Protein AF-A9FWC9-F1 (afdb_monomer_lite)

InterPro domains:
  IPR000742 EGF-like domain [PS00022] (48-59)
  IPR000742 EGF-like domain [PS00022] (102-113)
  IPR000742 EGF-like domain [PS00022] (155-166)
  IPR000742 EGF-like domain [PS00022] (206-217)
  IPR000742 EGF-like domain [PS00022] (259-270)
  IPR000742 EGF-like domain [PS50026] (24-60)
  IPR000742 EGF-like domain [PS50026] (76-114)
  IPR000742 EGF-like domain [PS50026] (130-167)
  IPR000742 EGF-like domain [PS50026] (234-271)
  IPR000742 EGF-like domain [SM00181] (27-60)
  IPR000742 EGF-like domain [SM00181] (79-114)
  IPR000742 EGF-like domain [SM00181] (115-167)
  IPR000742 EGF-like domain [SM00181] (183-218)
  IPR000742 EGF-like domain [SM00181] (236-271)
  IPR002049 Laminin-type EGF domain [PF00053] (87-129)
  IPR002049 Laminin-type EGF domain [PS01248] (155-184)
  IPR002049 Laminin-type EGF domain [PS01248] (206-237)
  IPR009030 Growth factor receptor cysteine-rich domain superfamily [SSF57184] (33-166)
  IPR011044 Quinoprotein amine dehydrogenase, beta chain-like [SSF50969] (313-468)
  IPR015943 WD40/YVTN repeat-like-containing domain superfamily [G3DSA:2.130.10.10] (319-565)

Sequence (667 aa):
MRVLRVSWPLLLLSLLGCEDSVSGFLSCGVEMCSARQECVSSALGPTCVCTEGFVGTECTTCASGYKQVGNRCALIPLDCAVNPELCGPHGTCVATAGADECACEALYEGRLCDECESGYQDNDANGDCRPTCAEAQLDCKAPSRCSDAGGTALCECPTGYTGDDCSRCALGYRDSGTGCVPTCAASGFTCSTNQICVDTETGARCGCAEGYGGIGCASCAEGYLQDSTTGACLPSCDGAGVRCGEHGRCDDSIGFARCVCALGYTGESCDLCAANFEQGEGGRCGRTPTASEALVMAGSFEGRPVLATLDPGSGSALPLAELEVTGLSGGATPQALFVNRAGSISSYSLATGAVEDAVDGSGAVGPLTWDGATNRLYALGGPRSFSLLSIDPAAKTVVPRFETGLAGAADLAFDAANQRVLVLRDTLFAVSLADGALTELAPLPPATLGIEIGADGALLALSATDADEAAARVQACRSTAAELGLDGYAGATGRFVQPDSGVDQVTLAAATPDKLEVQSYLGRGGDSAPRTVQITADNPGVFLCLALEEATLVSVAAGARFRALVIYAADDPIELQIEDGFAGGAVPLIHLGGYAPAFTRPDREDIVVYTPEEWAARGLAVDPRFHRPGPGVLHTLDGAFSVKSSVPLSGGVIPRGPLARWEPVAP

Organism: Sorangium cellulosum (strain So ce56) (NCBI:txid448385)

pLDDT: mean 82.37, std 12.81, range [30.91, 96.88]

Structure (mmCIF, N/CA/C/O backbone):
data_AF-A9FWC9-F1
#
_entry.id   AF-A9FWC9-F1
#
loop_
_atom_site.group_PDB
_atom_site.id
_atom_site.type_symbol
_atom_site.label_atom_id
_atom_site.label_alt_id
_atom_site.label_comp_id
_atom_site.label_asym_id
_atom_site.label_entity_id
_atom_site.label_seq_id
_atom_site.pdbx_PDB_ins_code
_atom_site.Cartn_x
_atom_site.Cartn_y
_atom_site.Cartn_z
_atom_site.occupancy
_atom_site.B_iso_or_equiv
_atom_site.auth_seq_id
_atom_site.auth_comp_id
_atom_site.auth_asym_id
_atom_site.auth_atom_id
_atom_site.pdbx_PDB_model_num
ATOM 1 N N . MET A 1 1 ? 72.047 21.462 -26.266 1.00 33.47 1 MET A N 1
ATOM 2 C CA . MET A 1 1 ? 72.285 20.003 -26.267 1.00 33.47 1 MET A CA 1
ATOM 3 C C . MET A 1 1 ? 72.207 19.503 -27.704 1.00 33.47 1 MET A C 1
ATOM 5 O O . MET A 1 1 ? 71.248 19.833 -28.377 1.00 33.47 1 MET A O 1
ATOM 9 N N . ARG A 1 2 ? 73.271 18.812 -28.146 1.00 34.88 2 ARG A N 1
ATOM 10 C CA . ARG A 1 2 ? 73.476 18.012 -29.377 1.00 34.88 2 ARG A CA 1
ATOM 11 C C . ARG A 1 2 ? 72.812 18.476 -30.690 1.00 34.88 2 ARG A C 1
ATOM 13 O O . ARG A 1 2 ? 71.706 18.081 -31.025 1.00 34.88 2 ARG A O 1
ATOM 20 N N . VAL A 1 3 ? 73.606 19.203 -31.481 1.00 36.31 3 VAL A N 1
ATOM 21 C CA . VAL A 1 3 ? 73.466 19.359 -32.938 1.00 36.31 3 VAL A CA 1
ATOM 22 C C . VAL A 1 3 ? 73.999 18.084 -33.603 1.00 36.31 3 VAL A C 1
ATOM 24 O O . VAL A 1 3 ? 75.182 17.773 -33.462 1.00 36.31 3 VAL A O 1
ATOM 27 N N . LEU A 1 4 ? 73.143 17.334 -34.298 1.00 30.91 4 LEU A N 1
ATOM 28 C CA . LEU A 1 4 ? 73.529 16.166 -35.096 1.00 30.91 4 LEU A CA 1
ATOM 29 C C . LEU A 1 4 ? 73.799 16.616 -36.538 1.00 30.91 4 LEU A C 1
ATOM 31 O O . LEU A 1 4 ? 72.886 16.979 -37.272 1.00 30.91 4 LEU A O 1
ATOM 35 N N . ARG A 1 5 ? 75.081 16.620 -36.921 1.00 40.34 5 ARG A N 1
ATOM 36 C CA . ARG A 1 5 ? 75.531 16.718 -38.315 1.00 40.34 5 ARG A CA 1
ATOM 37 C C . ARG A 1 5 ? 75.328 15.354 -38.973 1.00 40.34 5 ARG A C 1
ATOM 39 O O . ARG A 1 5 ? 75.950 14.390 -38.538 1.00 40.34 5 ARG A O 1
ATOM 46 N N . VAL A 1 6 ? 74.497 15.286 -40.009 1.00 33.47 6 VAL A N 1
ATOM 47 C CA . VAL A 1 6 ? 74.392 14.112 -40.885 1.00 33.47 6 VAL A CA 1
ATOM 48 C C . VAL A 1 6 ? 75.152 14.412 -42.172 1.00 33.47 6 VAL A C 1
ATOM 50 O O . VAL A 1 6 ? 74.831 15.341 -42.908 1.00 33.47 6 VAL A O 1
ATOM 53 N N . SER A 1 7 ? 76.210 13.641 -42.383 1.00 33.53 7 SER A N 1
ATOM 54 C CA . SER A 1 7 ? 77.085 13.637 -43.549 1.00 33.53 7 SER A CA 1
ATOM 55 C C . SER A 1 7 ? 76.354 13.015 -44.742 1.00 33.53 7 SER A C 1
ATOM 57 O O . SER A 1 7 ? 75.914 11.872 -44.655 1.00 33.53 7 SER A O 1
ATOM 59 N N . TRP A 1 8 ? 76.241 13.737 -45.856 1.00 35.41 8 TRP A N 1
ATOM 60 C CA . TRP A 1 8 ? 75.837 13.168 -47.146 1.00 35.41 8 TRP A CA 1
ATOM 61 C C . TRP A 1 8 ? 77.024 12.433 -47.787 1.00 35.41 8 TRP A C 1
ATOM 63 O O . TRP A 1 8 ? 78.086 13.048 -47.921 1.00 35.41 8 TRP A O 1
ATOM 73 N N . PRO A 1 9 ? 76.890 11.173 -48.236 1.00 38.84 9 PRO A N 1
ATOM 74 C CA . PRO A 1 9 ? 77.810 10.623 -49.213 1.00 38.84 9 PRO A CA 1
ATOM 75 C C . PRO A 1 9 ? 77.352 11.060 -50.612 1.00 38.84 9 PRO A C 1
ATOM 77 O O . PRO A 1 9 ? 76.210 10.828 -51.004 1.00 38.84 9 PRO A O 1
ATOM 80 N N . LEU A 1 10 ? 78.250 11.680 -51.381 1.00 45.25 10 LEU A N 1
ATOM 81 C CA . LEU A 1 10 ? 78.132 11.687 -52.838 1.00 45.25 10 LEU A CA 1
ATOM 82 C C . LEU A 1 10 ? 78.264 10.231 -53.309 1.00 45.25 10 LEU A C 1
ATOM 84 O O . LEU A 1 10 ? 79.374 9.703 -53.374 1.00 45.25 10 LEU A O 1
ATOM 88 N N . LEU A 1 11 ? 77.143 9.581 -53.620 1.00 38.09 11 LEU A N 1
ATOM 89 C CA . LEU A 1 11 ? 77.144 8.383 -54.453 1.00 38.09 11 LEU A CA 1
ATOM 90 C C . LEU A 1 11 ? 77.212 8.841 -55.914 1.00 38.09 11 LEU A C 1
ATOM 92 O O . LEU A 1 11 ? 76.314 9.531 -56.396 1.00 38.09 11 LEU A O 1
ATOM 96 N N . LEU A 1 12 ? 78.291 8.469 -56.608 1.00 43.34 12 LEU A N 1
ATOM 97 C CA . LEU A 1 12 ? 78.339 8.502 -58.067 1.00 43.34 12 LEU A CA 1
ATOM 98 C C . LEU A 1 12 ? 77.206 7.612 -58.594 1.00 43.34 12 LEU A C 1
ATOM 100 O O . LEU A 1 12 ? 77.247 6.394 -58.433 1.00 43.34 12 LEU A O 1
ATOM 104 N N . LEU A 1 13 ? 76.205 8.231 -59.216 1.00 38.41 13 LEU A N 1
ATOM 105 C CA . LEU A 1 13 ? 75.151 7.548 -59.951 1.00 38.41 13 LEU A CA 1
ATOM 106 C C . LEU A 1 13 ? 75.755 7.046 -61.273 1.00 38.41 13 LEU A C 1
ATOM 108 O O . LEU A 1 13 ? 75.870 7.788 -62.247 1.00 38.41 13 LEU A O 1
ATOM 112 N N . SER A 1 14 ? 76.222 5.801 -61.291 1.00 45.91 14 SER A N 1
ATOM 113 C CA . SER A 1 14 ? 76.541 5.090 -62.528 1.00 45.91 14 SER A CA 1
ATOM 114 C C . SER A 1 14 ? 75.233 4.809 -63.269 1.00 45.91 14 SER A C 1
ATOM 116 O O . SER A 1 14 ? 74.419 4.015 -62.800 1.00 45.91 14 SER A O 1
ATOM 118 N N . LEU A 1 15 ? 75.023 5.490 -64.398 1.00 44.81 15 LEU A N 1
ATOM 119 C CA . LEU A 1 15 ? 73.945 5.217 -65.350 1.00 44.81 15 LEU A CA 1
ATOM 120 C C . LEU A 1 15 ? 74.107 3.784 -65.885 1.00 44.81 15 LEU A C 1
ATOM 122 O O . LEU A 1 15 ? 74.895 3.546 -66.796 1.00 44.81 15 LEU A O 1
ATOM 126 N N . LEU A 1 16 ? 73.387 2.832 -65.291 1.00 52.06 16 LEU A N 1
ATOM 127 C CA . LEU A 1 16 ? 73.167 1.499 -65.850 1.00 52.06 16 LEU A CA 1
ATOM 128 C C . LEU A 1 16 ? 72.144 1.639 -66.984 1.00 52.06 16 LEU A C 1
ATOM 130 O O . LEU A 1 16 ? 70.939 1.623 -66.745 1.00 52.06 16 LEU A O 1
ATOM 134 N N . GLY A 1 17 ? 72.631 1.871 -68.202 1.00 54.81 17 GLY A N 1
ATOM 135 C CA . GLY A 1 17 ? 71.828 1.710 -69.416 1.00 54.81 17 GLY A CA 1
ATOM 136 C C . GLY A 1 17 ? 71.682 0.230 -69.784 1.00 54.81 17 GLY A C 1
ATOM 137 O O . GLY A 1 17 ? 72.436 -0.602 -69.282 1.00 54.81 17 GLY A O 1
ATOM 138 N N . CYS A 1 18 ? 70.729 -0.099 -70.663 1.00 56.44 18 CYS A N 1
ATOM 139 C CA . CYS A 1 18 ? 70.646 -1.425 -71.283 1.00 56.44 18 CYS A CA 1
ATOM 140 C C . CYS A 1 18 ? 71.996 -1.755 -71.953 1.00 56.44 18 CYS A C 1
ATOM 142 O O . CYS A 1 18 ? 72.374 -1.092 -72.917 1.00 56.44 18 CYS A O 1
ATOM 144 N N . GLU A 1 19 ? 72.748 -2.733 -71.441 1.00 57.06 19 GLU A N 1
ATOM 145 C CA . GLU A 1 19 ? 73.966 -3.213 -72.104 1.00 57.06 19 GLU A CA 1
ATOM 146 C C . GLU A 1 19 ? 73.604 -4.325 -73.101 1.00 57.06 19 GLU A C 1
ATOM 148 O O . GLU A 1 19 ? 73.008 -5.341 -72.732 1.00 57.06 19 GLU A O 1
ATOM 153 N N . ASP A 1 20 ? 73.981 -4.145 -74.371 1.00 47.25 20 ASP A N 1
ATOM 154 C CA . ASP A 1 20 ? 73.835 -5.167 -75.412 1.00 47.25 20 ASP A CA 1
ATOM 155 C C . ASP A 1 20 ? 74.731 -6.373 -75.095 1.00 47.25 20 ASP A C 1
ATOM 157 O O . ASP A 1 20 ? 75.956 -6.331 -75.243 1.00 47.25 20 ASP A O 1
ATOM 161 N N . SER A 1 21 ? 74.125 -7.481 -74.663 1.00 46.66 21 SER A N 1
ATOM 162 C CA . SER A 1 21 ? 74.847 -8.731 -74.441 1.00 46.66 21 SER A CA 1
ATOM 163 C C . SER A 1 21 ? 74.962 -9.535 -75.748 1.00 46.66 21 SER A C 1
ATOM 165 O O . SER A 1 21 ? 73.997 -9.747 -76.485 1.00 46.66 21 SER A O 1
ATOM 167 N N . VAL A 1 22 ? 76.175 -10.014 -76.045 1.00 49.81 22 VAL A N 1
ATOM 168 C CA . VAL A 1 22 ? 76.582 -10.676 -77.305 1.00 49.81 22 VAL A CA 1
ATOM 169 C C . VAL A 1 22 ? 76.036 -12.118 -77.425 1.00 49.81 22 VAL A C 1
ATOM 171 O O . VAL A 1 22 ? 76.693 -13.012 -77.952 1.00 49.81 22 VAL A O 1
ATOM 174 N N . SER A 1 23 ? 74.843 -12.425 -76.906 1.00 51.25 23 SER A N 1
ATOM 175 C CA . SER A 1 23 ? 74.279 -13.791 -76.963 1.00 51.25 23 SER A CA 1
ATOM 176 C C . SER A 1 23 ? 72.753 -13.880 -77.105 1.00 51.25 23 SER A C 1
ATOM 178 O O . SER A 1 23 ? 72.197 -14.962 -76.945 1.00 51.25 23 SER A O 1
ATOM 180 N N . GLY A 1 24 ? 72.067 -12.791 -77.469 1.00 51.09 24 GLY A N 1
ATOM 181 C CA . GLY A 1 24 ? 70.635 -12.840 -77.807 1.00 51.09 24 GLY A CA 1
ATOM 182 C C . GLY A 1 24 ? 69.672 -12.859 -76.611 1.00 51.09 24 GLY A C 1
ATOM 183 O O . GLY A 1 24 ? 68.505 -13.187 -76.795 1.00 51.09 24 GLY A O 1
ATOM 184 N N . PHE A 1 25 ? 70.135 -12.478 -75.416 1.00 52.09 25 PHE A N 1
ATOM 185 C CA . PHE A 1 25 ? 69.293 -12.193 -74.247 1.00 52.09 25 PHE A CA 1
ATOM 186 C C . PHE A 1 25 ? 69.573 -10.758 -73.768 1.00 52.09 25 PHE A C 1
ATOM 188 O O . PHE A 1 25 ? 70.696 -10.452 -73.365 1.00 52.09 25 PHE A O 1
ATOM 195 N N . LEU A 1 26 ? 68.585 -9.860 -73.839 1.00 56.25 26 LEU A N 1
ATOM 196 C CA . LEU A 1 26 ? 68.712 -8.491 -73.322 1.00 56.25 26 LEU A CA 1
ATOM 197 C C . LEU A 1 26 ? 68.593 -8.504 -71.787 1.00 56.25 26 LEU A C 1
ATOM 199 O O . LEU A 1 26 ? 67.620 -9.025 -71.242 1.00 56.25 26 LEU A O 1
ATOM 203 N N . SER A 1 27 ? 69.598 -7.959 -71.095 1.00 60.03 27 SER A N 1
ATOM 204 C CA . SER A 1 27 ? 69.658 -7.891 -69.627 1.00 60.03 27 SER A CA 1
ATOM 205 C C . SER A 1 27 ? 69.153 -6.533 -69.143 1.00 60.03 27 SER A C 1
ATOM 207 O O . SER A 1 27 ? 69.702 -5.500 -69.524 1.00 60.03 27 SER A O 1
ATOM 209 N N . CYS A 1 28 ? 68.139 -6.528 -68.279 1.00 67.81 28 CYS A N 1
ATOM 210 C CA . CYS A 1 28 ? 67.581 -5.331 -67.651 1.00 67.81 28 CYS A CA 1
ATOM 211 C C . CYS A 1 28 ? 68.165 -5.204 -66.236 1.00 67.81 28 CYS A C 1
ATOM 213 O O . CYS A 1 28 ? 67.544 -5.542 -65.230 1.00 67.81 28 CYS A O 1
ATOM 215 N N . GLY A 1 29 ? 69.442 -4.821 -66.150 1.00 71.12 29 GLY A N 1
ATOM 216 C CA . GLY A 1 29 ? 70.201 -4.935 -64.903 1.00 71.12 29 GLY A CA 1
ATOM 217 C C . GLY A 1 29 ? 70.463 -6.404 -64.545 1.00 71.12 29 GLY A C 1
ATOM 218 O O . GLY A 1 29 ? 71.129 -7.098 -65.309 1.00 71.12 29 GLY A O 1
ATOM 219 N N . VAL A 1 30 ? 69.960 -6.874 -63.396 1.00 64.19 30 VAL A N 1
ATOM 220 C CA . VAL A 1 30 ? 70.094 -8.274 -62.926 1.00 64.19 30 VAL A CA 1
ATOM 221 C C . VAL A 1 30 ? 68.948 -9.193 -63.370 1.00 64.19 30 VAL A C 1
ATOM 223 O O . VAL A 1 30 ? 69.038 -10.405 -63.175 1.00 64.19 30 VAL A O 1
ATOM 226 N N . GLU A 1 31 ? 67.883 -8.644 -63.960 1.00 64.25 31 GLU A N 1
ATOM 227 C CA . GLU A 1 31 ? 66.743 -9.418 -64.457 1.00 64.25 31 GLU A CA 1
ATOM 228 C C . GLU A 1 31 ? 66.894 -9.719 -65.954 1.00 64.25 31 GLU A C 1
ATOM 230 O O . GLU A 1 31 ? 67.177 -8.838 -66.771 1.00 64.25 31 GLU A O 1
ATOM 235 N N . MET A 1 32 ? 66.713 -10.992 -66.318 1.00 76.06 32 MET A N 1
ATOM 236 C CA . MET A 1 32 ? 66.647 -11.435 -67.712 1.00 76.06 32 MET A CA 1
ATOM 237 C C . MET A 1 32 ? 65.204 -11.317 -68.200 1.00 76.06 32 MET A C 1
ATOM 239 O O . MET A 1 32 ? 64.327 -12.000 -67.672 1.00 76.06 32 MET A O 1
ATOM 243 N N . CYS A 1 33 ? 64.963 -10.485 -69.215 1.00 78.06 33 CYS A N 1
ATOM 244 C CA . CYS A 1 33 ? 63.638 -10.386 -69.822 1.00 78.06 33 CYS A CA 1
ATOM 245 C C . CYS A 1 33 ? 63.262 -11.702 -70.521 1.00 78.06 33 CYS A C 1
ATOM 247 O O . CYS A 1 33 ? 64.094 -12.354 -71.160 1.00 78.06 33 CYS A O 1
ATOM 249 N N . SER A 1 34 ? 61.992 -12.093 -70.407 1.00 79.75 34 SER A N 1
ATOM 250 C CA . SER A 1 34 ? 61.459 -13.291 -71.064 1.00 79.75 34 SER A CA 1
ATOM 251 C C . SER A 1 34 ? 61.431 -13.128 -72.591 1.00 79.75 34 SER A C 1
ATOM 253 O O . SER A 1 34 ? 61.497 -12.019 -73.110 1.00 79.75 34 SER A O 1
ATOM 255 N N . ALA A 1 35 ? 61.266 -14.224 -73.344 1.00 75.62 35 ALA A N 1
ATOM 256 C CA . ALA A 1 35 ? 61.351 -14.253 -74.818 1.00 75.62 35 ALA A CA 1
ATOM 257 C C . ALA A 1 35 ? 60.352 -13.347 -75.591 1.00 75.62 35 ALA A C 1
ATOM 259 O O . ALA A 1 35 ? 60.377 -13.321 -76.820 1.00 75.62 35 ALA A O 1
ATOM 260 N N . ARG A 1 36 ? 59.449 -12.648 -74.893 1.00 83.12 36 ARG A N 1
ATOM 261 C CA . ARG A 1 36 ? 58.428 -11.724 -75.429 1.00 83.12 36 ARG A CA 1
ATOM 262 C C . ARG A 1 36 ? 58.399 -10.394 -74.669 1.00 83.12 36 ARG A C 1
ATOM 264 O O . ARG A 1 36 ? 57.367 -9.734 -74.595 1.00 83.12 36 ARG A O 1
ATOM 271 N N . GLN A 1 37 ? 59.519 -10.044 -74.050 1.00 84.12 37 GLN A N 1
ATOM 272 C CA . GLN A 1 37 ? 59.717 -8.790 -73.346 1.00 84.12 37 GLN A CA 1
ATOM 273 C C . GLN A 1 37 ? 60.932 -8.071 -73.925 1.00 84.12 37 GLN A C 1
ATOM 275 O O . GLN A 1 37 ? 61.913 -8.704 -74.316 1.00 84.12 37 GLN A O 1
ATOM 280 N N . GLU A 1 38 ? 60.866 -6.750 -73.952 1.00 85.75 38 GLU A N 1
ATOM 281 C CA . GLU A 1 38 ? 61.975 -5.878 -74.299 1.00 85.75 38 GLU A CA 1
ATOM 282 C C . GLU A 1 38 ? 62.356 -5.035 -73.082 1.00 85.75 38 GLU A C 1
ATOM 284 O O . GLU A 1 38 ? 61.511 -4.616 -72.290 1.00 85.75 38 GLU A O 1
ATOM 289 N N . CYS A 1 39 ? 63.657 -4.831 -72.902 1.00 82.88 39 CYS A N 1
ATOM 290 C CA . CYS A 1 39 ? 64.171 -4.040 -71.800 1.00 82.88 39 CYS A CA 1
ATOM 291 C C . CYS A 1 39 ? 64.103 -2.553 -72.157 1.00 82.88 39 CYS A C 1
ATOM 293 O O . CYS A 1 39 ? 64.836 -2.093 -73.036 1.00 82.88 39 CYS A O 1
ATOM 295 N N . VAL A 1 40 ? 63.263 -1.793 -71.453 1.00 83.31 40 VAL A N 1
ATOM 296 C CA . VAL A 1 40 ? 63.140 -0.342 -71.634 1.00 83.31 40 VAL A CA 1
ATOM 297 C C . VAL A 1 40 ? 63.687 0.404 -70.424 1.00 83.31 40 VAL A C 1
ATOM 299 O O . VAL A 1 40 ? 63.525 -0.006 -69.275 1.00 83.31 40 VAL A O 1
ATOM 302 N N . SER A 1 41 ? 64.352 1.529 -70.678 1.00 78.88 41 SER A N 1
ATOM 303 C CA . SER A 1 41 ? 64.830 2.419 -69.619 1.00 78.88 41 SER A CA 1
ATOM 304 C C . SER A 1 41 ? 63.700 3.346 -69.168 1.00 78.88 41 SER A C 1
ATOM 306 O O . SER A 1 41 ? 63.167 4.098 -69.981 1.00 78.88 41 SER A O 1
ATOM 308 N N . SER A 1 42 ? 63.356 3.325 -67.879 1.00 73.94 42 SER A N 1
ATOM 309 C CA . SER A 1 42 ? 62.368 4.233 -67.281 1.00 73.94 42 SER A CA 1
ATOM 310 C C . SER A 1 42 ? 62.996 5.118 -66.197 1.00 73.94 42 SER A C 1
ATOM 312 O O . SER A 1 42 ? 64.101 4.854 -65.718 1.00 73.94 42 SER A O 1
ATOM 314 N N . ALA A 1 43 ? 62.274 6.156 -65.760 1.00 73.44 43 ALA A N 1
ATOM 315 C CA . ALA A 1 43 ? 62.706 7.032 -64.664 1.00 73.44 43 ALA A CA 1
ATOM 316 C C . ALA A 1 43 ? 62.871 6.299 -63.312 1.00 73.44 43 ALA A C 1
ATOM 318 O O . ALA A 1 43 ? 63.530 6.823 -62.415 1.00 73.44 43 ALA A O 1
ATOM 319 N N . LEU A 1 44 ? 62.299 5.096 -63.175 1.00 75.12 44 LEU A N 1
ATOM 320 C CA . LEU A 1 44 ? 62.400 4.236 -61.991 1.00 75.12 44 LEU A CA 1
ATOM 321 C C . LEU A 1 44 ? 63.462 3.125 -62.139 1.00 75.12 44 LEU A C 1
ATOM 323 O O . LEU A 1 44 ? 63.680 2.373 -61.192 1.00 75.12 44 LEU A O 1
ATOM 327 N N . GLY A 1 45 ? 64.144 3.037 -63.289 1.00 77.62 45 GLY A N 1
ATOM 328 C CA . GLY A 1 45 ? 65.135 2.003 -63.613 1.00 77.62 45 GLY A CA 1
ATOM 329 C C . GLY A 1 45 ? 64.807 1.219 -64.896 1.00 77.62 45 GLY A C 1
ATOM 330 O O . GLY A 1 45 ? 63.749 1.436 -65.497 1.00 77.62 45 GLY A O 1
ATOM 331 N N . PRO A 1 46 ? 65.711 0.333 -65.359 1.00 75.94 46 PRO A N 1
ATOM 332 C CA . PRO A 1 46 ? 65.440 -0.574 -66.476 1.00 75.94 46 PRO A CA 1
ATOM 333 C C . PRO A 1 46 ? 64.330 -1.569 -66.092 1.00 75.94 46 PRO A C 1
ATOM 335 O O . PRO A 1 46 ? 64.356 -2.138 -65.004 1.00 75.94 46 PRO A O 1
ATOM 338 N N . THR A 1 47 ? 63.327 -1.754 -66.951 1.00 82.38 47 THR A N 1
ATOM 339 C CA . THR A 1 47 ? 62.181 -2.654 -66.723 1.00 82.38 47 THR A CA 1
ATOM 340 C C . THR A 1 47 ? 61.873 -3.454 -67.986 1.00 82.38 47 THR A C 1
ATOM 342 O O . THR A 1 47 ? 61.919 -2.917 -69.092 1.00 82.38 47 THR A O 1
ATOM 345 N N . CYS A 1 48 ? 61.553 -4.740 -67.828 1.00 84.06 48 CYS A N 1
ATOM 346 C CA . CYS A 1 48 ? 61.071 -5.584 -68.918 1.00 84.06 48 CYS A CA 1
ATOM 347 C C . CYS A 1 48 ? 59.595 -5.271 -69.201 1.00 84.06 48 CYS A C 1
ATOM 349 O O . CYS A 1 48 ? 58.742 -5.486 -68.342 1.00 84.06 48 CYS A O 1
ATOM 351 N N . VAL A 1 49 ? 59.284 -4.791 -70.402 1.00 85.75 49 VAL A N 1
ATOM 352 C CA . VAL A 1 49 ? 57.906 -4.569 -70.875 1.00 85.75 49 VAL A CA 1
ATOM 353 C C . VAL A 1 49 ? 57.590 -5.538 -72.004 1.00 85.75 49 VAL A C 1
ATOM 355 O O . VAL A 1 49 ? 58.496 -5.966 -72.713 1.00 85.75 49 VAL A O 1
ATOM 358 N N . CYS A 1 50 ? 56.327 -5.928 -72.173 1.00 87.69 50 CYS A N 1
ATOM 359 C CA . CYS A 1 50 ? 55.948 -6.820 -73.268 1.00 87.69 50 CYS A CA 1
ATOM 360 C C . CYS A 1 50 ? 56.295 -6.205 -74.631 1.00 87.69 50 CYS A C 1
ATOM 362 O O . CYS A 1 50 ? 56.147 -5.000 -74.831 1.00 87.69 50 CYS A O 1
ATOM 364 N N . THR A 1 51 ? 56.747 -7.037 -75.572 1.00 86.19 51 THR A N 1
ATOM 365 C CA . THR A 1 51 ? 56.938 -6.607 -76.962 1.00 86.19 51 THR A CA 1
ATOM 366 C C . THR A 1 51 ? 55.598 -6.243 -77.606 1.00 86.19 51 THR A C 1
ATOM 368 O O . THR A 1 51 ? 54.544 -6.718 -77.176 1.00 86.19 51 THR A O 1
ATOM 371 N N . GLU A 1 52 ? 55.636 -5.401 -78.645 1.00 83.56 52 GLU A N 1
ATOM 372 C CA . GLU A 1 52 ? 54.441 -4.875 -79.320 1.00 83.56 52 GLU A CA 1
ATOM 373 C C . GLU A 1 52 ? 53.396 -5.970 -79.607 1.00 83.56 52 GLU A C 1
ATOM 375 O O . GLU A 1 52 ? 53.698 -7.033 -80.161 1.00 83.56 52 GLU A O 1
ATOM 380 N N . GLY A 1 53 ? 52.152 -5.705 -79.202 1.00 83.56 53 GLY A N 1
ATOM 381 C CA . GLY A 1 53 ? 51.021 -6.609 -79.386 1.00 83.56 53 GLY A CA 1
ATOM 382 C C . GLY A 1 53 ? 50.856 -7.695 -78.320 1.00 83.56 53 GLY A C 1
ATOM 383 O O . GLY A 1 53 ? 49.893 -8.451 -78.422 1.00 83.56 53 GLY A O 1
ATOM 384 N N . PHE A 1 54 ? 51.722 -7.789 -77.306 1.00 86.94 54 PHE A N 1
ATOM 385 C CA . PHE A 1 54 ? 51.545 -8.680 -76.149 1.00 86.94 54 PHE A CA 1
ATOM 386 C C . PHE A 1 54 ? 51.179 -7.906 -74.874 1.00 86.94 54 PHE A C 1
ATOM 388 O O . PHE A 1 54 ? 51.685 -6.815 -74.638 1.00 86.94 54 PHE A O 1
ATOM 395 N N . VAL A 1 55 ? 50.335 -8.504 -74.027 1.00 86.88 55 VAL A N 1
ATOM 396 C CA . VAL A 1 55 ? 49.925 -7.979 -72.709 1.00 86.88 55 VAL A CA 1
ATOM 397 C C . VAL A 1 55 ? 49.943 -9.071 -71.634 1.00 86.88 55 VAL A C 1
ATOM 399 O O . VAL A 1 55 ? 50.040 -10.270 -71.924 1.00 86.88 55 VAL A O 1
ATOM 402 N N . GLY A 1 56 ? 49.817 -8.643 -70.377 1.00 82.00 56 GLY A N 1
ATOM 403 C CA . GLY A 1 56 ? 49.810 -9.501 -69.192 1.00 82.00 56 GLY A CA 1
ATOM 404 C C . GLY A 1 56 ? 51.198 -9.680 -68.578 1.00 82.00 56 GLY A C 1
ATOM 405 O O . GLY A 1 56 ? 52.215 -9.432 -69.219 1.00 82.00 56 GLY A O 1
ATOM 406 N N . THR A 1 57 ? 51.246 -10.143 -67.328 1.00 79.19 57 THR A N 1
ATOM 407 C CA . THR A 1 57 ? 52.493 -10.270 -66.547 1.00 79.19 57 THR A CA 1
ATOM 408 C C . THR A 1 57 ? 53.524 -11.196 -67.198 1.00 79.19 57 THR A C 1
ATOM 410 O O . THR A 1 57 ? 54.720 -10.955 -67.097 1.00 79.19 57 THR A O 1
ATOM 413 N N . GLU A 1 58 ? 53.054 -12.215 -67.923 1.00 83.69 58 GLU A N 1
ATOM 414 C CA . GLU A 1 58 ? 53.887 -13.185 -68.650 1.00 83.69 58 GLU A CA 1
ATOM 415 C C . GLU A 1 58 ? 53.992 -12.889 -70.160 1.00 83.69 58 GLU A C 1
ATOM 417 O O . GLU A 1 58 ? 54.595 -13.665 -70.903 1.00 83.69 58 GLU A O 1
ATOM 422 N N . CYS A 1 59 ? 53.364 -11.813 -70.654 1.00 87.44 59 CYS A N 1
ATOM 423 C CA . CYS A 1 59 ? 53.324 -11.458 -72.080 1.00 87.44 59 CYS A CA 1
ATOM 424 C C . CYS A 1 59 ? 52.894 -12.632 -72.988 1.00 87.44 59 CYS A C 1
ATOM 426 O O . CYS A 1 59 ? 53.489 -12.907 -74.035 1.00 87.44 59 CYS A O 1
ATOM 428 N N . THR A 1 60 ? 51.886 -13.397 -72.556 1.00 86.00 60 THR A N 1
ATOM 429 C CA . THR A 1 60 ? 51.385 -14.584 -73.274 1.00 86.00 60 THR A CA 1
ATOM 430 C C . THR A 1 60 ? 50.080 -14.340 -74.020 1.00 86.00 60 THR A C 1
ATOM 432 O O . THR A 1 60 ? 49.734 -15.142 -74.890 1.00 86.00 60 THR A O 1
ATOM 435 N N . THR A 1 61 ? 49.402 -13.229 -73.742 1.00 87.56 61 THR A N 1
ATOM 436 C CA . THR A 1 61 ? 48.121 -12.859 -74.347 1.00 87.56 61 THR A CA 1
ATOM 437 C C . THR A 1 61 ? 48.343 -11.743 -75.359 1.00 87.56 61 THR A C 1
ATOM 439 O O . THR A 1 61 ? 49.188 -10.875 -75.144 1.00 87.56 61 THR A O 1
ATOM 442 N N . CYS A 1 62 ? 47.609 -11.760 -76.472 1.00 87.44 62 CYS A N 1
ATOM 443 C CA . CYS A 1 62 ? 47.647 -10.641 -77.406 1.00 87.44 62 CYS A CA 1
ATOM 444 C C . CYS A 1 62 ? 46.893 -9.442 -76.836 1.00 87.44 62 CYS A C 1
ATOM 446 O O . CYS A 1 62 ? 45.810 -9.612 -76.279 1.00 87.44 62 CYS A O 1
ATOM 448 N N . ALA A 1 63 ? 47.485 -8.257 -76.979 1.00 85.62 63 ALA A N 1
ATOM 449 C CA . ALA A 1 63 ? 46.846 -6.982 -76.684 1.00 85.62 63 ALA A CA 1
ATOM 450 C C . ALA A 1 63 ? 45.551 -6.842 -77.490 1.00 85.62 63 ALA A C 1
ATOM 452 O O . ALA A 1 63 ? 45.407 -7.466 -78.552 1.00 85.62 63 ALA A O 1
ATOM 453 N N . SER A 1 64 ? 44.637 -5.988 -77.033 1.00 82.62 64 SER A N 1
ATOM 454 C CA . SER A 1 64 ? 43.472 -5.669 -77.848 1.00 82.62 64 SER A CA 1
ATOM 455 C C . SER A 1 64 ? 43.883 -5.112 -79.216 1.00 82.62 64 SER A C 1
ATOM 457 O O . SER A 1 64 ? 44.910 -4.449 -79.367 1.00 82.62 64 SER A O 1
ATOM 459 N N . GLY A 1 65 ? 43.131 -5.466 -80.259 1.00 80.12 65 GLY A N 1
ATOM 460 C CA . GLY A 1 65 ? 43.499 -5.168 -81.644 1.00 80.12 65 GLY A CA 1
ATOM 461 C C . GLY A 1 65 ? 44.536 -6.112 -82.252 1.00 80.12 65 GLY A C 1
ATOM 462 O O . GLY A 1 65 ? 44.864 -5.952 -83.429 1.00 80.12 65 GLY A O 1
ATOM 463 N N . TYR A 1 66 ? 45.017 -7.123 -81.521 1.00 86.12 66 TYR A N 1
ATOM 464 C CA . TYR A 1 66 ? 45.950 -8.129 -82.025 1.00 86.12 66 TYR A CA 1
ATOM 465 C C . TYR A 1 66 ? 45.368 -9.541 -81.922 1.00 86.12 66 TYR A C 1
ATOM 467 O O . TYR A 1 66 ? 44.693 -9.912 -80.967 1.00 86.12 66 TYR A O 1
ATOM 475 N N . LYS A 1 67 ? 45.676 -10.379 -82.913 1.00 87.50 67 LYS A N 1
ATOM 476 C CA . LYS A 1 67 ? 45.316 -11.798 -82.932 1.00 87.50 67 LYS A CA 1
ATOM 477 C C . LYS A 1 67 ? 46.569 -12.656 -82.926 1.00 87.50 67 LYS A C 1
ATOM 479 O O . LYS A 1 67 ? 47.548 -12.366 -83.615 1.00 87.50 67 LYS A O 1
ATOM 484 N N . GLN A 1 68 ? 46.517 -13.767 -82.200 1.00 87.56 68 GLN A N 1
ATOM 485 C CA . GLN A 1 68 ? 47.607 -14.731 -82.193 1.00 87.56 68 GLN A CA 1
ATOM 486 C C . GLN A 1 68 ? 47.741 -15.403 -83.569 1.00 87.56 68 GLN A C 1
ATOM 488 O O . GLN A 1 68 ? 46.817 -16.057 -84.058 1.00 87.56 68 GLN A O 1
ATOM 493 N N . VAL A 1 69 ? 48.907 -15.247 -84.198 1.00 86.81 69 VAL A N 1
ATOM 494 C CA . VAL A 1 69 ? 49.268 -15.879 -85.474 1.00 86.81 69 VAL A CA 1
ATOM 495 C C . VAL A 1 69 ? 50.590 -16.615 -85.279 1.00 86.81 69 VAL A C 1
ATOM 497 O O . VAL A 1 69 ? 51.675 -16.042 -85.391 1.00 86.81 69 VAL A O 1
ATOM 500 N N . GLY A 1 70 ? 50.505 -17.906 -84.957 1.00 85.12 70 GLY A N 1
ATOM 501 C CA . GLY A 1 70 ? 51.665 -18.691 -84.534 1.00 85.12 70 GLY A CA 1
ATOM 502 C C . GLY A 1 70 ? 52.195 -18.206 -83.179 1.00 85.12 70 GLY A C 1
ATOM 503 O O . GLY A 1 70 ? 51.434 -18.085 -82.225 1.00 85.12 70 GLY A O 1
ATOM 504 N N . ASN A 1 71 ? 53.496 -17.908 -83.098 1.00 81.38 71 ASN A N 1
ATOM 505 C CA . ASN A 1 71 ? 54.154 -17.434 -81.870 1.00 81.38 71 ASN A CA 1
ATOM 506 C C . ASN A 1 71 ? 54.216 -15.901 -81.731 1.00 81.38 71 ASN A C 1
ATOM 508 O O . ASN A 1 71 ? 54.914 -15.413 -80.844 1.00 81.38 71 ASN A O 1
ATOM 512 N N . ARG A 1 72 ? 53.509 -15.152 -82.585 1.00 85.56 72 ARG A N 1
ATOM 513 C CA . ARG A 1 72 ? 53.438 -13.683 -82.546 1.00 85.56 72 ARG A CA 1
ATOM 514 C C . ARG A 1 72 ? 51.996 -13.201 -82.436 1.00 85.56 72 ARG A C 1
ATOM 516 O O . ARG A 1 72 ? 51.084 -13.857 -82.943 1.00 85.56 72 ARG A O 1
ATOM 523 N N . CYS A 1 73 ? 51.817 -12.031 -81.846 1.00 87.62 73 CYS A N 1
ATOM 524 C CA . CYS A 1 73 ? 50.584 -11.271 -81.944 1.00 87.62 73 CYS A CA 1
ATOM 525 C C . CYS A 1 73 ? 50.674 -10.377 -83.179 1.00 87.62 73 CYS A C 1
ATOM 527 O O . CYS A 1 73 ? 51.584 -9.565 -83.307 1.00 87.62 73 CYS A O 1
ATOM 529 N N . ALA A 1 74 ? 49.791 -10.611 -84.147 1.00 88.19 74 ALA A N 1
ATOM 530 C CA . ALA A 1 74 ? 49.708 -9.812 -85.360 1.00 88.19 74 ALA A CA 1
ATOM 531 C C . ALA A 1 74 ? 48.519 -8.864 -85.245 1.00 88.19 74 ALA A C 1
ATOM 533 O O . ALA A 1 74 ? 47.436 -9.283 -84.835 1.00 88.19 74 ALA A O 1
ATOM 534 N N . LEU A 1 75 ? 48.728 -7.607 -85.624 1.00 84.94 75 LEU A N 1
ATOM 535 C CA . LEU A 1 75 ? 47.682 -6.596 -85.652 1.00 84.94 75 LEU A CA 1
ATOM 536 C C . LEU A 1 75 ? 46.513 -7.075 -86.522 1.00 84.94 75 LEU A C 1
ATOM 538 O O . LEU A 1 75 ? 46.725 -7.547 -87.643 1.00 84.94 75 LEU A O 1
ATOM 542 N N . ILE A 1 76 ? 45.290 -6.965 -86.012 1.00 84.56 76 ILE A N 1
ATOM 543 C CA . ILE A 1 76 ? 44.077 -7.201 -86.789 1.00 84.56 76 ILE A CA 1
ATOM 544 C C . ILE A 1 76 ? 43.887 -5.971 -87.691 1.00 84.56 76 ILE A C 1
ATOM 546 O O . ILE A 1 76 ? 43.772 -4.853 -87.173 1.00 84.56 76 ILE A O 1
ATOM 550 N N . PRO A 1 77 ? 43.893 -6.129 -89.030 1.00 84.38 77 PRO A N 1
ATOM 551 C CA . PRO A 1 77 ? 43.604 -5.019 -89.928 1.00 84.38 77 PRO A CA 1
ATOM 552 C C . PRO A 1 77 ? 42.192 -4.498 -89.657 1.00 84.38 77 PRO A C 1
ATOM 554 O O . PRO A 1 77 ? 41.235 -5.278 -89.660 1.00 84.38 77 PRO A O 1
ATOM 557 N N . LEU A 1 78 ? 42.090 -3.196 -89.396 1.00 85.38 78 LEU A N 1
ATOM 558 C CA . LEU A 1 78 ? 40.814 -2.500 -89.329 1.00 85.38 78 LEU A CA 1
ATOM 559 C C . LEU A 1 78 ? 40.450 -2.084 -90.756 1.00 85.38 78 LEU A C 1
ATOM 561 O O . LEU A 1 78 ? 41.272 -1.477 -91.441 1.00 85.38 78 LEU A O 1
ATOM 565 N N . ASP A 1 79 ? 39.273 -2.494 -91.207 1.00 88.94 79 ASP A N 1
ATOM 566 C CA . ASP A 1 79 ? 38.722 -2.214 -92.529 1.00 88.94 79 ASP A CA 1
ATOM 567 C C . ASP A 1 79 ? 37.212 -2.014 -92.368 1.00 88.94 79 ASP A C 1
ATOM 569 O O . ASP A 1 79 ? 36.442 -2.969 -92.260 1.00 88.94 79 ASP A O 1
ATOM 573 N N . CYS A 1 80 ? 36.759 -0.767 -92.357 1.00 89.38 80 CYS A N 1
ATOM 574 C CA . CYS A 1 80 ? 35.363 -0.414 -92.145 1.00 89.38 80 CYS A CA 1
ATOM 575 C C . CYS A 1 80 ? 34.427 -0.993 -93.219 1.00 89.38 80 CYS A C 1
ATOM 577 O O . CYS A 1 80 ? 33.218 -1.055 -92.996 1.00 89.38 80 CYS A O 1
ATOM 579 N N . ALA A 1 81 ? 34.943 -1.438 -94.374 1.00 87.81 81 ALA A N 1
ATOM 580 C CA . ALA A 1 81 ? 34.146 -2.128 -95.386 1.00 87.81 81 ALA A CA 1
ATOM 581 C C . ALA A 1 81 ? 33.991 -3.634 -95.107 1.00 87.81 81 ALA A C 1
ATOM 583 O O . ALA A 1 81 ? 33.035 -4.245 -95.591 1.00 87.81 81 ALA A O 1
ATOM 584 N N . VAL A 1 82 ? 34.909 -4.242 -94.347 1.00 87.88 82 VAL A N 1
ATOM 585 C CA . VAL A 1 82 ? 34.959 -5.694 -94.102 1.00 87.88 82 VAL A CA 1
ATOM 586 C C . VAL A 1 82 ? 34.600 -6.063 -92.659 1.00 87.88 82 VAL A C 1
ATOM 588 O O . VAL A 1 82 ? 33.912 -7.062 -92.444 1.00 87.88 82 VAL A O 1
ATOM 591 N N . ASN A 1 83 ? 35.045 -5.290 -91.669 1.00 85.50 83 ASN A N 1
ATOM 592 C CA . ASN A 1 83 ? 34.841 -5.534 -90.240 1.00 85.50 83 ASN A CA 1
ATOM 593 C C . ASN A 1 83 ? 34.522 -4.246 -89.445 1.00 85.50 83 ASN A C 1
ATOM 595 O O . ASN A 1 83 ? 35.211 -3.952 -88.470 1.00 85.50 83 ASN A O 1
ATOM 599 N N . PRO A 1 84 ? 33.448 -3.504 -89.783 1.00 85.31 84 PRO A N 1
ATOM 600 C CA . PRO A 1 84 ? 33.098 -2.257 -89.091 1.00 85.31 84 PRO A CA 1
ATOM 601 C C . PRO A 1 84 ? 32.813 -2.429 -87.588 1.00 85.31 84 PRO A C 1
ATOM 603 O O . PRO A 1 84 ? 33.033 -1.503 -86.818 1.00 85.31 84 PRO A O 1
ATOM 606 N N . GLU A 1 85 ? 32.382 -3.619 -87.162 1.00 87.62 85 GLU A N 1
ATOM 607 C CA . GLU A 1 85 ? 32.074 -3.954 -85.760 1.00 87.62 85 GLU A CA 1
ATOM 608 C C . GLU A 1 85 ? 33.327 -4.134 -84.878 1.00 87.62 85 GLU A C 1
ATOM 610 O O . GLU A 1 85 ? 33.217 -4.360 -83.675 1.00 87.62 85 GLU A O 1
ATOM 615 N N . LEU A 1 86 ? 34.536 -4.089 -85.455 1.00 88.75 86 LEU A N 1
ATOM 616 C CA . LEU A 1 86 ? 35.776 -4.310 -84.702 1.00 88.75 86 LEU A CA 1
ATOM 617 C C . LEU A 1 86 ? 36.052 -3.197 -83.675 1.00 88.75 86 LEU A C 1
ATOM 619 O O . LEU A 1 86 ? 36.803 -3.436 -82.738 1.00 88.75 86 LEU A O 1
ATOM 623 N N . CYS A 1 87 ? 35.440 -2.021 -83.847 1.00 89.69 87 CYS A N 1
ATOM 624 C CA . CYS A 1 87 ? 35.511 -0.887 -82.919 1.00 89.69 87 CYS A CA 1
ATOM 625 C C . CYS A 1 87 ? 34.651 -1.055 -81.657 1.00 89.69 87 CYS A C 1
ATOM 627 O O . CYS A 1 87 ? 34.528 -0.116 -80.874 1.00 89.69 87 CYS A O 1
ATOM 629 N N . GLY A 1 88 ? 34.021 -2.222 -81.484 1.00 87.75 88 GLY A N 1
ATOM 630 C CA . GLY A 1 88 ? 33.183 -2.509 -80.330 1.00 87.75 88 GLY A CA 1
ATOM 631 C C . GLY A 1 88 ? 31.931 -1.624 -80.251 1.00 87.75 88 GLY A C 1
ATOM 632 O O . GLY A 1 88 ? 31.593 -0.913 -81.198 1.00 87.75 88 GLY A O 1
ATOM 633 N N . PRO A 1 89 ? 31.203 -1.682 -79.124 1.00 90.06 89 PRO A N 1
ATOM 634 C CA . PRO A 1 89 ? 29.991 -0.891 -78.922 1.00 90.06 89 PRO A CA 1
ATOM 635 C C . PRO A 1 89 ? 30.255 0.599 -78.641 1.00 90.06 89 PRO A C 1
ATOM 637 O O . PRO A 1 89 ? 29.320 1.384 -78.746 1.00 90.06 89 PRO A O 1
ATOM 640 N N . HIS A 1 90 ? 31.493 0.984 -78.307 1.00 92.56 90 HIS A N 1
ATOM 641 C CA . HIS A 1 90 ? 31.870 2.350 -77.904 1.00 92.56 90 HIS A CA 1
ATOM 642 C C . HIS A 1 90 ? 32.687 3.092 -78.963 1.00 92.56 90 HIS A C 1
ATOM 644 O O . HIS A 1 90 ? 33.314 4.111 -78.678 1.00 92.56 90 HIS A O 1
ATOM 650 N N . GLY A 1 91 ? 32.723 2.581 -80.191 1.00 91.88 91 GLY A N 1
ATOM 651 C CA . GLY A 1 91 ? 33.492 3.169 -81.274 1.00 91.88 91 GLY A CA 1
ATOM 652 C C . GLY A 1 91 ? 32.754 3.098 -82.598 1.00 91.88 91 GLY A C 1
ATOM 653 O O . GLY A 1 91 ? 32.102 2.111 -82.924 1.00 91.88 91 GLY A O 1
ATOM 654 N N . THR A 1 92 ? 32.890 4.145 -83.409 1.00 93.81 92 THR A N 1
ATOM 655 C CA . THR A 1 92 ? 32.439 4.126 -84.805 1.00 93.81 92 THR A CA 1
ATOM 656 C C . THR A 1 92 ? 33.643 3.982 -85.726 1.00 93.81 92 THR A C 1
ATOM 658 O O . THR A 1 92 ? 34.572 4.784 -85.659 1.00 93.81 92 THR A O 1
ATOM 661 N N . CYS A 1 93 ? 33.626 2.989 -86.617 1.00 93.19 93 CYS A N 1
ATOM 662 C CA . CYS A 1 93 ? 34.678 2.825 -87.619 1.00 93.19 93 CYS A CA 1
ATOM 663 C C . CYS A 1 93 ? 34.621 3.961 -88.652 1.00 93.19 93 CYS A C 1
ATOM 665 O O . CYS A 1 93 ? 33.592 4.171 -89.302 1.00 93.19 93 CYS A O 1
ATOM 667 N N . VAL A 1 94 ? 35.728 4.683 -88.823 1.00 93.12 94 VAL A N 1
ATOM 668 C CA . VAL A 1 94 ? 35.868 5.792 -89.770 1.00 93.12 94 VAL A CA 1
ATOM 669 C C . VAL A 1 94 ? 36.921 5.439 -90.814 1.00 93.12 94 VAL A C 1
ATOM 671 O O . VAL A 1 94 ? 38.094 5.237 -90.503 1.00 93.12 94 VAL A O 1
ATOM 674 N N . ALA A 1 95 ? 36.500 5.398 -92.080 1.00 89.06 95 ALA A N 1
ATOM 675 C CA . ALA A 1 95 ? 37.414 5.174 -93.190 1.00 89.06 95 ALA A CA 1
ATOM 676 C C . ALA A 1 95 ? 38.234 6.439 -93.476 1.00 89.06 95 ALA A C 1
ATOM 678 O O . ALA A 1 95 ? 37.666 7.500 -93.762 1.00 89.06 95 ALA A O 1
ATOM 679 N N . THR A 1 96 ? 39.564 6.333 -93.440 1.00 84.06 96 THR A N 1
ATOM 680 C CA . THR A 1 96 ? 40.468 7.457 -93.741 1.00 84.06 96 THR A CA 1
ATOM 681 C C . THR A 1 96 ? 41.367 7.145 -94.936 1.00 84.06 96 THR A C 1
ATOM 683 O O . THR A 1 96 ? 41.536 6.000 -95.342 1.00 84.06 96 THR A O 1
ATOM 686 N N . ALA A 1 97 ? 41.979 8.172 -95.534 1.00 77.38 97 ALA A N 1
ATOM 687 C CA . ALA A 1 97 ? 42.874 7.988 -96.681 1.00 77.38 97 ALA A CA 1
ATOM 688 C C . ALA A 1 97 ? 44.204 7.280 -96.331 1.00 77.38 97 ALA A C 1
ATOM 690 O O . ALA A 1 97 ? 44.948 6.921 -97.245 1.00 77.38 97 ALA A O 1
ATOM 691 N N . GLY A 1 98 ? 44.528 7.129 -95.037 1.00 76.50 98 GLY A N 1
ATOM 692 C CA . GLY A 1 98 ? 45.793 6.562 -94.552 1.00 76.50 98 GLY A CA 1
ATOM 693 C C . GLY A 1 98 ? 45.658 5.169 -93.932 1.00 76.50 98 GLY A C 1
ATOM 694 O O . GLY A 1 98 ? 46.488 4.308 -94.215 1.00 76.50 98 GLY A O 1
ATOM 695 N N . ALA A 1 99 ? 44.629 4.960 -93.108 1.00 82.69 99 ALA A N 1
ATOM 696 C CA . ALA A 1 99 ? 44.203 3.681 -92.534 1.00 82.69 99 ALA A CA 1
ATOM 697 C C . ALA A 1 99 ? 42.869 3.889 -91.800 1.00 82.69 99 ALA A C 1
ATOM 699 O O . ALA A 1 99 ? 42.676 4.933 -91.178 1.00 82.69 99 ALA A O 1
ATOM 700 N N . ASP A 1 100 ? 41.968 2.916 -91.845 1.00 90.56 100 ASP A N 1
ATOM 701 C CA . ASP A 1 100 ? 40.719 2.994 -91.087 1.00 90.56 100 ASP A CA 1
ATOM 702 C C . ASP A 1 100 ? 41.015 3.037 -89.579 1.00 90.56 100 ASP A C 1
ATOM 704 O O . ASP A 1 100 ? 41.945 2.375 -89.103 1.00 90.56 100 ASP A O 1
ATOM 708 N N . GLU A 1 101 ? 40.251 3.844 -88.842 1.00 90.88 101 GLU A N 1
ATOM 709 C CA . GLU A 1 101 ? 40.423 4.083 -87.404 1.00 90.88 101 GLU A CA 1
ATOM 710 C C . GLU A 1 101 ? 39.080 4.028 -86.667 1.00 90.88 101 GLU A C 1
ATOM 712 O O . GLU A 1 101 ? 38.024 4.257 -87.259 1.00 90.88 101 GLU A O 1
ATOM 717 N N . CYS A 1 102 ? 39.108 3.718 -85.372 1.00 92.62 102 CYS A N 1
ATOM 718 C CA . CYS A 1 102 ? 37.921 3.775 -84.528 1.00 92.62 102 CYS A CA 1
ATOM 719 C C . CYS A 1 102 ? 37.827 5.154 -83.871 1.00 92.62 102 CYS A C 1
ATOM 721 O O . CYS A 1 102 ? 38.720 5.558 -83.129 1.00 92.62 102 CYS A O 1
ATOM 723 N N . ALA A 1 103 ? 36.743 5.879 -84.140 1.00 94.00 103 ALA A N 1
ATOM 724 C CA . ALA A 1 103 ? 36.401 7.090 -83.410 1.00 94.00 103 ALA A CA 1
ATOM 725 C C . ALA A 1 103 ? 35.645 6.693 -82.137 1.00 94.00 103 ALA A C 1
ATOM 727 O O . ALA A 1 103 ? 34.471 6.320 -82.213 1.00 94.00 103 ALA A O 1
ATOM 728 N N . CYS A 1 104 ? 36.335 6.736 -80.998 1.00 94.75 104 CYS A N 1
ATOM 729 C CA . CYS A 1 104 ? 35.779 6.329 -79.712 1.00 94.75 104 CYS A CA 1
ATOM 730 C C . CYS A 1 104 ? 34.803 7.365 -79.150 1.00 94.75 104 CYS A C 1
ATOM 732 O O . CYS A 1 104 ? 34.967 8.576 -79.330 1.00 94.75 104 CYS A O 1
ATOM 734 N N . GLU A 1 105 ? 33.769 6.870 -78.478 1.00 94.69 105 GLU A N 1
ATOM 735 C CA . GLU A 1 105 ? 32.881 7.672 -77.648 1.00 94.69 105 GLU A CA 1
ATOM 736 C C . GLU A 1 105 ? 33.650 8.253 -76.451 1.00 94.69 105 GLU A C 1
ATOM 738 O O . GLU A 1 105 ? 34.715 7.764 -76.075 1.00 94.69 105 GLU A O 1
ATOM 743 N N . ALA A 1 106 ? 33.116 9.319 -75.848 1.00 91.75 106 ALA A N 1
ATOM 744 C CA . ALA A 1 106 ? 33.728 9.916 -74.662 1.00 91.75 106 ALA A CA 1
ATOM 745 C C . ALA A 1 106 ? 33.919 8.856 -73.564 1.00 91.75 106 ALA A C 1
ATOM 747 O O . ALA A 1 106 ? 33.037 8.016 -73.388 1.00 91.75 106 ALA A O 1
ATOM 748 N N . LEU A 1 107 ? 35.013 8.959 -72.798 1.00 93.75 107 LEU A N 1
ATOM 749 C CA . LEU A 1 107 ? 35.431 8.037 -71.729 1.00 93.75 107 LEU A CA 1
ATOM 750 C C . LEU A 1 107 ? 36.119 6.745 -72.197 1.00 93.75 107 LEU A C 1
ATOM 752 O O . LEU A 1 107 ? 36.672 6.030 -71.359 1.00 93.75 107 LEU A O 1
ATOM 756 N N . TYR A 1 108 ? 36.119 6.464 -73.501 1.00 94.38 108 TYR A N 1
ATOM 757 C CA . TYR A 1 108 ? 36.753 5.287 -74.087 1.00 94.38 108 TYR A CA 1
ATOM 758 C C . TYR A 1 108 ? 37.954 5.691 -74.938 1.00 94.38 108 TYR A C 1
ATOM 760 O O . TYR A 1 108 ? 37.928 6.678 -75.675 1.00 94.38 108 TYR A O 1
ATOM 768 N N . GLU A 1 109 ? 39.010 4.895 -74.860 1.00 93.31 109 GLU A N 1
ATOM 769 C CA . GLU A 1 109 ? 40.218 5.040 -75.653 1.00 93.31 109 GLU A CA 1
ATOM 770 C C . GLU A 1 109 ? 40.703 3.684 -76.177 1.00 93.31 109 GLU A C 1
ATOM 772 O O . GLU A 1 109 ? 40.019 2.660 -76.104 1.00 93.31 109 GLU A O 1
ATOM 777 N N . GLY A 1 110 ? 41.892 3.688 -76.769 1.00 88.69 110 GLY A N 1
ATOM 778 C CA . GLY A 1 110 ? 42.475 2.502 -77.369 1.00 88.69 110 GLY A CA 1
ATOM 779 C C . GLY A 1 110 ? 42.053 2.315 -78.823 1.00 88.69 110 GLY A C 1
ATOM 780 O O . GLY A 1 110 ? 41.160 2.967 -79.363 1.00 88.69 110 GLY A O 1
ATOM 781 N N . ARG A 1 111 ? 42.758 1.413 -79.506 1.00 86.56 111 ARG A N 1
ATOM 782 C CA . ARG A 1 111 ? 42.600 1.200 -80.953 1.00 86.56 111 ARG A CA 1
ATOM 783 C C . ARG A 1 111 ? 41.203 0.703 -81.325 1.00 86.56 111 ARG A C 1
ATOM 785 O O . ARG A 1 111 ? 40.750 0.988 -82.430 1.00 86.56 111 ARG A O 1
ATOM 792 N N . LEU A 1 112 ? 40.585 -0.086 -80.448 1.00 90.56 112 LEU A N 1
ATOM 793 C CA . LEU A 1 112 ? 39.266 -0.679 -80.651 1.00 90.56 112 LEU A CA 1
ATOM 794 C C . LEU A 1 112 ? 38.203 -0.088 -79.713 1.00 90.56 112 LEU A C 1
ATOM 796 O O . LEU A 1 112 ? 37.126 -0.664 -79.619 1.00 90.56 112 LEU A O 1
ATOM 800 N N . CYS A 1 113 ? 38.487 1.043 -79.054 1.00 92.62 113 CYS A N 1
ATOM 801 C CA . CYS A 1 113 ? 37.570 1.698 -78.114 1.00 92.62 113 CYS A CA 1
ATOM 802 C C . CYS A 1 113 ? 37.108 0.791 -76.963 1.00 92.62 113 CYS A C 1
ATOM 804 O O . CYS A 1 113 ? 35.950 0.822 -76.554 1.00 92.62 113 CYS A O 1
ATOM 806 N N . ASP A 1 114 ? 38.015 -0.050 -76.478 1.00 89.56 114 ASP A N 1
ATOM 807 C CA . ASP A 1 114 ? 37.785 -1.043 -75.432 1.00 89.56 114 ASP A CA 1
ATOM 808 C C . ASP A 1 114 ? 38.691 -0.841 -74.209 1.00 89.56 114 ASP A C 1
ATOM 810 O O . ASP A 1 114 ? 38.739 -1.684 -73.315 1.00 89.56 114 ASP A O 1
ATOM 814 N N . GLU A 1 115 ? 39.398 0.287 -74.163 1.00 91.31 115 GLU A N 1
ATOM 815 C CA . GLU A 1 115 ? 40.157 0.753 -73.008 1.00 91.31 115 GLU A CA 1
ATOM 816 C C . GLU A 1 115 ? 39.491 2.017 -72.449 1.00 91.31 115 GLU A C 1
ATOM 818 O O . GLU A 1 115 ? 38.760 2.715 -73.153 1.00 91.31 115 GLU A O 1
ATOM 823 N N . CYS A 1 116 ? 39.722 2.322 -71.174 1.00 94.00 116 CYS A N 1
ATOM 824 C CA . CYS A 1 116 ? 39.164 3.519 -70.552 1.00 94.00 116 CYS A CA 1
ATOM 825 C C . CYS A 1 116 ? 40.121 4.696 -70.668 1.00 94.00 116 CYS A C 1
ATOM 827 O O . CYS A 1 116 ? 41.303 4.553 -70.366 1.00 94.00 116 CYS A O 1
ATOM 829 N N . GLU A 1 117 ? 39.588 5.861 -71.040 1.00 95.44 117 GLU A N 1
ATOM 830 C CA . GLU A 1 117 ? 40.344 7.112 -71.093 1.00 95.44 117 GLU A CA 1
ATOM 831 C C . GLU A 1 117 ? 41.010 7.402 -69.737 1.00 95.44 117 GLU A C 1
ATOM 833 O O . GLU A 1 117 ? 40.455 7.109 -68.675 1.00 95.44 117 GLU A O 1
ATOM 838 N N . SER A 1 118 ? 42.198 8.014 -69.746 1.00 92.44 118 SER A N 1
ATOM 839 C CA . SER A 1 118 ? 42.897 8.407 -68.517 1.00 92.44 118 SER A CA 1
ATOM 840 C C . SER A 1 118 ? 41.975 9.145 -67.532 1.00 92.44 118 SER A C 1
ATOM 842 O O . SER A 1 118 ? 41.450 10.215 -67.829 1.00 92.44 118 SER A O 1
ATOM 844 N N . GLY A 1 119 ? 41.853 8.609 -66.315 1.00 92.44 119 GLY A N 1
ATOM 845 C CA . GLY A 1 119 ? 40.935 9.112 -65.285 1.00 92.44 119 GLY A CA 1
ATOM 846 C C . GLY A 1 119 ? 39.672 8.260 -65.123 1.00 92.44 119 GLY A C 1
ATOM 847 O O . GLY A 1 119 ? 38.988 8.405 -64.107 1.00 92.44 119 GLY A O 1
ATOM 848 N N . TYR A 1 120 ? 39.425 7.322 -66.041 1.00 95.81 120 TYR A N 1
ATOM 849 C CA . TYR A 1 120 ? 38.322 6.359 -66.041 1.00 95.81 120 TYR A CA 1
ATOM 850 C C . TYR A 1 120 ? 38.834 4.912 -65.892 1.00 95.81 120 TYR A C 1
ATOM 852 O O . TYR A 1 120 ? 40.012 4.629 -66.100 1.00 95.81 120 TYR A O 1
ATOM 860 N N . GLN A 1 121 ? 37.961 3.999 -65.463 1.00 94.00 121 GLN A N 1
ATOM 861 C CA . GLN A 1 121 ? 38.259 2.593 -65.180 1.00 94.00 121 GLN A CA 1
ATOM 862 C C . GLN A 1 121 ? 37.036 1.689 -65.396 1.00 94.00 121 GLN A C 1
ATOM 864 O O . GLN A 1 121 ? 35.902 2.146 -65.267 1.00 94.00 121 GLN A O 1
ATOM 869 N N . ASP A 1 122 ? 37.301 0.409 -65.659 1.00 93.19 122 ASP A N 1
ATOM 870 C CA . ASP A 1 122 ? 36.334 -0.699 -65.717 1.00 93.19 122 ASP A CA 1
ATOM 871 C C . ASP A 1 122 ? 36.841 -1.859 -64.831 1.00 93.19 122 ASP A C 1
ATOM 873 O O . ASP A 1 122 ? 37.203 -2.943 -65.289 1.00 93.19 122 ASP A O 1
ATOM 877 N N . ASN A 1 123 ? 36.982 -1.603 -63.527 1.00 93.06 123 ASN A N 1
ATOM 878 C CA . ASN A 1 123 ? 37.523 -2.576 -62.571 1.00 93.06 123 ASN A CA 1
ATOM 879 C C . ASN A 1 123 ? 36.588 -3.775 -62.336 1.00 93.06 123 ASN A C 1
ATOM 881 O O . ASN A 1 123 ? 37.045 -4.798 -61.821 1.00 93.06 123 ASN A O 1
ATOM 885 N N . ASP A 1 124 ? 35.300 -3.673 -62.679 1.00 92.50 124 ASP A N 1
ATOM 886 C CA . ASP A 1 124 ? 34.349 -4.788 -62.626 1.00 92.50 124 ASP A CA 1
ATOM 887 C C . ASP A 1 124 ? 34.201 -5.532 -63.965 1.00 92.50 124 ASP A C 1
ATOM 889 O O . ASP A 1 124 ? 33.489 -6.540 -64.017 1.00 92.50 124 ASP A O 1
ATOM 893 N N . ALA A 1 125 ? 34.945 -5.110 -64.995 1.00 90.94 125 ALA A N 1
ATOM 894 C CA . ALA A 1 125 ? 35.039 -5.737 -66.312 1.00 90.94 125 ALA A CA 1
ATOM 895 C C . ALA A 1 125 ? 33.672 -5.930 -66.990 1.00 90.94 125 ALA A C 1
ATOM 897 O O . ALA A 1 125 ? 33.412 -6.968 -67.614 1.00 90.94 125 ALA A O 1
ATOM 898 N N . ASN A 1 126 ? 32.772 -4.960 -66.818 1.00 90.69 126 ASN A N 1
ATOM 899 C CA . ASN A 1 126 ? 31.432 -4.993 -67.399 1.00 90.69 126 ASN A CA 1
ATOM 900 C C . ASN A 1 126 ? 31.365 -4.291 -68.772 1.00 90.69 126 ASN A C 1
ATOM 902 O O . ASN A 1 126 ? 30.345 -4.417 -69.456 1.00 90.69 126 ASN A O 1
ATOM 906 N N . GLY A 1 127 ? 32.453 -3.631 -69.188 1.00 89.38 127 GLY A N 1
ATOM 907 C CA . GLY A 1 127 ? 32.581 -2.881 -70.434 1.00 89.38 127 GLY A CA 1
ATOM 908 C C . GLY A 1 127 ? 32.272 -1.384 -70.321 1.00 89.38 127 GLY A C 1
ATOM 909 O O . GLY A 1 127 ? 32.510 -0.671 -71.286 1.00 89.38 127 GLY A O 1
ATOM 910 N N . ASP A 1 128 ? 31.784 -0.892 -69.178 1.00 92.69 128 ASP A N 1
ATOM 911 C CA . ASP A 1 128 ? 31.445 0.517 -68.957 1.00 92.69 128 ASP A CA 1
ATOM 912 C C . ASP A 1 128 ? 32.590 1.264 -68.252 1.00 92.69 128 ASP A C 1
ATOM 914 O O . ASP A 1 128 ? 32.836 1.085 -67.056 1.00 92.69 128 ASP A O 1
ATOM 918 N N . CYS A 1 129 ? 33.221 2.213 -68.943 1.00 95.19 129 CYS A N 1
ATOM 919 C CA . CYS A 1 129 ? 34.246 3.062 -68.337 1.00 95.19 129 CYS A CA 1
ATOM 920 C C . CYS A 1 129 ? 33.640 4.133 -67.414 1.00 95.19 129 CYS A C 1
ATOM 922 O O . CYS A 1 129 ? 32.820 4.959 -67.825 1.00 95.19 129 CYS A O 1
ATOM 924 N N . ARG A 1 130 ? 34.070 4.157 -66.145 1.00 96.06 130 ARG A N 1
ATOM 925 C CA . ARG A 1 130 ? 33.590 5.093 -65.108 1.00 96.06 130 ARG A CA 1
ATOM 926 C C . ARG A 1 130 ? 34.730 5.832 -64.414 1.00 96.06 130 ARG A C 1
ATOM 928 O O . ARG A 1 130 ? 35.826 5.290 -64.335 1.00 96.06 130 ARG A O 1
ATOM 935 N N . PRO A 1 131 ? 34.497 7.035 -63.856 1.00 96.44 131 PRO A N 1
ATOM 936 C CA . PRO A 1 131 ? 35.541 7.788 -63.167 1.00 96.44 131 PRO A CA 1
ATOM 937 C C . PRO A 1 131 ? 36.253 6.969 -62.083 1.00 96.44 131 PRO A C 1
ATOM 939 O O . PRO A 1 131 ? 35.619 6.263 -61.293 1.00 96.44 131 PRO A O 1
ATOM 942 N N . THR A 1 132 ? 37.573 7.105 -62.031 1.00 94.94 132 THR A N 1
ATOM 943 C CA . THR A 1 132 ? 38.412 6.647 -60.915 1.00 94.94 132 THR A CA 1
ATOM 944 C C . THR A 1 132 ? 38.157 7.489 -59.666 1.00 94.94 132 THR A C 1
ATOM 946 O O . THR A 1 132 ? 37.590 8.579 -59.740 1.00 94.94 132 THR A O 1
ATOM 949 N N . CYS A 1 133 ? 38.657 7.060 -58.507 1.00 94.56 133 CYS A N 1
ATOM 950 C CA . CYS A 1 133 ? 38.603 7.875 -57.287 1.00 94.56 133 CYS A CA 1
ATOM 951 C C . CYS A 1 133 ? 39.249 9.268 -57.418 1.00 94.56 133 CYS A C 1
ATOM 953 O O . CYS A 1 133 ? 38.842 10.192 -56.714 1.00 94.56 133 CYS A O 1
ATOM 955 N N . ALA A 1 134 ? 40.247 9.430 -58.294 1.00 92.12 134 ALA A N 1
ATOM 956 C CA . ALA A 1 134 ? 40.887 10.723 -58.538 1.00 92.12 134 ALA A CA 1
ATOM 957 C C . ALA A 1 134 ? 39.984 11.677 -59.341 1.00 92.12 134 ALA A C 1
ATOM 959 O O . ALA A 1 134 ? 39.981 12.878 -59.074 1.00 92.12 134 ALA A O 1
ATOM 960 N N . GLU A 1 135 ? 39.204 11.134 -60.278 1.00 94.25 135 GLU A N 1
ATOM 961 C CA . GLU A 1 135 ? 38.346 11.902 -61.188 1.00 94.25 135 GLU A CA 1
ATOM 962 C C . GLU A 1 135 ? 36.916 12.081 -60.649 1.00 94.25 135 GLU A C 1
ATOM 964 O O . GLU A 1 135 ? 36.260 13.077 -60.930 1.00 94.25 135 GLU A O 1
ATOM 969 N N . ALA A 1 136 ? 36.431 11.163 -59.807 1.00 91.25 136 ALA A N 1
ATOM 970 C CA . ALA A 1 136 ? 35.065 11.173 -59.278 1.00 91.25 136 ALA A CA 1
ATOM 971 C C . ALA A 1 136 ? 34.762 12.324 -58.296 1.00 91.25 136 ALA A C 1
ATOM 973 O O . ALA A 1 136 ? 33.598 12.551 -57.969 1.00 91.25 136 ALA A O 1
ATOM 974 N N . GLN A 1 137 ? 35.789 13.031 -57.802 1.00 90.44 137 GLN A N 1
ATOM 975 C CA . GLN A 1 137 ? 35.672 14.172 -56.876 1.00 90.44 137 GLN A CA 1
ATOM 976 C C . GLN A 1 137 ? 34.783 13.906 -55.641 1.00 90.44 137 GLN A C 1
ATOM 978 O O . GLN A 1 137 ? 34.089 14.799 -55.154 1.00 90.44 137 GLN A O 1
ATOM 983 N N . LEU A 1 138 ? 34.806 12.677 -55.113 1.00 91.06 138 LEU A N 1
ATOM 984 C CA . LEU A 1 138 ? 34.022 12.309 -53.934 1.00 91.06 138 LEU A CA 1
ATOM 985 C C . LEU A 1 138 ? 34.593 12.937 -52.656 1.00 91.06 138 LEU A C 1
ATOM 987 O O . LEU A 1 138 ? 35.782 12.819 -52.361 1.00 91.06 138 LEU A O 1
ATOM 991 N N . ASP A 1 139 ? 33.723 13.549 -51.853 1.00 92.62 139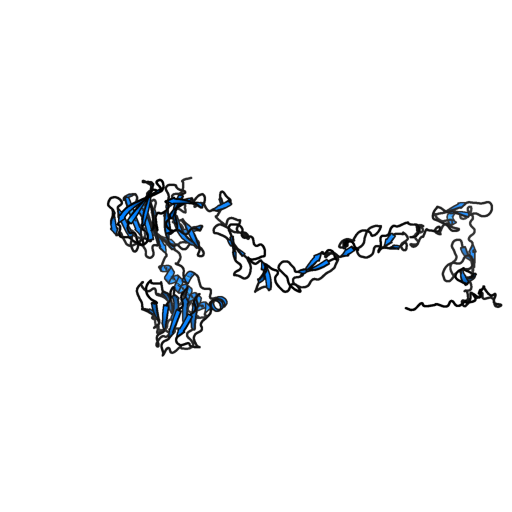 ASP A N 1
ATOM 992 C CA . ASP A 1 139 ? 34.069 14.166 -50.567 1.00 92.62 139 ASP A CA 1
ATOM 993 C C . ASP A 1 139 ? 33.894 13.169 -49.409 1.00 92.62 139 ASP A C 1
ATOM 995 O O . ASP A 1 139 ? 33.054 13.344 -48.527 1.00 92.62 139 ASP A O 1
ATOM 999 N N . CYS A 1 140 ? 34.669 12.081 -49.424 1.00 92.44 140 CYS A N 1
ATOM 1000 C CA . CYS A 1 140 ? 34.604 11.066 -48.372 1.00 92.44 140 CYS A CA 1
ATOM 1001 C C . CYS A 1 140 ? 35.123 11.631 -47.042 1.00 92.44 140 CYS A C 1
ATOM 1003 O O . CYS A 1 140 ? 36.318 11.905 -46.891 1.00 92.44 140 CYS A O 1
ATOM 1005 N N . LYS A 1 141 ? 34.242 11.786 -46.048 1.00 90.25 141 LYS A N 1
ATOM 1006 C CA . LYS A 1 141 ? 34.626 12.335 -44.744 1.00 90.25 141 LYS A CA 1
ATOM 1007 C C . LYS A 1 141 ? 35.476 11.343 -43.964 1.00 90.25 141 LYS A C 1
ATOM 1009 O O . LYS A 1 141 ? 35.134 10.164 -43.844 1.00 90.25 141 LYS A O 1
ATOM 1014 N N . ALA A 1 142 ? 36.574 11.839 -43.389 1.00 83.69 142 ALA A N 1
ATOM 1015 C CA . ALA A 1 142 ? 37.415 11.058 -42.488 1.00 83.69 142 ALA A CA 1
ATOM 1016 C C . ALA A 1 142 ? 36.548 10.459 -41.360 1.00 83.69 142 ALA A C 1
ATOM 1018 O O . ALA A 1 142 ? 35.741 11.190 -40.782 1.00 83.69 142 ALA A O 1
ATOM 1019 N N . PRO A 1 143 ? 36.696 9.162 -41.028 1.00 84.31 143 PRO A N 1
ATOM 1020 C CA . PRO A 1 143 ? 37.814 8.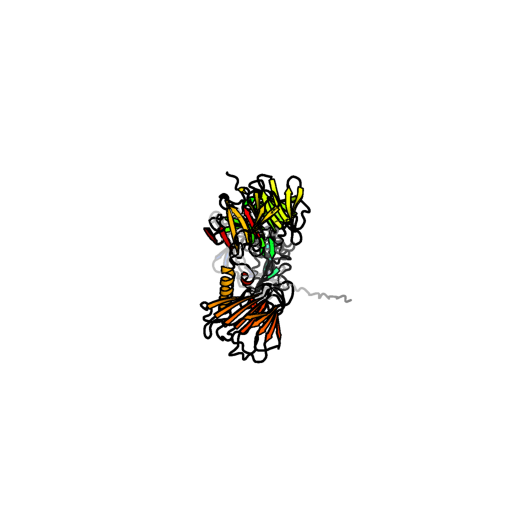265 -41.366 1.00 84.31 143 PRO A CA 1
ATOM 1021 C C . PRO A 1 143 ? 37.684 7.465 -42.682 1.00 84.31 143 PRO A C 1
ATOM 1023 O O . PRO A 1 143 ? 38.457 6.534 -42.904 1.00 84.31 143 PRO A O 1
ATOM 1026 N N . SER A 1 144 ? 36.723 7.791 -43.540 1.00 89.50 144 SER A N 1
ATOM 1027 C CA . SER A 1 144 ? 36.404 7.025 -44.753 1.00 89.50 144 SER A CA 1
ATOM 1028 C C . SER A 1 144 ? 37.372 7.312 -45.904 1.00 89.50 144 SER A C 1
ATOM 1030 O O . SER A 1 144 ? 38.021 8.359 -45.941 1.00 89.50 144 SER A O 1
ATOM 1032 N N . ARG A 1 145 ? 37.465 6.381 -46.860 1.00 92.38 145 ARG A N 1
ATOM 1033 C CA . ARG A 1 145 ? 38.292 6.505 -48.074 1.00 92.38 145 ARG A CA 1
ATOM 1034 C C . ARG A 1 145 ? 37.458 6.230 -49.321 1.00 92.38 145 ARG A C 1
ATOM 1036 O O . ARG A 1 145 ? 36.495 5.471 -49.251 1.00 92.38 145 ARG A O 1
ATOM 1043 N N . CYS A 1 146 ? 37.850 6.806 -50.451 1.00 94.50 146 CYS A N 1
ATOM 1044 C CA . CYS A 1 146 ? 37.285 6.414 -51.738 1.00 94.50 146 CYS A CA 1
ATOM 1045 C C . CYS A 1 146 ? 37.821 5.037 -52.160 1.00 94.50 146 CYS A C 1
ATOM 1047 O O . CYS A 1 146 ? 39.001 4.745 -51.949 1.00 94.50 146 CYS A O 1
ATOM 1049 N N . SER A 1 147 ? 36.957 4.218 -52.756 1.00 94.31 147 SER A N 1
ATOM 1050 C CA . SER A 1 147 ? 37.299 2.965 -53.428 1.00 94.31 147 SER A CA 1
ATOM 1051 C C . SER A 1 147 ? 36.524 2.853 -54.743 1.00 94.31 147 SER A C 1
ATOM 1053 O O . SER A 1 147 ? 35.307 3.019 -54.758 1.00 94.31 147 SER A O 1
ATOM 1055 N N . ASP A 1 148 ? 37.221 2.560 -55.838 1.00 94.69 148 ASP A N 1
ATOM 1056 C CA . ASP A 1 148 ? 36.680 2.287 -57.177 1.00 94.69 148 ASP A CA 1
ATOM 1057 C C . ASP A 1 148 ? 36.879 0.818 -57.597 1.00 94.69 148 ASP A C 1
ATOM 1059 O O . ASP A 1 148 ? 36.645 0.446 -58.744 1.00 94.69 148 ASP A O 1
ATOM 1063 N N . ALA A 1 149 ? 37.259 -0.053 -56.655 1.00 93.19 149 ALA A N 1
ATOM 1064 C CA . ALA A 1 149 ? 37.542 -1.465 -56.918 1.00 93.19 149 ALA A CA 1
ATOM 1065 C C . ALA A 1 149 ? 36.325 -2.262 -57.430 1.00 93.19 149 ALA A C 1
ATOM 1067 O O . ALA A 1 149 ? 36.492 -3.326 -58.015 1.00 93.19 149 ALA A O 1
ATOM 1068 N N . GLY A 1 150 ? 35.106 -1.771 -57.191 1.00 91.19 150 GLY A N 1
ATOM 1069 C CA . GLY A 1 150 ? 33.859 -2.382 -57.661 1.00 91.19 150 GLY A CA 1
ATOM 1070 C C . GLY A 1 150 ? 33.347 -1.824 -58.991 1.00 91.19 150 GLY A C 1
ATOM 1071 O O . GLY A 1 150 ? 32.149 -1.911 -59.232 1.00 91.19 150 GLY A O 1
ATOM 1072 N N . GLY A 1 151 ? 34.195 -1.160 -59.785 1.00 92.06 151 GLY A N 1
ATOM 1073 C CA . GLY A 1 151 ? 33.814 -0.556 -61.069 1.00 92.06 151 GLY A CA 1
ATOM 1074 C C . GLY A 1 151 ? 33.156 0.820 -60.954 1.00 92.06 151 GLY A C 1
ATOM 1075 O O . GLY A 1 151 ? 33.000 1.526 -61.942 1.00 92.06 151 GLY A O 1
ATOM 1076 N N . THR A 1 152 ? 32.793 1.276 -59.753 1.00 94.56 152 THR A N 1
ATOM 1077 C CA . THR A 1 152 ? 32.306 2.643 -59.500 1.00 94.56 152 THR A CA 1
ATOM 1078 C C . THR A 1 152 ? 32.989 3.210 -58.267 1.00 94.56 152 THR A C 1
ATOM 1080 O O . THR A 1 152 ? 32.976 2.570 -57.217 1.00 94.56 152 THR A O 1
ATOM 1083 N N . ALA A 1 153 ? 33.554 4.413 -58.385 1.00 94.88 153 ALA A N 1
ATOM 1084 C CA . ALA A 1 153 ? 34.097 5.145 -57.249 1.00 94.88 153 ALA A CA 1
ATOM 1085 C C . ALA A 1 153 ? 32.992 5.439 -56.222 1.00 94.88 153 ALA A C 1
ATOM 1087 O O . ALA A 1 153 ? 31.974 6.049 -56.552 1.00 94.88 153 ALA A O 1
ATOM 1088 N N . LEU A 1 154 ? 33.195 4.996 -54.981 1.00 95.25 154 LEU A N 1
ATOM 1089 C CA . LEU A 1 154 ? 32.280 5.173 -53.852 1.00 95.25 154 LEU A CA 1
ATOM 1090 C C . LEU A 1 154 ? 33.078 5.415 -52.564 1.00 95.25 154 LEU A C 1
ATOM 1092 O O . LEU A 1 154 ? 34.225 4.977 -52.437 1.00 95.25 154 LEU A O 1
ATOM 1096 N N . CYS A 1 155 ? 32.475 6.080 -51.577 1.00 95.88 155 CYS A N 1
ATOM 1097 C CA . CYS A 1 155 ? 33.070 6.170 -50.245 1.00 95.88 155 CYS A CA 1
ATOM 1098 C C . CYS A 1 155 ? 32.851 4.864 -49.470 1.00 95.88 155 CYS A C 1
ATOM 1100 O O . CYS A 1 155 ? 31.723 4.436 -49.229 1.00 95.88 155 CYS A O 1
ATOM 1102 N N . GLU A 1 156 ? 33.943 4.229 -49.050 1.00 95.06 156 GLU A N 1
ATOM 1103 C CA . GLU A 1 156 ? 33.912 3.029 -48.221 1.00 95.06 156 GLU A CA 1
ATOM 1104 C C . GLU A 1 156 ? 33.775 3.439 -46.749 1.00 95.06 156 GLU A C 1
ATOM 1106 O O . GLU A 1 156 ? 34.746 3.860 -46.111 1.00 95.06 156 GLU A O 1
ATOM 1111 N N . CYS A 1 157 ? 32.553 3.345 -46.220 1.00 94.31 157 CYS A N 1
ATOM 1112 C CA . CYS A 1 157 ? 32.258 3.742 -44.847 1.00 94.31 157 CYS A CA 1
ATOM 1113 C C . CYS A 1 157 ? 32.755 2.695 -43.839 1.00 94.31 157 CYS A C 1
ATOM 1115 O O . CYS A 1 157 ? 32.346 1.532 -43.910 1.00 94.31 157 CYS A O 1
ATOM 1117 N N . PRO A 1 158 ? 33.581 3.084 -42.851 1.00 92.88 158 PRO A N 1
ATOM 1118 C CA . PRO A 1 158 ? 33.953 2.202 -41.752 1.00 92.88 158 PRO A CA 1
ATOM 1119 C C . PRO A 1 158 ? 32.746 1.794 -40.901 1.00 92.88 158 PRO A C 1
ATOM 1121 O O . PRO A 1 158 ? 31.711 2.463 -40.890 1.00 92.88 158 PRO A O 1
ATOM 1124 N N . THR A 1 159 ? 32.897 0.717 -40.123 1.00 91.19 159 THR A N 1
ATOM 1125 C CA . THR A 1 159 ? 31.871 0.255 -39.177 1.00 91.19 159 THR A CA 1
ATOM 1126 C C . THR A 1 159 ? 31.375 1.407 -38.303 1.00 91.19 159 THR A C 1
ATOM 1128 O O . THR A 1 159 ? 32.162 2.071 -37.630 1.00 91.19 159 THR A O 1
ATOM 1131 N N . GLY A 1 160 ? 30.060 1.616 -38.298 1.00 91.81 160 GLY A N 1
ATOM 1132 C CA . GLY A 1 160 ? 29.410 2.683 -37.540 1.00 91.81 160 GLY A CA 1
ATOM 1133 C C . GLY A 1 160 ? 29.113 3.949 -38.341 1.00 91.81 160 GLY A C 1
ATOM 1134 O O . GLY A 1 160 ? 28.382 4.797 -37.836 1.00 91.81 160 GLY A O 1
ATOM 1135 N N . TYR A 1 161 ? 29.584 4.050 -39.586 1.00 94.50 161 TYR A N 1
ATOM 1136 C CA . TYR A 1 161 ? 29.327 5.168 -40.497 1.00 94.50 161 TYR A CA 1
ATOM 1137 C C . TYR A 1 161 ? 28.465 4.731 -41.690 1.00 94.50 161 TYR A C 1
ATOM 1139 O O . TYR A 1 161 ? 28.442 3.562 -42.072 1.00 94.50 161 TYR A O 1
ATOM 1147 N N . THR A 1 162 ? 27.715 5.664 -42.268 1.00 94.56 162 THR A N 1
ATOM 1148 C CA . THR A 1 162 ? 26.815 5.430 -43.402 1.00 94.56 162 THR A CA 1
ATOM 1149 C C . THR A 1 162 ? 26.581 6.713 -44.206 1.00 94.56 162 THR A C 1
ATOM 1151 O O . THR A 1 162 ? 26.930 7.810 -43.765 1.00 94.56 162 THR A O 1
ATOM 1154 N N . GLY A 1 163 ? 25.931 6.576 -45.362 1.00 92.38 163 GLY A N 1
ATOM 1155 C CA . GLY A 1 163 ? 25.689 7.654 -46.320 1.00 92.38 163 GLY A CA 1
ATOM 1156 C C . GLY A 1 163 ? 26.767 7.736 -47.399 1.00 92.38 163 GLY A C 1
ATOM 1157 O O . GLY A 1 163 ? 27.834 7.148 -47.258 1.00 92.38 163 GLY A O 1
ATOM 1158 N N . ASP A 1 164 ? 26.474 8.481 -48.463 1.00 90.94 164 ASP A N 1
ATOM 1159 C CA . ASP A 1 164 ? 27.317 8.548 -49.666 1.00 90.94 164 ASP A CA 1
ATOM 1160 C C . ASP A 1 164 ? 28.701 9.164 -49.401 1.00 90.94 164 ASP A C 1
ATOM 1162 O O . ASP A 1 164 ? 29.664 8.826 -50.078 1.00 90.94 164 ASP A O 1
ATOM 1166 N N . ASP A 1 165 ? 28.810 10.033 -48.392 1.00 92.94 165 ASP A N 1
ATOM 1167 C CA . ASP A 1 165 ? 30.053 10.664 -47.929 1.00 92.94 165 ASP A CA 1
ATOM 1168 C C . ASP A 1 165 ? 30.547 10.107 -46.581 1.00 92.94 165 ASP A C 1
ATOM 1170 O O . ASP A 1 165 ? 31.545 10.582 -46.029 1.00 92.94 165 ASP A O 1
ATOM 1174 N N . CYS A 1 166 ? 29.836 9.113 -46.037 1.00 94.44 166 CYS A N 1
ATOM 1175 C CA . CYS A 1 166 ? 30.072 8.510 -44.730 1.00 94.44 166 CYS A CA 1
ATOM 1176 C C . CYS A 1 166 ? 30.050 9.493 -43.543 1.00 94.44 166 CYS A C 1
ATOM 1178 O O . CYS A 1 166 ? 30.665 9.232 -42.510 1.00 94.44 166 CYS A O 1
ATOM 1180 N N . SER A 1 167 ? 29.348 10.624 -43.658 1.00 91.88 167 SER A N 1
ATOM 1181 C CA . SER A 1 167 ? 29.248 11.629 -42.587 1.00 91.88 167 SER A CA 1
ATOM 1182 C C . SER A 1 167 ? 28.238 11.281 -41.491 1.00 91.88 167 SER A C 1
ATOM 1184 O O . SER A 1 167 ? 28.213 11.923 -40.441 1.00 91.88 167 SER A O 1
ATOM 1186 N N . ARG A 1 168 ? 27.379 10.282 -41.716 1.00 94.00 168 ARG A N 1
ATOM 1187 C CA . ARG A 1 168 ? 26.285 9.932 -40.804 1.00 94.00 168 ARG A CA 1
ATOM 1188 C C . ARG A 1 168 ? 26.623 8.677 -40.021 1.00 94.00 168 ARG A C 1
ATOM 1190 O O . ARG A 1 168 ? 27.268 7.771 -40.538 1.00 94.00 168 ARG A O 1
ATOM 1197 N N . CYS A 1 169 ? 26.107 8.575 -38.803 1.00 94.31 169 CYS A N 1
ATOM 1198 C CA . CYS A 1 169 ? 26.211 7.333 -38.050 1.00 94.31 169 CYS A CA 1
ATOM 1199 C C . CYS A 1 169 ? 25.215 6.291 -38.563 1.00 94.31 169 CYS A C 1
ATOM 1201 O O . CYS A 1 169 ? 24.049 6.594 -38.832 1.00 94.31 169 CYS A O 1
ATOM 1203 N N . ALA A 1 170 ? 25.697 5.059 -38.706 1.00 94.75 170 ALA A N 1
ATOM 1204 C CA . ALA A 1 170 ? 24.896 3.903 -39.073 1.00 94.75 170 ALA A CA 1
ATOM 1205 C C . ALA A 1 170 ? 23.838 3.597 -38.000 1.00 94.75 170 ALA A C 1
ATOM 1207 O O . ALA A 1 170 ? 23.937 4.038 -36.853 1.00 94.75 170 ALA A O 1
ATOM 1208 N N . LEU A 1 171 ? 22.818 2.811 -38.357 1.00 92.81 171 LEU A N 1
ATOM 1209 C CA . LEU A 1 171 ? 21.784 2.404 -37.406 1.00 92.81 171 LEU A CA 1
ATOM 1210 C C . LEU A 1 171 ? 22.412 1.710 -36.188 1.00 92.81 171 LEU A C 1
ATOM 1212 O O . LEU A 1 171 ? 23.239 0.812 -36.328 1.00 92.81 171 LEU A O 1
ATOM 1216 N N . GLY A 1 172 ? 22.010 2.140 -34.992 1.00 90.69 172 GLY A N 1
ATOM 1217 C CA . GLY A 1 172 ? 22.573 1.651 -33.736 1.00 90.69 172 GLY A CA 1
ATOM 1218 C C . GLY A 1 172 ? 23.890 2.323 -33.329 1.00 90.69 172 GLY A C 1
ATOM 1219 O O . GLY A 1 172 ? 24.445 1.965 -32.293 1.00 90.69 172 GLY A O 1
ATOM 1220 N N . TYR A 1 173 ? 24.356 3.331 -34.063 1.00 94.00 173 TYR A N 1
ATOM 1221 C CA . TYR A 1 173 ? 25.454 4.214 -33.676 1.00 94.00 173 TYR A CA 1
ATOM 1222 C C . TYR A 1 173 ? 24.936 5.646 -33.513 1.00 94.00 173 TYR A C 1
ATOM 1224 O O . TYR A 1 173 ? 23.931 6.032 -34.110 1.00 94.00 173 TYR A O 1
ATOM 1232 N N . ARG A 1 174 ? 25.625 6.448 -32.701 1.00 92.44 174 ARG A N 1
ATOM 1233 C CA . ARG A 1 174 ? 25.342 7.878 -32.529 1.00 92.44 174 ARG A CA 1
ATOM 1234 C C . ARG A 1 174 ? 26.615 8.701 -32.609 1.00 92.44 174 ARG A C 1
ATOM 1236 O O . ARG A 1 174 ? 27.696 8.184 -32.346 1.00 92.44 174 ARG A O 1
ATOM 1243 N N . ASP A 1 175 ? 26.464 9.980 -32.910 1.00 91.19 175 ASP A N 1
ATOM 1244 C CA . ASP A 1 175 ? 27.577 10.922 -32.947 1.00 91.19 175 ASP A CA 1
ATOM 1245 C C . ASP A 1 175 ? 27.976 11.347 -31.522 1.00 91.19 175 ASP A C 1
ATOM 1247 O O . ASP A 1 175 ? 27.126 11.783 -30.741 1.00 91.19 175 ASP A O 1
ATOM 1251 N N . SER A 1 176 ? 29.257 11.195 -31.172 1.00 88.19 176 SER A N 1
ATOM 1252 C CA . SER A 1 176 ? 29.848 11.665 -29.908 1.00 88.19 176 SER A CA 1
ATOM 1253 C C . SER A 1 176 ? 30.581 13.007 -30.041 1.00 88.19 176 SER A C 1
ATOM 1255 O O . SER A 1 176 ? 31.246 13.441 -29.102 1.00 88.19 176 SER A O 1
ATOM 1257 N N . GLY A 1 177 ? 30.549 13.640 -31.218 1.00 85.06 177 GLY A N 1
ATOM 1258 C CA . GLY A 1 177 ? 31.331 14.832 -31.565 1.00 85.06 177 GLY A CA 1
ATOM 1259 C C . GLY A 1 177 ? 32.780 14.535 -31.973 1.00 85.06 177 GLY A C 1
ATOM 1260 O O . GLY A 1 177 ? 33.449 15.389 -32.551 1.00 85.06 177 GLY A O 1
ATOM 1261 N N . THR A 1 178 ? 33.272 13.323 -31.705 1.00 84.62 178 THR A N 1
ATOM 1262 C CA . THR A 1 178 ? 34.591 12.823 -32.137 1.00 84.62 178 THR A CA 1
ATOM 1263 C C . THR A 1 178 ? 34.493 11.646 -33.110 1.00 84.62 178 THR A C 1
ATOM 1265 O O . THR A 1 178 ? 35.511 11.221 -33.655 1.00 84.62 178 THR A O 1
ATOM 1268 N N . GLY A 1 179 ? 33.286 11.124 -33.340 1.00 89.25 179 GLY A N 1
ATOM 1269 C CA . GLY A 1 179 ? 33.015 10.003 -34.228 1.00 89.25 179 GLY A CA 1
ATOM 1270 C C . GLY A 1 179 ? 31.704 9.293 -33.893 1.00 89.25 179 GLY A C 1
ATOM 1271 O O . GLY A 1 179 ? 30.970 9.696 -32.992 1.00 89.25 179 GLY A O 1
ATOM 1272 N N . CYS A 1 180 ? 31.418 8.213 -34.618 1.00 92.94 180 CYS A N 1
ATOM 1273 C CA . CYS A 1 180 ? 30.231 7.397 -34.391 1.00 92.94 180 CYS A CA 1
ATOM 1274 C C . CYS A 1 180 ? 30.515 6.290 -33.370 1.00 92.94 180 CYS A C 1
ATOM 1276 O O . CYS A 1 180 ? 31.304 5.380 -33.623 1.00 92.94 180 CYS A O 1
ATOM 1278 N N . VAL A 1 181 ? 29.848 6.348 -32.217 1.00 92.69 181 VAL A N 1
ATOM 1279 C CA . VAL A 1 181 ? 29.973 5.370 -31.126 1.00 92.69 181 VAL A CA 1
ATOM 1280 C C . VAL A 1 181 ? 28.759 4.438 -31.078 1.00 92.69 181 VAL A C 1
ATOM 1282 O O . VAL A 1 181 ? 27.637 4.882 -31.342 1.00 92.69 181 VAL A O 1
ATOM 1285 N N . PRO A 1 182 ? 28.938 3.149 -30.736 1.00 92.50 182 PRO A N 1
ATOM 1286 C CA . PRO A 1 182 ? 27.827 2.210 -30.659 1.00 92.50 182 PRO A CA 1
ATOM 1287 C C . PRO A 1 182 ? 26.872 2.573 -29.516 1.00 92.50 182 PRO A C 1
ATOM 1289 O O . PRO A 1 182 ? 27.290 2.965 -28.420 1.00 92.50 182 PRO A O 1
ATOM 1292 N N . THR A 1 183 ? 25.581 2.404 -29.779 1.00 93.25 183 THR A N 1
ATOM 1293 C CA . THR A 1 183 ? 24.505 2.451 -28.780 1.00 93.25 183 THR A CA 1
ATOM 1294 C C . THR A 1 183 ? 24.274 1.076 -28.169 1.00 93.25 183 THR A C 1
ATOM 1296 O O . THR A 1 183 ? 24.826 0.080 -28.644 1.00 93.25 183 THR A O 1
ATOM 1299 N N . CYS A 1 184 ? 23.431 0.984 -27.140 1.00 91.38 184 CYS A N 1
ATOM 1300 C CA . CYS A 1 184 ? 23.091 -0.306 -26.538 1.00 91.38 184 CYS A CA 1
ATOM 1301 C C . CYS A 1 184 ? 22.485 -1.306 -27.537 1.00 91.38 184 CYS A C 1
ATOM 1303 O O . CYS A 1 184 ? 22.657 -2.511 -27.375 1.00 91.38 184 CYS A O 1
ATOM 1305 N N . ALA A 1 185 ? 21.843 -0.819 -28.603 1.00 87.31 185 ALA A N 1
ATOM 1306 C CA . ALA A 1 185 ? 21.281 -1.661 -29.655 1.00 87.31 185 ALA A CA 1
ATOM 1307 C C . ALA A 1 185 ? 22.344 -2.330 -30.550 1.00 87.31 185 ALA A C 1
ATOM 1309 O O . ALA A 1 185 ? 22.087 -3.406 -31.084 1.00 87.31 185 ALA A O 1
ATOM 1310 N N . ALA A 1 186 ? 23.524 -1.718 -30.717 1.00 86.31 186 ALA A N 1
ATOM 1311 C CA . ALA A 1 186 ? 24.594 -2.232 -31.585 1.00 86.31 186 ALA A CA 1
ATOM 1312 C C . ALA A 1 186 ? 25.843 -2.709 -30.830 1.00 86.31 186 ALA A C 1
ATOM 1314 O O . ALA A 1 186 ? 26.720 -3.321 -31.434 1.00 86.31 186 ALA A O 1
ATOM 1315 N N . SER A 1 187 ? 25.956 -2.434 -29.528 1.00 83.38 187 SER A N 1
ATOM 1316 C CA . SER A 1 187 ? 27.146 -2.776 -28.739 1.00 83.38 187 SER A CA 1
ATOM 1317 C C . SER A 1 187 ? 27.278 -4.268 -28.437 1.00 83.38 187 SER A C 1
ATOM 1319 O O . SER A 1 187 ? 28.384 -4.738 -28.182 1.00 83.38 187 SER A O 1
ATOM 1321 N N . GLY A 1 188 ? 26.165 -5.012 -28.427 1.00 81.44 188 GLY A N 1
ATOM 1322 C CA . GLY A 1 188 ? 26.149 -6.420 -28.026 1.00 81.44 188 GLY A CA 1
ATOM 1323 C C . GLY A 1 188 ? 26.539 -6.646 -26.560 1.00 81.44 188 GLY A C 1
ATOM 1324 O O . GLY A 1 188 ? 26.966 -7.745 -26.210 1.00 81.44 188 GLY A O 1
ATOM 1325 N N . PHE A 1 189 ? 26.434 -5.625 -25.698 1.00 83.25 189 PHE A N 1
ATOM 1326 C CA . PHE A 1 189 ? 26.818 -5.761 -24.295 1.00 83.25 189 PHE A CA 1
ATOM 1327 C C . PHE A 1 189 ? 25.905 -6.720 -23.535 1.00 83.25 189 PHE A C 1
ATOM 1329 O O . PHE A 1 189 ? 24.710 -6.483 -23.374 1.00 83.25 189 PHE A O 1
ATOM 1336 N N . THR A 1 190 ? 26.511 -7.759 -22.971 1.00 86.25 190 THR A N 1
ATOM 1337 C CA . THR A 1 190 ? 25.932 -8.551 -21.886 1.00 86.25 190 THR A CA 1
ATOM 1338 C C . THR A 1 190 ? 26.376 -7.957 -20.556 1.00 86.25 190 THR A C 1
ATOM 1340 O O . THR A 1 190 ? 27.530 -8.123 -20.154 1.00 86.25 190 THR A O 1
ATOM 1343 N N . CYS A 1 191 ? 25.472 -7.242 -19.891 1.00 89.19 191 CYS A N 1
ATOM 1344 C CA . CYS A 1 191 ? 25.720 -6.703 -18.560 1.00 89.19 191 CYS A CA 1
ATOM 1345 C C . CYS A 1 191 ? 25.535 -7.779 -17.482 1.00 89.19 191 CYS A C 1
ATOM 1347 O O . CYS A 1 191 ? 24.763 -8.723 -17.653 1.00 89.19 191 CYS A O 1
ATOM 1349 N N . SER A 1 192 ? 26.278 -7.645 -16.383 1.00 88.62 192 SER A N 1
ATOM 1350 C CA . SER A 1 192 ? 26.178 -8.546 -15.230 1.00 88.62 192 SER A CA 1
ATOM 1351 C C . SER A 1 192 ? 24.832 -8.399 -14.509 1.00 88.62 192 SER A C 1
ATOM 1353 O O . SER A 1 192 ? 24.048 -7.496 -14.794 1.00 88.62 192 SER A O 1
ATOM 1355 N N . THR A 1 193 ? 24.568 -9.270 -13.535 1.00 86.56 193 THR A N 1
ATOM 1356 C CA . THR A 1 193 ? 23.386 -9.182 -12.665 1.00 86.56 193 THR A CA 1
ATOM 1357 C C . THR A 1 193 ? 23.235 -7.775 -12.072 1.00 86.56 193 THR A C 1
ATOM 1359 O O . THR A 1 193 ? 24.221 -7.178 -11.640 1.00 86.56 193 THR A O 1
ATOM 1362 N N . ASN A 1 194 ? 22.003 -7.254 -12.060 1.00 90.94 194 ASN A N 1
ATOM 1363 C CA . ASN A 1 194 ? 21.633 -5.910 -11.581 1.00 90.94 194 ASN A CA 1
ATOM 1364 C C . ASN A 1 194 ? 22.221 -4.738 -12.387 1.00 90.94 194 ASN A C 1
ATOM 1366 O O . ASN A 1 194 ? 22.214 -3.594 -11.925 1.00 90.94 194 ASN A O 1
ATOM 1370 N N . GLN A 1 195 ? 22.713 -5.001 -13.598 1.00 92.31 195 GLN A N 1
ATOM 1371 C CA . GLN A 1 195 ? 23.166 -3.975 -14.526 1.00 92.31 195 GLN A CA 1
ATOM 1372 C C . GLN A 1 195 ? 22.326 -3.975 -15.798 1.00 92.31 195 GLN A C 1
ATOM 1374 O O . GLN A 1 195 ? 21.938 -5.020 -16.315 1.00 92.31 195 GLN A O 1
ATOM 1379 N N . ILE A 1 196 ? 22.103 -2.781 -16.332 1.00 92.94 196 ILE A N 1
ATOM 1380 C CA . ILE A 1 196 ? 21.468 -2.554 -17.626 1.00 92.94 196 ILE A CA 1
ATOM 1381 C C . ILE A 1 196 ? 22.433 -1.814 -18.544 1.00 92.94 196 ILE A C 1
ATOM 1383 O O . ILE A 1 196 ? 23.288 -1.045 -18.095 1.00 92.94 196 ILE A O 1
ATOM 1387 N N . CYS A 1 197 ? 22.303 -2.040 -19.847 1.00 92.69 197 CYS A N 1
ATOM 1388 C CA . CYS A 1 197 ? 23.027 -1.224 -20.803 1.00 92.69 197 CYS A CA 1
ATOM 1389 C C . CYS A 1 197 ? 22.422 0.182 -20.811 1.00 92.69 197 CYS A C 1
ATOM 1391 O O . CYS A 1 197 ? 21.216 0.346 -20.995 1.00 92.69 197 CYS A O 1
ATOM 1393 N N . VAL A 1 198 ? 23.270 1.189 -20.623 1.00 92.00 198 VAL A N 1
ATOM 1394 C CA . VAL A 1 198 ? 22.909 2.601 -20.701 1.00 92.00 198 VAL A CA 1
ATOM 1395 C C . VAL A 1 198 ? 23.728 3.300 -21.770 1.00 92.00 198 VAL A C 1
ATOM 1397 O O . VAL A 1 198 ? 24.909 3.024 -21.996 1.00 92.00 198 VAL A O 1
ATOM 1400 N N . ASP A 1 199 ? 23.069 4.241 -22.419 1.00 90.56 199 ASP A N 1
ATOM 1401 C CA . ASP A 1 199 ? 23.591 4.992 -23.536 1.00 90.56 199 ASP A CA 1
ATOM 1402 C C . ASP A 1 199 ? 24.201 6.315 -23.040 1.00 90.56 199 ASP A C 1
ATOM 1404 O O . ASP A 1 199 ? 23.481 7.187 -22.564 1.00 90.56 199 ASP A O 1
ATOM 1408 N N . THR A 1 200 ? 25.529 6.473 -23.125 1.00 87.25 200 THR A N 1
ATOM 1409 C CA . THR A 1 200 ? 26.251 7.669 -22.631 1.00 87.25 200 THR A CA 1
ATOM 1410 C C . THR A 1 200 ? 26.890 8.475 -23.753 1.00 87.25 200 THR A C 1
ATOM 1412 O O . THR A 1 200 ? 27.061 7.979 -24.858 1.00 87.25 200 THR A O 1
ATOM 1415 N N . GLU A 1 201 ? 27.319 9.705 -23.481 1.00 83.94 201 GLU A N 1
ATOM 1416 C CA . GLU A 1 201 ? 28.010 10.550 -24.471 1.00 83.94 201 GLU A CA 1
ATOM 1417 C C . GLU A 1 201 ? 29.227 9.864 -25.115 1.00 83.94 201 GLU A C 1
ATOM 1419 O O . GLU A 1 201 ? 29.501 10.063 -26.294 1.00 83.94 201 GLU A O 1
ATOM 1424 N N . THR A 1 202 ? 29.913 8.986 -24.378 1.00 85.50 202 THR A N 1
ATOM 1425 C CA . THR A 1 202 ? 31.086 8.243 -24.862 1.00 85.50 202 THR A CA 1
ATOM 1426 C C . THR A 1 202 ? 30.754 6.893 -25.514 1.00 85.50 202 THR A C 1
ATOM 1428 O O . THR A 1 202 ? 31.671 6.161 -25.876 1.00 85.50 202 THR A O 1
ATOM 1431 N N . GLY A 1 203 ? 29.475 6.524 -25.640 1.00 88.12 203 GLY A N 1
ATOM 1432 C CA . GLY A 1 203 ? 29.038 5.209 -26.124 1.00 88.12 203 GLY A CA 1
ATOM 1433 C C . GLY A 1 203 ? 28.180 4.443 -25.117 1.00 88.12 203 GLY A C 1
ATOM 1434 O O . GLY A 1 203 ? 27.893 4.911 -24.012 1.00 88.12 203 GLY A O 1
ATOM 1435 N N . ALA A 1 204 ? 27.746 3.249 -25.503 1.00 91.38 204 ALA A N 1
ATOM 1436 C CA . ALA A 1 204 ? 27.090 2.320 -24.593 1.00 91.38 204 ALA A CA 1
ATOM 1437 C C . ALA A 1 204 ? 28.025 1.888 -23.445 1.00 91.38 204 ALA A C 1
ATOM 1439 O O . ALA A 1 204 ? 29.238 1.771 -23.628 1.00 91.38 204 ALA A O 1
ATOM 1440 N N . ARG A 1 205 ? 27.466 1.611 -22.265 1.00 91.00 205 ARG A N 1
ATOM 1441 C CA . ARG A 1 205 ? 28.158 0.949 -21.143 1.00 91.00 205 ARG A CA 1
ATOM 1442 C C . ARG A 1 205 ? 27.156 0.263 -20.219 1.00 91.00 205 ARG A C 1
ATOM 1444 O O . ARG A 1 205 ? 25.980 0.603 -20.242 1.00 91.00 205 ARG A O 1
ATOM 1451 N N . CYS A 1 206 ? 27.615 -0.627 -19.347 1.00 91.56 206 CYS A N 1
ATOM 1452 C CA . CYS A 1 206 ? 26.769 -1.154 -18.275 1.00 91.56 206 CYS A CA 1
ATOM 1453 C C . CYS A 1 206 ? 26.684 -0.156 -17.109 1.00 91.56 206 CYS A C 1
ATOM 1455 O O . CYS A 1 206 ? 27.703 0.354 -16.639 1.00 91.56 206 CYS A O 1
ATOM 1457 N N . GLY A 1 207 ? 25.464 0.139 -16.667 1.00 91.75 207 GLY A N 1
ATOM 1458 C CA . GLY A 1 207 ? 25.149 0.917 -15.468 1.00 91.75 207 GLY A CA 1
ATOM 1459 C C . GLY A 1 207 ? 24.222 0.124 -14.550 1.00 91.75 207 GLY A C 1
ATOM 1460 O O . GLY A 1 207 ? 23.703 -0.912 -14.955 1.00 91.75 207 GLY A O 1
ATOM 1461 N N . CYS A 1 208 ? 24.025 0.579 -13.314 1.00 94.12 208 CYS A N 1
ATOM 1462 C CA . CYS A 1 208 ? 23.115 -0.107 -12.397 1.00 94.12 208 CYS A CA 1
ATOM 1463 C C . CYS A 1 208 ? 21.663 0.004 -12.856 1.00 94.12 208 CYS A C 1
ATOM 1465 O O . CYS A 1 208 ? 21.244 1.048 -13.357 1.00 94.12 208 CYS A O 1
ATOM 1467 N N . ALA A 1 209 ? 20.922 -1.093 -12.693 1.00 92.19 209 ALA A N 1
ATOM 1468 C CA . ALA A 1 209 ? 19.474 -1.095 -12.823 1.00 92.19 209 ALA A CA 1
ATOM 1469 C C . ALA A 1 209 ? 18.840 -0.190 -11.754 1.00 92.19 209 ALA A C 1
ATOM 1471 O O . ALA A 1 209 ? 19.456 0.099 -10.724 1.00 92.19 209 ALA A O 1
ATOM 1472 N N . GLU A 1 210 ? 17.607 0.249 -11.996 1.00 89.56 210 GLU A N 1
ATOM 1473 C CA . GLU A 1 210 ? 16.847 1.038 -11.026 1.00 89.56 210 GLU A CA 1
ATOM 1474 C C . GLU A 1 210 ? 16.769 0.321 -9.670 1.00 89.56 210 GLU A C 1
ATOM 1476 O O . GLU A 1 210 ? 16.603 -0.896 -9.606 1.00 89.56 210 GLU A O 1
ATOM 1481 N N . GLY A 1 211 ? 16.964 1.077 -8.588 1.00 90.12 211 GLY A N 1
ATOM 1482 C CA . GLY A 1 211 ? 17.025 0.549 -7.226 1.00 90.12 211 GLY A CA 1
ATOM 1483 C C . GLY A 1 211 ? 18.366 -0.053 -6.806 1.00 90.12 211 GLY A C 1
ATOM 1484 O O . GLY A 1 211 ? 18.569 -0.288 -5.617 1.00 90.12 211 GLY A O 1
ATOM 1485 N N . TYR A 1 212 ? 19.321 -0.234 -7.725 1.00 93.75 212 TYR A N 1
ATOM 1486 C CA . TYR A 1 212 ? 20.654 -0.761 -7.424 1.00 93.75 212 TYR A CA 1
ATOM 1487 C C . TYR A 1 212 ? 21.735 0.320 -7.500 1.00 93.75 212 TYR A C 1
ATOM 1489 O O . TYR A 1 212 ? 21.692 1.241 -8.315 1.00 93.75 212 TYR A O 1
ATOM 1497 N N . GLY A 1 213 ? 22.751 0.187 -6.655 1.00 92.38 213 GLY A N 1
ATOM 1498 C CA . GLY A 1 213 ? 23.846 1.134 -6.515 1.00 92.38 213 GLY A CA 1
ATOM 1499 C C . GLY A 1 213 ? 25.135 0.488 -6.014 1.00 92.38 213 GLY A C 1
ATOM 1500 O O . GLY A 1 213 ? 25.265 -0.732 -5.892 1.00 92.38 213 GLY A O 1
ATOM 1501 N N . GLY A 1 214 ? 26.124 1.335 -5.743 1.00 88.31 214 GLY A N 1
ATOM 1502 C CA . GLY A 1 214 ? 27.442 0.893 -5.299 1.00 88.31 214 GLY A CA 1
ATOM 1503 C C . GLY A 1 214 ? 28.291 0.255 -6.404 1.00 88.31 214 GLY A C 1
ATOM 1504 O O . GLY A 1 214 ? 27.920 0.184 -7.579 1.00 88.31 214 GLY A O 1
ATOM 1505 N N . ILE A 1 215 ? 29.489 -0.193 -6.023 1.00 85.94 215 ILE A N 1
ATOM 1506 C CA . ILE A 1 215 ? 30.441 -0.814 -6.951 1.00 85.94 215 ILE A CA 1
ATOM 1507 C C . ILE A 1 215 ? 29.859 -2.141 -7.438 1.00 85.94 215 ILE A C 1
ATOM 1509 O O . ILE A 1 215 ? 29.535 -3.019 -6.643 1.00 85.94 215 ILE A O 1
ATOM 1513 N N . GLY A 1 216 ? 29.728 -2.279 -8.757 1.00 86.62 216 GLY A N 1
ATOM 1514 C CA . GLY A 1 216 ? 29.175 -3.484 -9.371 1.00 86.62 216 GLY A CA 1
ATOM 1515 C C . GLY A 1 216 ? 27.674 -3.677 -9.152 1.00 86.62 216 GLY A C 1
ATOM 1516 O O . GLY A 1 216 ? 27.181 -4.745 -9.496 1.00 86.62 216 GLY A O 1
ATOM 1517 N N . CYS A 1 217 ? 26.953 -2.670 -8.642 1.00 94.06 217 CYS A N 1
ATOM 1518 C CA . CYS A 1 217 ? 25.505 -2.742 -8.399 1.00 94.06 217 CYS A CA 1
ATOM 1519 C C . CYS A 1 217 ? 25.130 -3.807 -7.352 1.00 94.06 217 CYS A C 1
ATOM 1521 O O . CYS A 1 217 ? 24.107 -4.484 -7.455 1.00 94.06 217 CYS A O 1
ATOM 1523 N N . ALA A 1 218 ? 26.019 -3.985 -6.367 1.00 90.50 218 ALA A N 1
ATOM 1524 C CA . ALA A 1 218 ? 25.916 -4.991 -5.314 1.00 90.50 218 ALA A CA 1
ATOM 1525 C C . ALA A 1 218 ? 25.163 -4.504 -4.063 1.00 90.50 218 ALA A C 1
ATOM 1527 O O . ALA A 1 218 ? 24.921 -5.300 -3.160 1.00 90.50 218 ALA A O 1
ATOM 1528 N N . SER A 1 219 ? 24.811 -3.220 -3.987 1.00 92.19 219 SER A N 1
ATOM 1529 C CA . SER A 1 219 ? 24.000 -2.656 -2.905 1.00 92.19 219 SER A CA 1
ATOM 1530 C C . SER A 1 219 ? 22.735 -2.021 -3.465 1.00 92.19 219 SER A C 1
ATOM 1532 O O . SER A 1 219 ? 22.660 -1.726 -4.658 1.00 92.19 219 SER A O 1
ATOM 1534 N N . CYS A 1 220 ? 21.751 -1.762 -2.610 1.00 92.56 220 CYS A N 1
ATOM 1535 C CA . CYS A 1 220 ? 20.612 -0.948 -3.010 1.00 92.56 220 CYS A CA 1
ATOM 1536 C C . CYS A 1 220 ? 21.022 0.521 -3.134 1.00 92.56 220 CYS A C 1
ATOM 1538 O O . CYS A 1 220 ? 21.923 0.998 -2.436 1.00 92.56 220 CYS A O 1
ATOM 1540 N N . ALA A 1 221 ? 20.414 1.209 -4.096 1.00 92.00 221 ALA A N 1
ATOM 1541 C CA . ALA A 1 221 ? 20.521 2.649 -4.232 1.00 92.00 221 ALA A CA 1
ATOM 1542 C C . ALA A 1 221 ? 19.844 3.342 -3.039 1.00 92.00 221 ALA A C 1
ATOM 1544 O O . ALA A 1 221 ? 19.036 2.746 -2.327 1.00 92.00 221 ALA A O 1
ATOM 1545 N N . GLU A 1 222 ? 20.172 4.613 -2.822 1.00 88.62 222 GLU A N 1
ATOM 1546 C CA . GLU A 1 222 ? 19.495 5.426 -1.812 1.00 88.62 222 GLU A CA 1
ATOM 1547 C C . GLU A 1 222 ? 17.975 5.432 -2.058 1.00 88.62 222 GLU A C 1
ATOM 1549 O O . GLU A 1 222 ? 17.528 5.577 -3.196 1.00 88.62 222 GLU A O 1
ATOM 1554 N N . GLY A 1 223 ? 17.189 5.223 -0.997 1.00 86.75 223 GLY A N 1
ATOM 1555 C CA . GLY A 1 223 ? 15.732 5.088 -1.083 1.00 86.75 223 GLY A CA 1
ATOM 1556 C C . GLY A 1 223 ? 15.210 3.686 -1.400 1.00 86.75 223 GLY A C 1
ATOM 1557 O O . GLY A 1 223 ? 14.005 3.530 -1.585 1.00 86.75 223 GLY A O 1
ATOM 1558 N N . TYR A 1 224 ? 16.084 2.678 -1.456 1.00 91.06 224 TYR A N 1
ATOM 1559 C CA . TYR A 1 224 ? 15.720 1.280 -1.676 1.00 91.06 224 TYR A CA 1
ATOM 1560 C C . TYR A 1 224 ? 16.267 0.388 -0.554 1.00 91.06 224 TYR A C 1
ATOM 1562 O O . TYR A 1 224 ? 17.366 0.609 -0.044 1.00 91.06 224 TYR A O 1
ATOM 1570 N N . LEU A 1 225 ? 15.509 -0.647 -0.194 1.00 89.19 225 LEU A N 1
ATOM 1571 C CA . LEU A 1 225 ? 15.871 -1.673 0.783 1.00 89.19 225 LEU A CA 1
ATOM 1572 C C . LEU A 1 225 ? 15.968 -3.039 0.109 1.00 89.19 225 LEU A C 1
ATOM 1574 O O . LEU A 1 225 ? 15.286 -3.317 -0.876 1.00 89.19 225 LEU A O 1
ATOM 1578 N N . GLN A 1 226 ? 16.841 -3.892 0.639 1.00 88.94 226 GLN A N 1
ATOM 1579 C CA . GLN A 1 226 ? 16.997 -5.244 0.126 1.00 88.94 226 GLN A CA 1
ATOM 1580 C C . GLN A 1 226 ? 15.916 -6.153 0.712 1.00 88.94 226 GLN A C 1
ATOM 1582 O O . GLN A 1 226 ? 15.859 -6.357 1.924 1.00 88.94 226 GLN A O 1
ATOM 1587 N N . ASP A 1 227 ? 15.109 -6.744 -0.159 1.00 85.94 227 ASP A N 1
ATOM 1588 C CA . ASP A 1 227 ? 14.166 -7.792 0.197 1.00 85.94 227 ASP A CA 1
ATOM 1589 C C . ASP A 1 227 ? 14.931 -9.032 0.680 1.00 85.94 227 ASP A C 1
ATOM 1591 O O . ASP A 1 227 ? 15.775 -9.587 -0.030 1.00 85.94 227 ASP A O 1
ATOM 1595 N N . SER A 1 228 ? 14.643 -9.478 1.901 1.00 81.81 228 SER A N 1
ATOM 1596 C CA . SER A 1 228 ? 15.369 -10.573 2.554 1.00 81.81 228 SER A CA 1
ATOM 1597 C C . SER A 1 228 ? 15.107 -11.946 1.926 1.00 81.81 228 SER A C 1
ATOM 1599 O O . SER A 1 228 ? 15.889 -12.872 2.140 1.00 81.81 228 SER A O 1
ATOM 1601 N N . THR A 1 229 ? 14.035 -12.085 1.141 1.00 82.25 229 THR A N 1
ATOM 1602 C CA . THR A 1 229 ? 13.621 -13.359 0.536 1.00 82.25 229 THR A CA 1
ATOM 1603 C C . THR A 1 229 ? 14.229 -13.545 -0.852 1.00 82.25 229 THR A C 1
ATOM 1605 O O . THR A 1 229 ? 14.712 -14.622 -1.197 1.00 82.25 229 THR A O 1
ATOM 1608 N N . THR A 1 230 ? 14.203 -12.492 -1.662 1.00 85.56 230 THR A N 1
ATOM 1609 C CA . THR A 1 230 ? 14.590 -12.497 -3.078 1.00 85.56 230 THR A CA 1
ATOM 1610 C C . THR A 1 230 ? 15.950 -11.847 -3.321 1.00 85.56 230 THR A C 1
ATOM 1612 O O . THR A 1 230 ? 16.559 -12.073 -4.366 1.00 85.56 230 THR A O 1
ATOM 1615 N N . GLY A 1 231 ? 16.438 -11.040 -2.374 1.00 85.88 231 GLY A N 1
ATOM 1616 C CA . GLY A 1 231 ? 17.642 -10.225 -2.524 1.00 85.88 231 GLY A CA 1
ATOM 1617 C C . GLY A 1 231 ? 17.467 -9.018 -3.452 1.00 85.88 231 GLY A C 1
ATOM 1618 O O . GLY A 1 231 ? 18.463 -8.350 -3.747 1.00 85.88 231 GLY A O 1
ATOM 1619 N N . ALA A 1 232 ? 16.246 -8.750 -3.932 1.00 88.94 232 ALA A N 1
ATOM 1620 C CA . ALA A 1 232 ? 15.935 -7.628 -4.811 1.00 88.94 232 ALA A CA 1
ATOM 1621 C C . ALA A 1 232 ? 15.927 -6.295 -4.050 1.00 88.94 232 ALA A C 1
ATOM 1623 O O . ALA A 1 232 ? 15.578 -6.255 -2.875 1.00 88.94 232 ALA A O 1
ATOM 1624 N N . CYS A 1 233 ? 16.292 -5.200 -4.715 1.00 91.06 233 CYS A N 1
ATOM 1625 C CA . CYS A 1 233 ? 16.201 -3.867 -4.125 1.00 91.06 233 CYS A CA 1
ATOM 1626 C C . CYS A 1 233 ? 14.828 -3.260 -4.419 1.00 91.06 233 CYS A C 1
ATOM 1628 O O . CYS A 1 233 ? 14.525 -2.943 -5.569 1.00 91.06 233 CYS A O 1
ATOM 1630 N N . LEU A 1 234 ? 14.002 -3.114 -3.384 1.00 89.12 234 LEU A N 1
ATOM 1631 C CA . LEU A 1 234 ? 12.643 -2.587 -3.461 1.00 89.12 234 LEU A CA 1
ATOM 1632 C C . LEU A 1 234 ? 12.561 -1.176 -2.858 1.00 89.12 234 LEU A C 1
ATOM 1634 O O . LEU A 1 234 ? 13.354 -0.846 -1.976 1.00 89.12 234 LEU A O 1
ATOM 1638 N N . PRO A 1 235 ? 11.621 -0.334 -3.318 1.00 88.88 235 PRO A N 1
ATOM 1639 C CA . PRO A 1 235 ? 11.359 0.984 -2.743 1.00 88.88 235 PRO A CA 1
ATOM 1640 C C . PRO A 1 235 ? 11.249 0.983 -1.211 1.00 88.88 235 PRO A C 1
ATOM 1642 O O . PRO A 1 235 ? 10.603 0.104 -0.643 1.00 88.88 235 PRO A O 1
ATOM 1645 N N . SER A 1 236 ? 11.827 1.987 -0.546 1.00 87.62 236 SER A N 1
ATOM 1646 C CA . SER A 1 236 ? 11.599 2.289 0.876 1.00 87.62 236 SER A CA 1
ATOM 1647 C C . SER A 1 236 ? 10.759 3.553 1.057 1.00 87.62 236 SER A C 1
ATOM 1649 O O . SER A 1 236 ? 10.621 4.356 0.124 1.00 87.62 236 SER A O 1
ATOM 1651 N N . CYS A 1 237 ? 10.206 3.747 2.260 1.00 85.94 237 CYS A N 1
ATOM 1652 C CA . CYS A 1 237 ? 9.384 4.922 2.552 1.00 85.94 237 CYS A CA 1
ATOM 1653 C C . CYS A 1 237 ? 10.188 6.229 2.560 1.00 85.94 237 CYS A C 1
ATOM 1655 O O . CYS A 1 237 ? 9.623 7.297 2.324 1.00 85.94 237 CYS A O 1
ATOM 1657 N N . ASP A 1 238 ? 11.505 6.142 2.758 1.00 79.94 238 ASP A N 1
ATOM 1658 C CA . ASP A 1 238 ? 12.384 7.301 2.904 1.00 79.94 238 ASP A CA 1
ATOM 1659 C C . ASP A 1 238 ? 12.935 7.858 1.580 1.00 79.94 238 ASP A C 1
ATOM 1661 O O . ASP A 1 238 ? 13.452 8.976 1.584 1.00 79.94 238 ASP A O 1
ATOM 1665 N N . GLY A 1 239 ? 12.851 7.150 0.440 1.00 70.62 239 GLY A N 1
ATOM 1666 C CA . GLY A 1 239 ? 13.535 7.664 -0.761 1.00 70.62 239 GLY A CA 1
ATOM 1667 C C . GLY A 1 239 ? 13.069 7.257 -2.158 1.00 70.62 239 GLY A C 1
ATOM 1668 O O . GLY A 1 239 ? 13.363 7.997 -3.093 1.00 70.62 239 GLY A O 1
ATOM 1669 N N . ALA A 1 240 ? 12.307 6.182 -2.364 1.00 62.66 240 ALA A N 1
ATOM 1670 C CA . ALA A 1 240 ? 11.927 5.770 -3.727 1.00 62.66 240 ALA A CA 1
ATOM 1671 C C . ALA A 1 240 ? 10.698 6.502 -4.307 1.00 62.66 240 ALA A C 1
ATOM 1673 O O . ALA A 1 240 ? 10.203 6.151 -5.376 1.00 62.66 240 ALA A O 1
ATOM 1674 N N . GLY A 1 241 ? 10.188 7.535 -3.630 1.00 67.19 241 GLY A N 1
ATOM 1675 C CA . GLY A 1 241 ? 9.052 8.307 -4.133 1.00 67.19 241 GLY A CA 1
ATOM 1676 C C . GLY A 1 241 ? 7.728 7.539 -4.114 1.00 67.19 241 GLY A C 1
ATOM 1677 O O . GLY A 1 241 ? 6.849 7.843 -4.920 1.00 67.19 241 GLY A O 1
ATOM 1678 N N . VAL A 1 242 ? 7.567 6.576 -3.199 1.00 79.56 242 VAL A N 1
ATOM 1679 C CA . VAL A 1 242 ? 6.282 5.910 -2.952 1.00 79.56 242 VAL A CA 1
ATOM 1680 C C . VAL A 1 242 ? 5.266 6.960 -2.502 1.00 79.56 242 VAL A C 1
ATOM 1682 O O . VAL A 1 242 ? 5.381 7.545 -1.426 1.00 79.56 242 VAL A O 1
ATOM 1685 N N . ARG A 1 243 ? 4.282 7.241 -3.362 1.00 84.88 243 ARG A N 1
ATOM 1686 C CA . ARG A 1 243 ? 3.213 8.210 -3.098 1.00 84.88 243 ARG A CA 1
ATOM 1687 C C . ARG A 1 243 ? 1.955 7.461 -2.699 1.00 84.88 243 ARG A C 1
ATOM 1689 O O . ARG A 1 243 ? 1.247 6.945 -3.558 1.00 84.88 243 ARG A O 1
ATOM 1696 N N . CYS A 1 244 ? 1.677 7.455 -1.402 1.00 87.12 244 CYS A N 1
ATOM 1697 C CA . CYS A 1 244 ? 0.471 6.861 -0.830 1.00 87.12 244 CYS A CA 1
ATOM 1698 C C . CYS A 1 244 ? -0.742 7.797 -0.839 1.00 87.12 244 CYS A C 1
ATOM 1700 O O . CYS A 1 244 ? -1.658 7.598 -0.046 1.00 87.12 244 CYS A O 1
ATOM 1702 N N . GLY A 1 245 ? -0.734 8.825 -1.694 1.00 85.75 245 GLY A N 1
ATOM 1703 C CA . GLY A 1 245 ? -1.807 9.814 -1.734 1.00 85.75 245 GLY A CA 1
ATOM 1704 C C . GLY A 1 245 ? -1.949 10.597 -0.426 1.00 85.75 245 GLY A C 1
ATOM 1705 O O . GLY A 1 245 ? -1.097 10.533 0.462 1.00 85.75 245 GLY A O 1
ATOM 1706 N N . GLU A 1 246 ? -3.043 11.348 -0.294 1.00 87.81 246 GLU A N 1
ATOM 1707 C CA . GLU A 1 246 ? -3.409 12.015 0.970 1.00 87.81 246 GLU A CA 1
ATOM 1708 C C . GLU A 1 246 ? -4.074 11.053 1.970 1.00 87.81 246 GLU A C 1
ATOM 1710 O O . GLU A 1 246 ? -4.214 11.367 3.153 1.00 87.81 246 GLU A O 1
ATOM 1715 N N . HIS A 1 247 ? -4.490 9.874 1.500 1.00 88.62 247 HIS A N 1
ATOM 1716 C CA . HIS A 1 247 ? -5.293 8.914 2.257 1.00 88.62 247 HIS A CA 1
ATOM 1717 C C . HIS A 1 247 ? -4.553 7.614 2.559 1.00 88.62 247 HIS A C 1
ATOM 1719 O O . HIS A 1 247 ? -5.172 6.626 2.948 1.00 88.62 247 HIS A O 1
ATOM 1725 N N . GLY A 1 248 ? -3.235 7.592 2.406 1.00 88.56 248 GLY A N 1
ATOM 1726 C CA . GLY A 1 248 ? -2.407 6.448 2.739 1.00 88.56 248 GLY A CA 1
ATOM 1727 C C . GLY A 1 248 ? -1.156 6.859 3.494 1.00 88.56 248 GLY A C 1
ATOM 1728 O O . GLY A 1 248 ? -0.605 7.943 3.310 1.00 88.56 248 GLY A O 1
ATOM 1729 N N . ARG A 1 249 ? -0.687 5.958 4.354 1.00 89.94 249 ARG A N 1
ATOM 1730 C CA . ARG A 1 249 ? 0.609 6.072 5.021 1.00 89.94 249 ARG A CA 1
ATOM 1731 C C . ARG A 1 249 ? 1.548 5.020 4.454 1.00 89.94 249 ARG A C 1
ATOM 1733 O O . ARG A 1 249 ? 1.163 3.861 4.320 1.00 89.94 249 ARG A O 1
ATOM 1740 N N . CYS A 1 250 ? 2.779 5.421 4.164 1.00 89.56 250 CYS A N 1
ATOM 1741 C CA . CYS A 1 250 ? 3.815 4.473 3.791 1.00 89.56 250 CYS A CA 1
ATOM 1742 C C . CYS A 1 250 ? 4.238 3.632 5.007 1.00 89.56 250 CYS A C 1
ATOM 1744 O O . CYS A 1 250 ? 4.468 4.169 6.093 1.00 89.56 250 CYS A O 1
ATOM 1746 N N . ASP A 1 251 ? 4.307 2.320 4.811 1.00 87.81 251 ASP A N 1
ATOM 1747 C CA . ASP A 1 251 ? 4.759 1.317 5.771 1.00 87.81 251 ASP A CA 1
ATOM 1748 C C . ASP A 1 251 ? 5.760 0.392 5.073 1.00 87.81 251 ASP A C 1
ATOM 1750 O O . ASP A 1 251 ? 5.407 -0.275 4.103 1.00 87.81 251 ASP A O 1
ATOM 1754 N N . ASP A 1 252 ? 6.998 0.353 5.557 1.00 86.19 252 ASP A N 1
ATOM 1755 C CA . ASP A 1 252 ? 8.058 -0.540 5.087 1.00 86.19 252 ASP A CA 1
ATOM 1756 C C . ASP A 1 252 ? 8.536 -1.529 6.161 1.00 86.19 252 ASP A C 1
ATOM 1758 O O . ASP A 1 252 ? 9.580 -2.165 6.012 1.00 86.19 252 ASP A O 1
ATOM 1762 N N . SER A 1 253 ? 7.732 -1.743 7.212 1.00 81.25 253 SER A N 1
ATOM 1763 C CA . SER A 1 253 ? 8.046 -2.672 8.312 1.00 81.25 253 SER A CA 1
ATOM 1764 C C . SER A 1 253 ? 8.260 -4.127 7.874 1.00 81.25 253 SER A C 1
ATOM 1766 O O . SER A 1 253 ? 8.888 -4.902 8.593 1.00 81.25 253 SER A O 1
ATOM 1768 N N . ILE A 1 254 ? 7.778 -4.498 6.684 1.00 75.50 254 ILE A N 1
ATOM 1769 C CA . ILE A 1 254 ? 7.940 -5.832 6.089 1.00 75.50 254 ILE A CA 1
ATOM 1770 C C . ILE A 1 254 ? 9.153 -5.945 5.147 1.00 75.50 254 ILE A C 1
ATOM 1772 O O . ILE A 1 254 ? 9.306 -6.960 4.474 1.00 75.50 254 ILE A O 1
ATOM 1776 N N . GLY A 1 255 ? 10.016 -4.924 5.090 1.00 76.81 255 GLY A N 1
ATOM 1777 C CA . GLY A 1 255 ? 11.245 -4.913 4.284 1.00 76.81 255 GLY A CA 1
ATOM 1778 C C . GLY A 1 255 ? 11.132 -4.213 2.925 1.00 76.81 255 GLY A C 1
ATOM 1779 O O . GLY A 1 255 ? 12.133 -4.090 2.223 1.00 76.81 255 GLY A O 1
ATOM 1780 N N . PHE A 1 256 ? 9.946 -3.722 2.563 1.00 82.44 256 PHE A N 1
ATOM 1781 C CA . PHE A 1 256 ? 9.717 -2.852 1.408 1.00 82.44 256 PHE A CA 1
ATOM 1782 C C . PHE A 1 256 ? 8.495 -1.968 1.638 1.00 82.44 256 PHE A C 1
ATOM 1784 O O . PHE A 1 256 ? 7.565 -2.352 2.349 1.00 82.44 256 PHE A O 1
ATOM 1791 N N . ALA A 1 257 ? 8.486 -0.797 1.010 1.00 87.06 257 ALA A N 1
ATOM 1792 C CA . ALA A 1 257 ? 7.411 0.169 1.133 1.00 87.06 257 ALA A CA 1
ATOM 1793 C C . ALA A 1 257 ? 6.114 -0.319 0.487 1.00 87.06 257 ALA A C 1
ATOM 1795 O O . ALA A 1 257 ? 6.063 -0.659 -0.696 1.00 87.06 257 ALA A O 1
ATOM 1796 N N . ARG A 1 258 ? 5.037 -0.260 1.266 1.00 87.81 258 ARG A N 1
ATOM 1797 C CA . ARG A 1 258 ? 3.655 -0.382 0.806 1.00 87.81 258 ARG A CA 1
ATOM 1798 C C . ARG A 1 258 ? 2.819 0.763 1.359 1.00 87.81 258 ARG A C 1
ATOM 1800 O O . ARG A 1 258 ? 3.110 1.310 2.422 1.00 87.81 258 ARG A O 1
ATOM 1807 N N . CYS A 1 259 ? 1.738 1.087 0.668 1.00 90.56 259 CYS A N 1
ATOM 1808 C CA . CYS A 1 259 ? 0.773 2.054 1.162 1.00 90.56 259 CYS A CA 1
ATOM 1809 C C . CYS A 1 259 ? -0.308 1.355 1.988 1.00 90.56 259 CYS A C 1
ATOM 1811 O O . CYS A 1 259 ? -1.009 0.467 1.505 1.00 90.56 259 CYS A O 1
ATOM 1813 N N . VAL A 1 260 ? -0.435 1.762 3.250 1.00 90.12 260 VAL A N 1
ATOM 1814 C CA . VAL A 1 260 ? -1.541 1.375 4.128 1.00 90.12 260 VAL A CA 1
ATOM 1815 C C . VAL A 1 260 ? -2.612 2.447 4.014 1.00 90.12 260 VAL A C 1
ATOM 1817 O O . VAL A 1 260 ? -2.415 3.582 4.456 1.00 90.12 260 VAL A O 1
ATOM 1820 N N . CYS A 1 261 ? -3.735 2.093 3.395 1.00 91.06 261 CYS A N 1
ATOM 1821 C CA . CYS A 1 261 ? -4.806 3.039 3.115 1.00 91.06 261 CYS A CA 1
ATOM 1822 C C . CYS A 1 261 ? -5.680 3.321 4.344 1.00 91.06 261 CYS A C 1
ATOM 1824 O O . CYS A 1 261 ? -5.897 2.480 5.224 1.00 91.06 261 CYS A O 1
ATOM 1826 N N . ALA A 1 262 ? -6.196 4.544 4.412 1.00 88.69 262 ALA A N 1
ATOM 1827 C CA . ALA A 1 262 ? -7.253 4.922 5.329 1.00 88.69 262 ALA A CA 1
ATOM 1828 C C . ALA A 1 262 ? -8.534 4.135 5.018 1.00 88.69 262 ALA A C 1
ATOM 1830 O O . ALA A 1 262 ? -8.729 3.636 3.907 1.00 88.69 262 ALA A O 1
ATOM 1831 N N . LEU A 1 263 ? -9.415 4.019 6.014 1.00 86.19 263 LEU A N 1
ATOM 1832 C CA . LEU A 1 263 ? -10.692 3.337 5.835 1.00 86.19 263 LEU A CA 1
ATOM 1833 C C . LEU A 1 263 ? -11.466 3.951 4.659 1.00 86.19 263 LEU A C 1
ATOM 1835 O O . LEU A 1 263 ? -11.593 5.170 4.564 1.00 86.19 263 LEU A O 1
ATOM 1839 N N . GLY A 1 264 ? -11.991 3.093 3.786 1.00 87.75 264 GLY A N 1
ATOM 1840 C CA . GLY A 1 264 ? -12.734 3.510 2.598 1.00 87.75 264 GLY A CA 1
ATOM 1841 C C . GLY A 1 264 ? -11.871 3.795 1.371 1.00 87.75 264 GLY A C 1
ATOM 1842 O O . GLY A 1 264 ? -12.434 4.016 0.302 1.00 87.75 264 GLY A O 1
ATOM 1843 N N . TYR A 1 265 ? -10.540 3.719 1.482 1.00 91.50 265 TYR A N 1
ATOM 1844 C CA . TYR A 1 265 ? -9.606 3.913 0.372 1.00 91.50 265 TYR A CA 1
ATOM 1845 C C . TYR A 1 265 ? -8.867 2.623 0.003 1.00 91.50 265 TYR A C 1
ATOM 1847 O O . TYR A 1 265 ? -8.688 1.718 0.819 1.00 91.50 265 TYR A O 1
ATOM 1855 N N . THR A 1 266 ? -8.443 2.529 -1.253 1.00 92.44 266 THR A N 1
ATOM 1856 C CA . THR A 1 266 ? -7.736 1.381 -1.823 1.00 92.44 266 THR A CA 1
ATOM 1857 C C . THR A 1 266 ? -6.830 1.797 -2.990 1.00 92.44 266 THR A C 1
ATOM 1859 O O . THR A 1 266 ? -6.788 2.962 -3.387 1.00 92.44 266 THR A O 1
ATOM 1862 N N . GLY A 1 267 ? -6.115 0.826 -3.561 1.00 90.19 267 GLY A N 1
ATOM 1863 C CA . GLY A 1 267 ? -5.150 1.015 -4.645 1.00 90.19 267 GLY A CA 1
ATOM 1864 C C . GLY A 1 267 ? -3.723 1.259 -4.150 1.00 90.19 267 GLY A C 1
ATOM 1865 O O . GLY A 1 267 ? -3.500 1.537 -2.975 1.00 90.19 267 GLY A O 1
ATOM 1866 N N . GLU A 1 268 ? -2.751 1.164 -5.062 1.00 87.31 268 GLU A N 1
ATOM 1867 C CA . GLU A 1 268 ? -1.314 1.294 -4.750 1.00 87.31 268 GLU A CA 1
ATOM 1868 C C . GLU A 1 268 ? -0.947 2.659 -4.150 1.00 87.31 268 GLU A C 1
ATOM 1870 O O . GLU A 1 268 ? -0.019 2.745 -3.352 1.00 87.31 268 GLU A O 1
ATOM 1875 N N . SER A 1 269 ? -1.712 3.701 -4.485 1.00 89.50 269 SER A N 1
ATOM 1876 C CA . SER A 1 269 ? -1.554 5.064 -3.962 1.00 89.50 269 SER A CA 1
ATOM 1877 C C . SER A 1 269 ? -2.680 5.501 -3.025 1.00 89.50 269 SER A C 1
ATOM 1879 O O . SER A 1 269 ? -2.729 6.664 -2.666 1.00 89.50 269 SER A O 1
ATOM 1881 N N . CYS A 1 270 ? -3.588 4.608 -2.618 1.00 93.31 270 CYS A N 1
ATOM 1882 C CA . CYS A 1 270 ? -4.720 4.940 -1.738 1.00 93.31 270 CYS A CA 1
ATOM 1883 C C . CYS A 1 270 ? -5.650 6.066 -2.239 1.00 93.31 270 CYS A C 1
ATOM 1885 O O . CYS A 1 270 ? -6.337 6.699 -1.443 1.00 93.31 270 CYS A O 1
ATOM 1887 N N . ASP A 1 271 ? -5.718 6.282 -3.553 1.00 90.94 271 ASP A N 1
ATOM 1888 C CA . ASP A 1 271 ? -6.515 7.352 -4.171 1.00 90.94 271 ASP A CA 1
ATOM 1889 C C . ASP A 1 271 ? -7.845 6.851 -4.771 1.00 90.94 271 ASP A C 1
ATOM 1891 O O . ASP A 1 271 ? -8.588 7.612 -5.390 1.00 90.94 271 ASP A O 1
ATOM 1895 N N . LEU A 1 272 ? -8.155 5.559 -4.620 1.00 92.19 272 LEU A N 1
ATOM 1896 C CA . LEU A 1 272 ? -9.399 4.953 -5.098 1.00 92.19 272 LEU A CA 1
ATOM 1897 C C . LEU A 1 272 ? -10.322 4.637 -3.926 1.00 92.19 272 LEU A C 1
ATOM 1899 O O . LEU A 1 272 ? -9.851 4.278 -2.851 1.00 92.19 272 LEU A O 1
ATOM 1903 N N . CYS A 1 273 ? -11.635 4.681 -4.141 1.00 91.31 273 CYS A N 1
ATOM 1904 C CA . CYS A 1 273 ? -12.576 4.214 -3.128 1.00 91.31 273 CYS A CA 1
ATOM 1905 C C . CYS A 1 273 ? -12.588 2.687 -3.055 1.00 91.31 273 CYS A C 1
ATOM 1907 O O . CYS A 1 273 ? -12.647 1.992 -4.073 1.00 91.31 273 CYS A O 1
ATOM 1909 N N . ALA A 1 274 ? -12.516 2.168 -1.831 1.00 90.00 274 ALA A N 1
ATOM 1910 C CA . ALA A 1 274 ? -12.672 0.753 -1.545 1.00 90.00 274 ALA A CA 1
ATOM 1911 C C . ALA A 1 274 ? -14.081 0.272 -1.925 1.00 90.00 274 ALA A C 1
ATOM 1913 O O . ALA A 1 274 ? -15.017 1.059 -2.071 1.00 90.00 274 ALA A O 1
ATOM 1914 N N . ALA A 1 275 ? -14.253 -1.043 -2.060 1.00 85.12 275 ALA A N 1
ATOM 1915 C CA . ALA A 1 275 ? -15.562 -1.616 -2.354 1.00 85.12 275 ALA A CA 1
ATOM 1916 C C . ALA A 1 275 ? -16.615 -1.163 -1.323 1.00 85.12 275 ALA A C 1
ATOM 1918 O O . ALA A 1 275 ? -16.365 -1.194 -0.118 1.00 85.12 275 ALA A O 1
ATOM 1919 N N . ASN A 1 276 ? -17.801 -0.783 -1.811 1.00 80.44 276 ASN A N 1
ATOM 1920 C CA . ASN A 1 276 ? -18.914 -0.212 -1.036 1.00 80.44 276 ASN A CA 1
ATOM 1921 C C . ASN A 1 276 ? -18.679 1.205 -0.479 1.00 80.44 276 ASN A C 1
ATOM 1923 O O . ASN A 1 276 ? -19.485 1.672 0.323 1.00 80.44 276 ASN A O 1
ATOM 1927 N N . PHE A 1 277 ? -17.613 1.889 -0.896 1.00 86.44 277 PHE A N 1
ATOM 1928 C CA . PHE A 1 277 ? -17.437 3.323 -0.694 1.00 86.44 277 PHE A CA 1
ATOM 1929 C C . PHE A 1 277 ? -17.570 4.035 -2.040 1.00 86.44 277 PHE A C 1
ATOM 1931 O O . PHE A 1 277 ? -17.085 3.559 -3.067 1.00 86.44 277 PHE A O 1
ATOM 1938 N N . GLU A 1 278 ? -18.228 5.183 -2.027 1.00 87.56 278 GLU A N 1
ATOM 1939 C CA . GLU A 1 278 ? -18.445 6.033 -3.187 1.00 87.56 278 GLU A CA 1
ATOM 1940 C C . GLU A 1 278 ? -17.695 7.351 -3.008 1.00 87.56 278 GLU A C 1
ATOM 1942 O O . GLU A 1 278 ? -17.502 7.843 -1.892 1.00 87.56 278 GLU A O 1
ATOM 1947 N N . GLN A 1 279 ? -17.248 7.923 -4.123 1.00 85.50 279 GLN A N 1
ATOM 1948 C CA . GLN A 1 279 ? -16.574 9.212 -4.115 1.00 85.50 279 GLN A CA 1
ATOM 1949 C C . GLN A 1 279 ? -17.611 10.325 -3.919 1.00 85.50 279 GLN A C 1
ATOM 1951 O O . GLN A 1 279 ? -18.439 10.573 -4.793 1.00 85.50 279 GLN A O 1
ATOM 1956 N N . GLY A 1 280 ? -17.567 10.982 -2.762 1.00 75.88 280 GLY A N 1
ATOM 1957 C CA . GLY A 1 280 ? -18.409 12.123 -2.419 1.00 75.88 280 GLY A CA 1
ATOM 1958 C C . GLY A 1 280 ? -17.832 13.466 -2.879 1.00 75.88 280 GLY A C 1
ATOM 1959 O O . GLY A 1 280 ? -16.807 13.549 -3.566 1.00 75.88 280 GLY A O 1
ATOM 1960 N N . GLU A 1 281 ? -18.487 14.554 -2.467 1.00 74.25 281 GLU A N 1
ATOM 1961 C CA . GLU A 1 281 ? -17.993 15.912 -2.718 1.00 74.25 281 GLU A CA 1
ATOM 1962 C C . GLU A 1 281 ? -16.606 16.130 -2.089 1.00 74.25 281 GLU A C 1
ATOM 1964 O O . GLU A 1 281 ? -16.327 15.718 -0.962 1.00 74.25 281 GLU A O 1
ATOM 1969 N N . GLY A 1 282 ? -15.708 16.776 -2.838 1.00 74.12 282 GLY A N 1
ATOM 1970 C CA . GLY A 1 282 ? -14.325 17.004 -2.407 1.00 74.12 282 GLY A CA 1
ATOM 1971 C C . GLY A 1 282 ? -13.398 15.792 -2.552 1.00 74.12 282 GLY A C 1
ATOM 1972 O O . GLY A 1 282 ? -12.289 15.832 -2.032 1.00 74.12 282 GLY A O 1
ATOM 1973 N N . GLY A 1 283 ? -13.827 14.731 -3.248 1.00 78.06 283 GLY A N 1
ATOM 1974 C CA . GLY A 1 283 ? -12.983 13.573 -3.567 1.00 78.06 283 GLY A CA 1
ATOM 1975 C C . GLY A 1 283 ? -12.851 12.546 -2.441 1.00 78.06 283 GLY A C 1
ATOM 1976 O O . GLY A 1 283 ? -12.133 11.565 -2.611 1.00 78.06 283 GLY A O 1
ATOM 1977 N N . ARG A 1 284 ? -13.559 12.738 -1.320 1.00 83.62 284 ARG A N 1
ATOM 1978 C CA . ARG A 1 284 ? -13.529 11.814 -0.182 1.00 83.62 284 ARG A CA 1
ATOM 1979 C C . ARG A 1 284 ? -14.345 10.559 -0.460 1.00 83.62 284 ARG A C 1
ATOM 1981 O O . ARG A 1 284 ? -15.477 10.651 -0.923 1.00 83.62 284 ARG A O 1
ATOM 1988 N N . CYS A 1 285 ? -13.806 9.404 -0.101 1.00 86.69 285 CYS A N 1
ATOM 1989 C CA . CYS A 1 285 ? -14.536 8.144 -0.140 1.00 86.69 285 CYS A CA 1
ATOM 1990 C C . CYS A 1 285 ? -15.395 7.994 1.119 1.00 86.69 285 CYS A C 1
ATOM 1992 O O . CYS A 1 285 ? -14.877 7.972 2.236 1.00 86.69 285 CYS A O 1
ATOM 1994 N N . GLY A 1 286 ? -16.710 7.908 0.938 1.00 83.56 286 GLY A N 1
ATOM 1995 C CA . GLY A 1 286 ? -17.688 7.723 2.008 1.00 83.56 286 GLY A CA 1
ATOM 1996 C C . GLY A 1 286 ? -18.697 6.640 1.645 1.00 83.56 286 GLY A C 1
ATOM 1997 O O . GLY A 1 286 ? -18.793 6.232 0.492 1.00 83.56 286 GLY A O 1
ATOM 1998 N N . ARG A 1 287 ? -19.462 6.159 2.625 1.00 84.25 287 ARG A N 1
ATOM 1999 C CA . ARG A 1 287 ? -20.603 5.273 2.372 1.00 84.25 287 ARG A CA 1
ATOM 2000 C C . ARG A 1 287 ? -21.855 5.905 2.950 1.00 84.25 287 ARG A C 1
ATOM 2002 O O . ARG A 1 287 ? -21.858 6.295 4.112 1.00 84.25 287 ARG A O 1
ATOM 2009 N N . THR A 1 288 ? -22.925 5.965 2.166 1.00 79.81 288 THR A N 1
ATOM 2010 C CA . THR A 1 288 ? -24.251 6.274 2.703 1.00 79.81 288 THR A CA 1
ATOM 2011 C C . THR A 1 288 ? -24.881 4.982 3.220 1.00 79.81 288 THR A C 1
ATOM 2013 O O . THR A 1 288 ? -24.990 4.022 2.452 1.00 79.81 288 THR A O 1
ATOM 2016 N N . PRO A 1 289 ? -25.283 4.918 4.499 1.00 82.00 289 PRO A N 1
ATOM 2017 C CA . PRO A 1 289 ? -25.982 3.754 5.023 1.00 82.00 289 PRO A CA 1
ATOM 2018 C C . PRO A 1 289 ? -27.301 3.513 4.276 1.00 82.00 289 PRO A C 1
ATOM 2020 O O . PRO A 1 289 ? -28.018 4.447 3.911 1.00 82.00 289 PRO A O 1
ATOM 2023 N N . THR A 1 290 ? -27.637 2.250 4.057 1.00 82.81 290 THR A N 1
ATOM 2024 C CA . THR A 1 290 ? -28.900 1.817 3.452 1.00 82.81 290 THR A CA 1
ATOM 2025 C C . THR A 1 290 ? -30.045 1.842 4.467 1.00 82.81 290 THR A C 1
ATOM 2027 O O . THR A 1 290 ? -29.830 1.824 5.676 1.00 82.81 290 THR A O 1
ATOM 2030 N N . ALA A 1 291 ? -31.295 1.818 3.993 1.00 78.06 291 ALA A N 1
ATOM 2031 C CA . ALA A 1 291 ? -32.466 1.807 4.877 1.00 78.06 291 ALA A CA 1
ATOM 2032 C C . ALA A 1 291 ? -32.544 0.573 5.804 1.00 78.06 291 ALA A C 1
ATOM 2034 O O . ALA A 1 291 ? -33.190 0.637 6.847 1.00 78.06 291 ALA A O 1
ATOM 2035 N N . SER A 1 292 ? -31.901 -0.543 5.439 1.00 78.62 292 SER A N 1
ATOM 2036 C CA . SER A 1 292 ? -31.772 -1.735 6.293 1.00 78.62 292 SER A CA 1
ATOM 2037 C C . SER A 1 292 ? -30.763 -1.553 7.426 1.00 78.62 292 SER A C 1
ATOM 2039 O O . SER A 1 292 ? -30.893 -2.178 8.471 1.00 78.62 292 SER A O 1
ATOM 2041 N N . GLU A 1 293 ? -29.777 -0.678 7.258 1.00 80.50 293 GLU A N 1
ATOM 2042 C CA . GLU A 1 293 ? -28.707 -0.442 8.225 1.00 80.50 293 GLU A CA 1
ATOM 2043 C C . GLU A 1 293 ? -29.118 0.593 9.279 1.00 80.50 293 GLU A C 1
ATOM 2045 O O . GLU A 1 293 ? -28.444 1.597 9.452 1.00 80.50 293 GLU A O 1
ATOM 2050 N N . ALA A 1 294 ? -30.246 0.389 9.963 1.00 83.31 294 ALA A N 1
ATOM 2051 C CA . ALA A 1 294 ? -30.888 1.400 10.817 1.00 83.31 294 ALA A CA 1
ATOM 2052 C C . ALA A 1 294 ? -30.135 1.750 12.121 1.00 83.31 294 ALA A C 1
ATOM 2054 O O . ALA A 1 294 ? -30.555 2.651 12.852 1.00 83.31 294 ALA A O 1
ATOM 2055 N N . LEU A 1 295 ? -29.048 1.046 12.440 1.00 87.62 295 LEU A N 1
ATOM 2056 C CA . LEU A 1 295 ? -28.244 1.277 13.637 1.00 87.62 295 LEU A CA 1
ATOM 2057 C C . LEU A 1 295 ? -26.834 1.736 13.261 1.00 87.62 295 LEU A C 1
ATOM 2059 O O . LEU A 1 295 ? -26.275 1.326 12.246 1.00 87.62 295 LEU A O 1
ATOM 2063 N N . VAL A 1 296 ? -26.245 2.569 14.109 1.00 90.06 296 VAL A N 1
ATOM 2064 C CA . VAL A 1 296 ? -24.843 2.976 14.060 1.00 90.06 296 VAL A CA 1
ATOM 2065 C C . VAL A 1 296 ? -24.233 2.674 15.417 1.00 90.06 296 VAL A C 1
ATOM 2067 O O . VAL A 1 296 ? -24.848 2.922 16.447 1.00 90.06 296 VAL A O 1
ATOM 2070 N N . MET A 1 297 ? -23.029 2.126 15.437 1.00 90.00 297 MET A N 1
ATOM 2071 C CA . MET A 1 297 ? -22.322 1.805 16.670 1.00 90.00 297 MET A CA 1
ATOM 2072 C C . MET A 1 297 ? -20.874 2.268 16.613 1.00 90.00 297 MET A C 1
ATOM 2074 O O . MET A 1 297 ? -20.275 2.357 15.537 1.00 90.00 297 MET A O 1
ATOM 2078 N N . ALA A 1 298 ? -20.300 2.509 17.787 1.00 88.12 298 ALA A N 1
ATOM 2079 C CA . ALA A 1 298 ? -18.862 2.656 17.947 1.00 88.12 298 ALA A CA 1
ATOM 2080 C C . ALA A 1 298 ? -18.198 1.282 18.139 1.00 88.12 298 ALA A C 1
ATOM 2082 O O . ALA A 1 298 ? -18.614 0.463 18.967 1.00 88.12 298 ALA A O 1
ATOM 2083 N N . GLY A 1 299 ? -17.134 1.019 17.386 1.00 85.75 299 GLY A N 1
ATOM 2084 C CA . GLY A 1 299 ? -16.425 -0.254 17.420 1.00 85.75 299 GLY A CA 1
ATOM 2085 C C . GLY A 1 299 ? -14.957 -0.134 17.042 1.00 85.75 299 GLY A C 1
ATOM 2086 O O . GLY A 1 299 ? -14.394 0.953 16.941 1.00 85.75 299 GLY A O 1
ATOM 2087 N N . SER A 1 300 ? -14.327 -1.284 16.828 1.00 81.62 300 SER A N 1
ATOM 2088 C CA . SER A 1 300 ? -12.986 -1.382 16.261 1.00 81.62 300 SER A CA 1
ATOM 2089 C C . SER A 1 300 ? -12.985 -2.282 15.032 1.00 81.62 300 SER A C 1
ATOM 2091 O O . SER A 1 300 ? -13.583 -3.357 15.049 1.00 81.62 300 SER A O 1
ATOM 2093 N N . PHE A 1 301 ? -12.299 -1.856 13.977 1.00 81.75 301 PHE A N 1
ATOM 2094 C CA . PHE A 1 301 ? -12.096 -2.626 12.753 1.00 81.75 301 PHE A CA 1
ATOM 2095 C C . PHE A 1 301 ? -10.600 -2.656 12.452 1.00 81.75 301 PHE A C 1
ATOM 2097 O O . PHE A 1 301 ? -9.953 -1.613 12.427 1.00 81.75 301 PHE A O 1
ATOM 2104 N N . GLU A 1 302 ? -10.021 -3.855 12.351 1.00 79.12 302 GLU A N 1
ATOM 2105 C CA . GLU A 1 302 ? -8.567 -4.055 12.193 1.00 79.12 302 GLU A CA 1
ATOM 2106 C C . GLU A 1 302 ? -7.705 -3.347 13.264 1.00 79.12 302 GLU A C 1
ATOM 2108 O O . GLU A 1 302 ? -6.510 -3.138 13.099 1.00 79.12 302 GLU A O 1
ATOM 2113 N N . GLY A 1 303 ? -8.286 -3.045 14.430 1.00 75.56 303 GLY A N 1
ATOM 2114 C CA . GLY A 1 303 ? -7.612 -2.353 15.537 1.00 75.56 303 GLY A CA 1
ATOM 2115 C C . GLY A 1 303 ? -7.760 -0.833 15.532 1.00 75.56 303 GLY A C 1
ATOM 2116 O O . GLY A 1 303 ? -7.293 -0.192 16.466 1.00 75.56 303 GLY A O 1
ATOM 2117 N N . ARG A 1 304 ? -8.440 -0.263 14.534 1.00 81.88 304 ARG A N 1
ATOM 2118 C CA . ARG A 1 304 ? -8.728 1.172 14.443 1.00 81.88 304 ARG A CA 1
ATOM 2119 C C . ARG A 1 304 ? -10.125 1.467 14.997 1.00 81.88 304 ARG A C 1
ATOM 2121 O O . ARG A 1 304 ? -11.026 0.658 14.756 1.00 81.88 304 ARG A O 1
ATOM 2128 N N . PRO A 1 305 ? -10.332 2.576 15.727 1.00 86.19 305 PRO A N 1
ATOM 2129 C CA . PRO A 1 305 ? -11.654 2.970 16.199 1.00 86.19 305 PRO A CA 1
ATOM 2130 C C . PRO A 1 305 ? -12.519 3.422 15.020 1.00 86.19 305 PRO A C 1
ATOM 2132 O O . PRO A 1 305 ? -12.119 4.279 14.234 1.00 86.19 305 PRO A O 1
ATOM 2135 N N . VAL A 1 306 ? -13.708 2.847 14.879 1.00 90.56 306 VAL A N 1
ATOM 2136 C CA . VAL A 1 306 ? -14.617 3.159 13.773 1.00 90.56 306 VAL A CA 1
ATOM 2137 C C . VAL A 1 306 ? -16.030 3.421 14.272 1.00 90.56 306 VAL A C 1
ATOM 2139 O O . VAL A 1 306 ? -16.506 2.772 15.203 1.00 90.56 306 VAL A O 1
ATOM 2142 N N . LEU A 1 307 ? -16.731 4.319 13.585 1.00 91.81 307 LEU A N 1
ATOM 2143 C CA . LEU A 1 307 ? -18.180 4.234 13.473 1.00 91.81 307 LEU A CA 1
ATOM 2144 C C . LEU A 1 307 ? -18.506 3.145 12.460 1.00 91.81 307 LEU A C 1
ATOM 2146 O O . LEU A 1 307 ? -17.898 3.098 11.392 1.00 91.81 307 LEU A O 1
ATOM 2150 N N . ALA A 1 308 ? -19.468 2.291 12.770 1.00 90.44 308 ALA A N 1
ATOM 2151 C CA . ALA A 1 308 ? -19.961 1.265 11.865 1.00 90.44 308 ALA A CA 1
ATOM 2152 C C . ALA A 1 308 ? -21.481 1.307 11.807 1.00 90.44 308 ALA A C 1
ATOM 2154 O O . ALA A 1 308 ? -22.140 1.565 12.811 1.00 90.44 308 ALA A O 1
ATOM 2155 N N . THR A 1 309 ? -22.034 1.032 10.635 1.00 91.75 309 THR A N 1
ATOM 2156 C CA . THR A 1 309 ? -23.462 0.766 10.495 1.00 91.75 309 THR A CA 1
ATOM 2157 C C . THR A 1 309 ? -23.740 -0.683 10.851 1.00 91.75 309 THR A C 1
ATOM 2159 O O . THR A 1 309 ? -22.876 -1.545 10.687 1.00 91.75 309 THR A O 1
ATOM 2162 N N . LEU A 1 310 ? -24.943 -0.943 11.344 1.00 88.81 310 LEU A N 1
ATOM 2163 C CA . LEU A 1 310 ? -25.415 -2.261 11.719 1.00 88.81 310 LEU A CA 1
ATOM 2164 C C . LEU A 1 310 ? -26.817 -2.475 11.144 1.00 88.81 310 LEU A C 1
ATOM 2166 O O . LEU A 1 310 ? -27.741 -1.704 11.409 1.00 88.81 310 LEU A O 1
ATOM 2170 N N . ASP A 1 311 ? -26.974 -3.545 10.371 1.00 87.38 311 ASP A N 1
ATOM 2171 C CA . ASP A 1 311 ? -28.284 -4.069 9.993 1.00 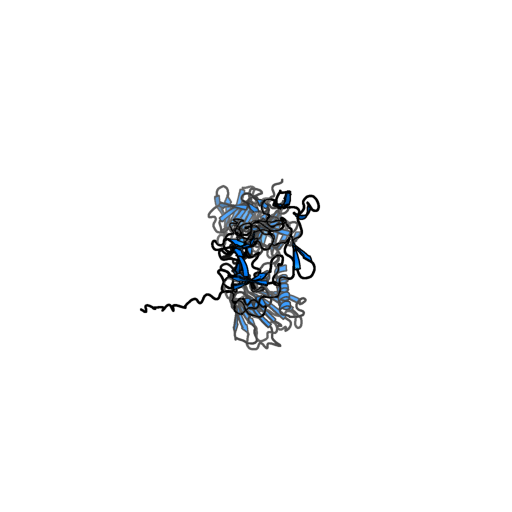87.38 311 ASP A CA 1
ATOM 2172 C C . ASP A 1 311 ? -28.785 -5.016 11.097 1.00 87.38 311 ASP A C 1
ATOM 2174 O O . ASP A 1 311 ? -28.227 -6.105 11.272 1.00 87.38 311 ASP A O 1
ATOM 2178 N N . PRO A 1 312 ? -29.838 -4.645 11.848 1.00 81.69 312 PRO A N 1
ATOM 2179 C CA . PRO A 1 312 ? -30.346 -5.466 12.938 1.00 81.69 312 PRO A CA 1
ATOM 2180 C C . PRO A 1 312 ? -30.958 -6.796 12.474 1.00 81.69 312 PRO A C 1
ATOM 2182 O O . PRO A 1 312 ? -31.067 -7.721 13.276 1.00 81.69 312 PRO A O 1
ATOM 2185 N N . GLY A 1 313 ? -31.367 -6.913 11.205 1.00 81.56 313 GLY A N 1
ATOM 2186 C CA . GLY A 1 313 ? -31.948 -8.136 10.653 1.00 81.56 313 GLY A CA 1
ATOM 2187 C C . GLY A 1 313 ? -30.901 -9.191 10.295 1.00 81.56 313 GLY A C 1
ATOM 2188 O O . GLY A 1 313 ? -31.134 -10.381 10.510 1.00 81.56 313 GLY A O 1
ATOM 2189 N N . SER A 1 314 ? -29.753 -8.765 9.763 1.00 82.94 314 SER A N 1
ATOM 2190 C CA . SER A 1 314 ? -28.666 -9.665 9.347 1.00 82.94 314 SER A CA 1
ATOM 2191 C C . SER A 1 314 ? -27.503 -9.749 10.337 1.00 82.94 314 SER A C 1
ATOM 2193 O O . SER A 1 314 ? -26.708 -10.684 10.256 1.00 82.94 314 SER A O 1
ATOM 2195 N N . GLY A 1 315 ? -27.372 -8.779 11.248 1.00 82.62 315 GLY A N 1
ATOM 2196 C CA . GLY A 1 315 ? -26.186 -8.607 12.086 1.00 82.62 315 GLY A CA 1
ATOM 2197 C C . GLY A 1 315 ? -24.962 -8.128 11.299 1.00 82.62 315 GLY A C 1
ATOM 2198 O O . GLY A 1 315 ? -23.845 -8.171 11.808 1.00 82.62 315 GLY A O 1
ATOM 2199 N N . SER A 1 316 ? -25.120 -7.707 10.041 1.00 86.69 316 SER A N 1
ATOM 2200 C CA . SER A 1 316 ? -23.999 -7.189 9.257 1.00 86.69 316 SER A CA 1
ATOM 2201 C C . SER A 1 316 ? -23.562 -5.836 9.804 1.00 86.69 316 SER A C 1
ATOM 2203 O O . SER A 1 316 ? -24.349 -4.889 9.829 1.00 86.69 316 SER A O 1
ATOM 2205 N N . ALA A 1 317 ? -22.310 -5.766 10.252 1.00 88.19 317 ALA A N 1
ATOM 2206 C CA . ALA A 1 317 ? -21.661 -4.557 10.716 1.00 88.19 317 ALA A CA 1
ATOM 2207 C C . ALA A 1 317 ? -20.612 -4.112 9.695 1.00 88.19 317 ALA A C 1
ATOM 2209 O O . ALA A 1 317 ? -19.661 -4.845 9.413 1.00 88.19 317 ALA A O 1
ATOM 2210 N N . LEU A 1 318 ? -20.763 -2.905 9.155 1.00 89.44 318 LEU A N 1
ATOM 2211 C CA . LEU A 1 318 ? -19.875 -2.379 8.122 1.00 89.44 318 LEU A CA 1
ATOM 2212 C C . LEU A 1 318 ? -19.254 -1.051 8.574 1.00 89.44 318 LEU A C 1
ATOM 2214 O O . LEU A 1 318 ? -19.984 -0.126 8.939 1.00 89.44 318 LEU A O 1
ATOM 2218 N N . PRO A 1 319 ? -17.922 -0.889 8.508 1.00 89.38 319 PRO A N 1
ATOM 2219 C CA . PRO A 1 319 ? -17.263 0.327 8.971 1.00 89.38 319 PRO A CA 1
ATOM 2220 C C . PRO A 1 319 ? -17.666 1.521 8.093 1.00 89.38 319 PRO A C 1
ATOM 2222 O O . PRO A 1 319 ? -17.668 1.418 6.871 1.00 89.38 319 PRO A O 1
ATOM 2225 N N . LEU A 1 320 ? -18.056 2.630 8.711 1.00 89.00 320 LEU A N 1
ATOM 2226 C CA . LEU A 1 320 ? -18.560 3.847 8.072 1.00 89.00 320 LEU A CA 1
ATOM 2227 C C . LEU A 1 320 ? -17.471 4.921 7.986 1.00 89.00 320 LEU A C 1
ATOM 2229 O O . LEU A 1 320 ? -17.234 5.485 6.922 1.00 89.00 320 LEU A O 1
ATOM 2233 N N . ALA A 1 321 ? -16.804 5.186 9.108 1.00 87.88 321 ALA A N 1
ATOM 2234 C CA . ALA A 1 321 ? -15.715 6.147 9.208 1.00 87.88 321 ALA A CA 1
ATOM 2235 C C . ALA A 1 321 ? -14.790 5.777 10.365 1.00 87.88 321 ALA A C 1
ATOM 2237 O O . ALA A 1 321 ? -15.233 5.212 11.363 1.00 87.88 321 ALA A O 1
ATOM 2238 N N . GLU A 1 322 ? -13.511 6.120 10.250 1.00 88.19 322 GLU A N 1
ATOM 2239 C CA . GLU A 1 322 ? -12.590 6.044 11.378 1.00 88.19 322 GLU A CA 1
ATOM 2240 C C . GLU A 1 322 ? -12.815 7.262 12.268 1.00 88.19 322 GLU A C 1
ATOM 2242 O O . GLU A 1 322 ? -12.525 8.399 11.889 1.00 88.19 322 GLU A O 1
ATOM 2247 N N . LEU A 1 323 ? -13.409 7.026 13.431 1.00 88.00 323 LEU A N 1
ATOM 2248 C CA . LEU A 1 323 ? -13.742 8.074 14.376 1.00 88.00 323 LEU A CA 1
ATOM 2249 C C . LEU A 1 323 ? -13.780 7.471 15.774 1.00 88.00 323 LEU A C 1
ATOM 2251 O O . LEU A 1 323 ? -14.546 6.548 16.050 1.00 88.00 323 LEU A O 1
ATOM 2255 N N . GLU A 1 324 ? -12.953 8.014 16.658 1.00 87.62 324 GLU A N 1
ATOM 2256 C CA . GLU A 1 324 ? -12.990 7.677 18.073 1.00 87.62 324 GLU A CA 1
ATOM 2257 C C . GLU A 1 324 ? -14.095 8.485 18.753 1.00 87.62 324 GLU A C 1
ATOM 2259 O O . GLU A 1 324 ? -14.064 9.720 18.773 1.00 87.62 324 GLU A O 1
ATOM 2264 N N . VAL A 1 325 ? -15.091 7.779 19.285 1.00 89.44 325 VAL A N 1
ATOM 2265 C CA . VAL A 1 325 ? -16.232 8.381 19.975 1.00 89.44 325 VAL A CA 1
ATOM 2266 C C . VAL A 1 325 ? -16.476 7.667 21.297 1.00 89.44 325 VAL A C 1
ATOM 2268 O O . VAL A 1 325 ? -16.390 6.444 21.381 1.00 89.44 325 VAL A O 1
ATOM 2271 N N . THR A 1 326 ? -16.802 8.438 22.330 1.00 86.19 326 THR A N 1
ATOM 2272 C CA . THR A 1 326 ? -17.166 7.923 23.663 1.00 86.19 326 THR A CA 1
ATOM 2273 C C . THR A 1 326 ? -18.666 8.009 23.933 1.00 86.19 326 THR A C 1
ATOM 2275 O O . THR A 1 326 ? -19.152 7.489 24.930 1.00 86.19 326 THR A O 1
ATOM 2278 N N . GLY A 1 327 ? -19.405 8.685 23.055 1.00 87.75 327 GLY A N 1
ATOM 2279 C CA . GLY A 1 327 ? -20.852 8.840 23.111 1.00 87.75 327 GLY A CA 1
ATOM 2280 C C . GLY A 1 327 ? -21.389 9.006 21.698 1.00 87.75 327 GLY A C 1
ATOM 2281 O O . GLY A 1 327 ? -20.772 9.696 20.882 1.00 87.75 327 GLY A O 1
ATOM 2282 N N . LEU A 1 328 ? -22.512 8.363 21.408 1.00 93.00 328 LEU A N 1
ATOM 2283 C CA . LEU A 1 328 ? -23.138 8.364 20.096 1.00 93.00 328 LEU A CA 1
ATOM 2284 C C . LEU A 1 328 ? -24.643 8.489 20.283 1.00 93.00 328 LEU A C 1
ATOM 2286 O O . LEU A 1 328 ? -25.205 7.843 21.152 1.00 93.00 328 LEU A O 1
ATOM 2290 N N . SER A 1 329 ? -25.286 9.324 19.478 1.00 92.06 329 SER A N 1
ATOM 2291 C CA . SER A 1 329 ? -26.738 9.446 19.455 1.00 92.06 329 SER A CA 1
ATOM 2292 C C . SER A 1 329 ? -27.208 9.810 18.053 1.00 92.06 329 SER A C 1
ATOM 2294 O O . SER A 1 329 ? -26.514 10.526 17.326 1.00 92.06 329 SER A O 1
ATOM 2296 N N . GLY A 1 330 ? -28.420 9.386 17.691 1.00 87.50 330 GLY A N 1
ATOM 2297 C CA . GLY A 1 330 ? -29.123 9.933 16.531 1.00 87.50 330 GLY A CA 1
ATOM 2298 C C . GLY A 1 330 ? -29.310 11.450 16.661 1.00 87.50 330 GLY A C 1
ATOM 2299 O O . GLY A 1 330 ? -29.341 11.981 17.775 1.00 87.50 330 GLY A O 1
ATOM 2300 N N . GLY A 1 331 ? -29.378 12.160 15.535 1.00 81.31 331 GLY A N 1
ATOM 2301 C CA . GLY A 1 331 ? -29.594 13.605 15.486 1.00 81.31 331 GLY A CA 1
ATOM 2302 C C . GLY A 1 331 ? -31.022 14.016 15.123 1.00 81.31 331 GLY A C 1
ATOM 2303 O O . GLY A 1 331 ? -31.893 13.192 14.859 1.00 81.31 331 GLY A O 1
ATOM 2304 N N . ALA A 1 332 ? -31.251 15.334 15.089 1.00 70.81 332 ALA A N 1
ATOM 2305 C CA . ALA A 1 332 ? -32.530 15.945 14.710 1.00 70.81 332 ALA A CA 1
ATOM 2306 C C . ALA A 1 332 ? -32.922 15.675 13.252 1.00 70.81 332 ALA A C 1
ATOM 2308 O O . ALA A 1 332 ? -34.101 15.685 12.902 1.00 70.81 332 ALA A O 1
ATOM 2309 N N . THR A 1 333 ? -31.918 15.501 12.392 1.00 77.56 333 THR A N 1
ATOM 2310 C CA . THR A 1 333 ? -32.112 15.204 10.982 1.00 77.56 333 THR A CA 1
ATOM 2311 C C . THR A 1 333 ? -31.744 13.748 10.708 1.00 77.56 333 THR A C 1
ATOM 2313 O O . THR A 1 333 ? -30.764 13.249 11.264 1.00 77.56 333 THR A O 1
ATOM 2316 N N . PRO A 1 334 ? -32.449 13.091 9.776 1.00 74.69 334 PRO A N 1
ATOM 2317 C CA . PRO A 1 334 ? -32.130 11.751 9.281 1.00 74.69 334 PRO A CA 1
ATOM 2318 C C . PRO A 1 334 ? -30.699 11.534 8.767 1.00 74.69 334 PRO A C 1
ATOM 2320 O O . PRO A 1 334 ? -30.364 10.439 8.356 1.00 74.69 334 PRO A O 1
ATOM 2323 N N . GLN A 1 335 ? -29.864 12.567 8.664 1.00 80.06 335 GLN A N 1
ATOM 2324 C CA . GLN A 1 335 ? -28.509 12.458 8.114 1.00 80.06 335 GLN A CA 1
ATOM 2325 C C . GLN A 1 335 ? -27.437 12.965 9.079 1.00 80.06 335 GLN A C 1
ATOM 2327 O O . GLN A 1 335 ? -26.282 13.075 8.679 1.00 80.06 335 GLN A O 1
ATOM 2332 N N . ALA A 1 336 ? -27.788 13.269 10.330 1.00 87.44 336 ALA A N 1
ATOM 2333 C CA . ALA A 1 336 ? -26.833 13.713 11.334 1.00 87.44 336 ALA A CA 1
ATOM 2334 C C . ALA A 1 336 ? -26.835 12.780 12.547 1.00 87.44 336 ALA A C 1
ATOM 2336 O O . ALA A 1 336 ? -27.887 12.393 13.051 1.00 87.44 336 ALA A O 1
ATOM 2337 N N . LEU A 1 337 ? -25.642 12.468 13.037 1.00 92.38 337 LEU A N 1
ATOM 2338 C CA . LEU A 1 337 ? -25.403 11.859 14.339 1.00 92.38 337 LEU A CA 1
ATOM 2339 C C . LEU A 1 337 ? -24.787 12.910 15.255 1.00 92.38 337 LEU A C 1
ATOM 2341 O O . LEU A 1 337 ? -24.045 13.774 14.794 1.00 92.38 337 LEU A O 1
ATOM 2345 N N . PHE A 1 338 ? -25.039 12.818 16.552 1.00 93.56 338 PHE A N 1
ATOM 2346 C CA . PHE A 1 338 ? -24.251 13.532 17.546 1.00 93.56 338 PHE A CA 1
ATOM 2347 C C . PHE A 1 338 ? -23.223 12.581 18.137 1.00 93.56 338 PHE A C 1
ATOM 2349 O O . PHE A 1 338 ? -23.553 11.487 18.593 1.00 93.56 338 PHE A O 1
ATOM 2356 N N . VAL A 1 339 ? -21.968 13.010 18.114 1.00 93.44 339 VAL A N 1
ATOM 2357 C CA . VAL A 1 339 ? -20.831 12.253 18.619 1.00 93.44 339 VAL A CA 1
ATOM 2358 C C . VAL A 1 339 ? -20.153 13.041 19.721 1.00 93.44 339 VAL A C 1
ATOM 2360 O O . VAL A 1 339 ? -20.011 14.260 19.641 1.00 93.44 339 VAL A O 1
ATOM 2363 N N . ASN A 1 340 ? -19.710 12.340 20.751 1.00 90.81 340 ASN A N 1
ATOM 2364 C CA . ASN A 1 340 ? -18.838 12.895 21.766 1.00 90.81 340 ASN A CA 1
ATOM 2365 C C . ASN A 1 340 ? -17.404 12.449 21.484 1.00 90.81 340 ASN A C 1
ATOM 2367 O O . ASN A 1 340 ? -17.101 11.254 21.522 1.00 90.81 340 ASN A O 1
ATOM 2371 N N . ARG A 1 341 ? -16.538 13.420 21.195 1.00 89.50 341 ARG A N 1
ATOM 2372 C CA . ARG A 1 341 ? -15.130 13.216 20.857 1.00 89.50 341 ARG A CA 1
ATOM 2373 C C . ARG A 1 341 ? -14.269 13.995 21.839 1.00 89.50 341 ARG A C 1
ATOM 2375 O O . ARG A 1 341 ? -14.233 15.225 21.799 1.00 89.50 341 ARG A O 1
ATOM 2382 N N . ALA A 1 342 ? -13.574 13.274 22.716 1.00 83.06 342 ALA A N 1
ATOM 2383 C CA . ALA A 1 342 ? -12.683 13.852 23.724 1.00 83.06 342 ALA A CA 1
ATOM 2384 C C . ALA A 1 342 ? -13.345 14.954 24.590 1.00 83.06 342 ALA A C 1
ATOM 2386 O O . ALA A 1 342 ? -12.697 15.923 24.981 1.00 83.06 342 ALA A O 1
ATOM 2387 N N . GLY A 1 343 ? -14.644 14.815 24.889 1.00 82.56 343 GLY A N 1
ATOM 2388 C CA . GLY A 1 343 ? -15.398 15.767 25.711 1.00 82.56 343 GLY A CA 1
ATOM 2389 C C . GLY A 1 343 ? -15.982 16.971 24.961 1.00 82.56 343 GLY A C 1
ATOM 2390 O O . GLY A 1 343 ? -16.537 17.866 25.599 1.00 82.56 343 GLY A O 1
ATOM 2391 N N . SER A 1 344 ? -15.882 17.008 23.629 1.00 88.50 344 SER A N 1
ATOM 2392 C CA . SER A 1 344 ? -16.647 17.934 22.785 1.00 88.50 344 SER A CA 1
ATOM 2393 C C . SER A 1 344 ? -17.784 17.195 22.086 1.00 88.50 344 SER A C 1
ATOM 2395 O O . SER A 1 344 ? -17.596 16.066 21.625 1.00 88.50 344 SER A O 1
ATOM 2397 N N . ILE A 1 345 ? -18.956 17.827 21.995 1.00 91.62 345 ILE A N 1
ATOM 2398 C CA . ILE A 1 345 ? -20.089 17.287 21.239 1.00 91.62 345 ILE A CA 1
ATOM 2399 C C . ILE A 1 345 ? -20.043 17.876 19.833 1.00 91.62 345 ILE A C 1
ATOM 2401 O O . ILE A 1 345 ? -20.186 19.088 19.650 1.00 91.62 345 ILE A O 1
ATOM 2405 N N . SER A 1 346 ? -19.907 17.008 18.839 1.00 92.75 346 SER A N 1
ATOM 2406 C CA . SER A 1 346 ? -19.889 17.365 17.422 1.00 92.75 346 SER A CA 1
ATOM 2407 C C . SER A 1 346 ? -21.068 16.705 16.695 1.00 92.75 346 SER A C 1
ATOM 2409 O O . SER A 1 346 ? -21.530 15.633 17.087 1.00 92.75 346 SER A O 1
ATOM 2411 N N . SER A 1 347 ? -21.570 17.321 15.627 1.00 92.19 347 SER A N 1
ATOM 2412 C CA . SER A 1 347 ? -22.457 16.660 14.668 1.00 92.19 347 SER A CA 1
ATOM 2413 C C . SER A 1 347 ? -21.637 15.985 13.570 1.00 92.19 347 SER A C 1
ATOM 2415 O O . SER A 1 347 ? -20.768 16.614 12.971 1.00 92.19 347 SER A O 1
ATOM 2417 N N . TYR A 1 348 ? -21.928 14.717 13.297 1.00 91.12 348 TYR A N 1
ATOM 2418 C CA . TYR A 1 348 ? -21.379 13.933 12.196 1.00 91.12 348 TYR A CA 1
ATOM 2419 C C . TYR A 1 348 ? -22.439 13.767 11.104 1.00 91.12 348 TYR A C 1
ATOM 2421 O O . TYR A 1 348 ? -23.509 13.213 11.352 1.00 91.12 348 TYR A O 1
ATOM 2429 N N . SER A 1 349 ? -22.149 14.236 9.894 1.00 88.38 349 SER A N 1
ATOM 2430 C CA . SER A 1 349 ? -23.029 14.082 8.734 1.00 88.38 349 SER A CA 1
ATOM 2431 C C . SER A 1 349 ? -22.804 12.727 8.063 1.00 88.38 349 SER A C 1
ATOM 2433 O O . SER A 1 349 ? -21.727 12.472 7.530 1.00 88.38 349 SER A O 1
ATOM 2435 N N . LEU A 1 350 ? -23.834 11.880 8.017 1.00 83.19 350 LEU A N 1
ATOM 2436 C CA . LEU A 1 350 ? -23.822 10.603 7.291 1.00 83.19 350 LEU A CA 1
ATOM 2437 C C . LEU A 1 350 ? -23.683 10.794 5.772 1.00 83.19 350 LEU A C 1
ATOM 2439 O O . LEU A 1 350 ? -23.190 9.907 5.082 1.00 83.19 350 LEU A O 1
ATOM 2443 N N . ALA A 1 351 ? -24.131 11.938 5.244 1.00 81.19 351 ALA A N 1
ATOM 2444 C CA . ALA A 1 351 ? -24.097 12.222 3.811 1.00 81.19 351 ALA A CA 1
ATOM 2445 C C . ALA A 1 351 ? -22.714 12.687 3.336 1.00 81.19 351 ALA A C 1
ATOM 2447 O O . ALA A 1 351 ? -22.274 12.318 2.252 1.00 81.19 351 ALA A O 1
ATOM 2448 N N . THR A 1 352 ? -22.028 13.505 4.139 1.00 81.25 352 THR A N 1
ATOM 2449 C CA . THR A 1 352 ? -20.762 14.148 3.740 1.00 81.25 352 THR A CA 1
ATOM 2450 C C . THR A 1 352 ? -19.548 13.636 4.512 1.00 81.25 352 THR A C 1
ATOM 2452 O O . THR A 1 352 ? -18.416 13.986 4.183 1.00 81.25 352 THR A O 1
ATOM 2455 N N . GLY A 1 353 ? -19.755 12.853 5.575 1.00 84.44 353 GLY A N 1
ATOM 2456 C CA . GLY A 1 353 ? -18.709 12.463 6.522 1.00 84.44 353 GLY A CA 1
ATOM 2457 C C . GLY A 1 353 ? -18.108 13.642 7.299 1.00 84.44 353 GLY A C 1
ATOM 2458 O O . GLY A 1 353 ? -17.055 13.494 7.921 1.00 84.44 353 GLY A O 1
ATOM 2459 N N . ALA A 1 354 ? -18.720 14.830 7.231 1.00 86.31 354 ALA A N 1
ATOM 2460 C CA . ALA A 1 354 ? -18.229 16.025 7.906 1.00 86.31 354 ALA A CA 1
ATOM 2461 C C . ALA A 1 354 ? -18.506 15.958 9.412 1.00 86.31 354 ALA A C 1
ATOM 2463 O O . ALA A 1 354 ? -19.579 15.525 9.832 1.00 86.31 354 ALA A O 1
ATOM 2464 N N . VAL A 1 355 ? -17.540 16.422 10.207 1.00 89.44 355 VAL A N 1
ATOM 2465 C CA . VAL A 1 355 ? -17.663 16.599 11.657 1.00 89.44 355 VAL A CA 1
ATOM 2466 C C . VAL A 1 355 ? -17.645 18.094 11.943 1.00 89.44 355 VAL A C 1
ATOM 2468 O O . VAL A 1 355 ? -16.675 18.767 11.597 1.00 89.44 355 VAL A O 1
ATOM 2471 N N . GLU A 1 356 ? -18.689 18.600 12.587 1.00 91.12 356 GLU A N 1
ATOM 2472 C CA . GLU A 1 356 ? -18.815 20.008 12.971 1.00 91.12 356 GLU A CA 1
ATOM 2473 C C . GLU A 1 356 ? -19.027 20.119 14.478 1.00 91.12 356 GLU A C 1
ATOM 2475 O O . GLU A 1 356 ? -19.835 19.388 15.045 1.00 91.12 356 GLU A O 1
ATOM 2480 N N . ASP A 1 357 ? -18.316 21.024 15.149 1.00 90.38 357 ASP A N 1
ATOM 2481 C CA . ASP A 1 357 ? -18.476 21.203 16.592 1.00 90.38 357 ASP A CA 1
ATOM 2482 C C . ASP A 1 357 ? -19.834 21.848 16.908 1.00 90.38 357 ASP A C 1
ATOM 2484 O O . ASP A 1 357 ? -20.131 22.984 16.516 1.00 90.38 357 ASP A O 1
ATOM 2488 N N . ALA A 1 358 ? -20.675 21.105 17.628 1.00 88.62 358 ALA A N 1
ATOM 2489 C CA . ALA A 1 358 ? -22.010 21.545 18.003 1.00 88.62 358 ALA A CA 1
ATOM 2490 C C . ALA A 1 358 ? -21.957 22.340 19.313 1.00 88.62 358 ALA A C 1
ATOM 2492 O O . ALA A 1 358 ? -22.496 23.447 19.386 1.00 88.62 358 ALA A O 1
ATOM 2493 N N . VAL A 1 359 ? -21.271 21.811 20.333 1.00 89.06 359 VAL A N 1
ATOM 2494 C CA . VAL A 1 359 ? -21.163 22.427 21.662 1.00 89.06 359 VAL A CA 1
ATOM 2495 C C . VAL A 1 359 ? -19.742 22.276 22.208 1.00 89.06 359 VAL A C 1
ATOM 2497 O O . VAL A 1 359 ? -19.315 21.173 22.544 1.00 89.06 359 VAL A O 1
ATOM 2500 N N . ASP A 1 360 ? -19.038 23.402 22.345 1.00 79.31 360 ASP A N 1
ATOM 2501 C CA . ASP A 1 360 ? -17.694 23.454 22.924 1.00 79.31 360 ASP A CA 1
ATOM 2502 C C . ASP A 1 360 ? -17.734 23.413 24.458 1.00 79.31 360 ASP A C 1
ATOM 2504 O O . ASP A 1 360 ? -18.583 24.040 25.096 1.00 79.31 360 ASP A O 1
ATOM 2508 N N . GLY A 1 361 ? -16.753 22.744 25.069 1.00 65.81 361 GLY A N 1
ATOM 2509 C CA . GLY A 1 361 ? -16.487 22.876 26.505 1.00 65.81 361 GLY A CA 1
ATOM 2510 C C . GLY A 1 361 ? -17.491 22.178 27.426 1.00 65.81 361 GLY A C 1
ATOM 2511 O O . GLY A 1 361 ? -17.581 22.531 28.600 1.00 65.81 361 GLY A O 1
ATOM 2512 N N . SER A 1 362 ? -18.208 21.163 26.939 1.00 62.22 362 SER A N 1
ATOM 2513 C CA . SER A 1 362 ? -19.138 20.361 27.748 1.00 62.22 362 SER A CA 1
ATOM 2514 C C . SER A 1 362 ? -18.470 19.547 28.872 1.00 62.22 362 SER A C 1
ATOM 2516 O O . SER A 1 362 ? -19.165 18.989 29.721 1.00 62.22 362 SER A O 1
ATOM 2518 N N . GLY A 1 363 ? -17.132 19.508 28.917 1.00 66.62 363 GLY A N 1
ATOM 2519 C CA . GLY A 1 363 ? -16.363 18.636 29.804 1.00 66.62 363 GLY A CA 1
ATOM 2520 C C . GLY A 1 363 ? -16.371 17.196 29.295 1.00 66.62 363 GLY A C 1
ATOM 2521 O O . GLY A 1 363 ? -16.925 16.914 28.240 1.00 66.62 363 GLY A O 1
ATOM 2522 N N . ALA A 1 364 ? -15.755 16.265 30.027 1.00 58.97 364 ALA A N 1
ATOM 2523 C CA . ALA A 1 364 ? -15.926 14.847 29.726 1.00 58.97 364 ALA A CA 1
ATOM 2524 C C . ALA A 1 364 ? -17.414 14.515 29.884 1.00 58.97 364 ALA A C 1
ATOM 2526 O O . ALA A 1 364 ? -17.907 14.397 31.001 1.00 58.97 364 ALA A O 1
ATOM 2527 N N . VAL A 1 365 ? -18.139 14.465 28.777 1.00 71.44 365 VAL A N 1
ATOM 2528 C CA . VAL A 1 365 ? -19.513 13.981 28.733 1.00 71.44 365 VAL A CA 1
ATOM 2529 C C . VAL A 1 365 ? -19.430 12.466 28.554 1.00 71.44 365 VAL A C 1
ATOM 2531 O O . VAL A 1 365 ? -18.459 11.965 27.989 1.00 71.44 365 VAL A O 1
ATOM 2534 N N . GLY A 1 366 ? -20.369 11.716 29.103 1.00 82.25 366 GLY A N 1
ATOM 2535 C CA . GLY A 1 366 ? -20.461 10.273 28.928 1.00 82.25 366 GLY A CA 1
ATOM 2536 C C . GLY A 1 366 ? -21.216 9.900 27.643 1.00 82.25 366 GLY A C 1
ATOM 2537 O O . GLY A 1 366 ? -21.138 10.639 26.649 1.00 82.25 366 GLY A O 1
ATOM 2538 N N . PRO A 1 367 ? -21.952 8.775 27.651 1.00 90.25 367 PRO A N 1
ATOM 2539 C CA . PRO A 1 367 ? -22.853 8.411 26.560 1.00 90.25 367 PRO A CA 1
ATOM 2540 C C . PRO A 1 367 ? -23.935 9.473 26.313 1.00 90.25 367 PRO A C 1
ATOM 2542 O O . PRO A 1 367 ? -24.238 10.290 27.190 1.00 90.25 367 PRO A O 1
ATOM 2545 N N . LEU A 1 368 ? -24.493 9.473 25.099 1.00 93.88 368 LEU A N 1
ATOM 2546 C CA . LEU A 1 368 ? -25.449 10.467 24.605 1.00 93.88 368 LEU A CA 1
ATOM 2547 C C . LEU A 1 368 ? -26.772 9.788 24.245 1.00 93.88 368 LEU A C 1
ATOM 2549 O O . LEU A 1 368 ? -26.772 8.662 23.779 1.00 93.88 368 LEU A O 1
ATOM 2553 N N . THR A 1 369 ? -27.887 10.498 24.380 1.00 94.88 369 THR A N 1
ATOM 2554 C CA . THR A 1 369 ? -29.158 10.110 23.752 1.00 94.88 369 THR A CA 1
ATOM 2555 C C . THR A 1 369 ? -29.941 11.345 23.319 1.00 94.88 369 THR A C 1
ATOM 2557 O O . THR A 1 369 ? -29.810 12.414 23.918 1.00 94.88 369 THR A O 1
ATOM 2560 N N . TRP A 1 370 ? -30.785 11.207 22.299 1.00 94.50 370 TRP A N 1
ATOM 2561 C CA . TRP A 1 370 ? -31.521 12.311 21.689 1.00 94.50 370 TRP A CA 1
ATOM 2562 C C . TRP A 1 370 ? -33.019 12.253 21.968 1.00 94.50 370 TRP A C 1
ATOM 2564 O O . TRP A 1 370 ? -33.654 11.214 21.815 1.00 94.50 370 TRP A O 1
ATOM 2574 N N . ASP A 1 371 ? -33.586 13.402 22.325 1.00 94.31 371 ASP A N 1
ATOM 2575 C CA . ASP A 1 371 ? -35.023 13.640 22.349 1.00 94.31 371 ASP A CA 1
ATOM 2576 C C . ASP A 1 371 ? -35.427 14.498 21.147 1.00 94.31 371 ASP A C 1
ATOM 2578 O O . ASP A 1 371 ? -35.259 15.724 21.130 1.00 94.31 371 ASP A O 1
ATOM 2582 N N . GLY A 1 372 ? -36.009 13.838 20.146 1.00 88.94 372 GLY A N 1
ATOM 2583 C CA . GLY A 1 372 ? -36.498 14.489 18.934 1.00 88.94 372 GLY A CA 1
ATOM 2584 C C . GLY A 1 372 ? -37.688 15.424 19.152 1.00 88.94 372 GLY A C 1
ATOM 2585 O O . GLY A 1 372 ? -37.887 16.328 18.346 1.00 88.94 372 GLY A O 1
ATOM 2586 N N . ALA A 1 373 ? -38.460 15.268 20.234 1.00 90.19 373 ALA A N 1
ATOM 2587 C CA . ALA A 1 373 ? -39.617 16.122 20.495 1.00 90.19 373 ALA A CA 1
ATOM 2588 C C . ALA A 1 373 ? -39.200 17.503 21.016 1.00 90.19 373 ALA A C 1
ATOM 2590 O O . ALA A 1 373 ? -39.812 18.512 20.660 1.00 90.19 373 ALA A O 1
ATOM 2591 N N . THR A 1 374 ? -38.160 17.555 21.852 1.00 92.50 374 THR A N 1
ATOM 2592 C CA . THR A 1 374 ? -37.647 18.817 22.412 1.00 92.50 374 THR A CA 1
ATOM 2593 C C . THR A 1 374 ? -36.387 19.331 21.726 1.00 92.50 374 THR A C 1
ATOM 2595 O O . THR A 1 374 ? -35.945 20.438 22.034 1.00 92.50 374 THR A O 1
ATOM 2598 N N . ASN A 1 375 ? -35.845 18.572 20.768 1.00 92.38 375 ASN A N 1
ATOM 2599 C CA . ASN A 1 375 ? -34.603 18.873 20.064 1.00 92.38 375 ASN A CA 1
ATOM 2600 C C . ASN A 1 375 ? -33.418 19.025 21.038 1.00 92.38 375 ASN A C 1
ATOM 2602 O O . ASN A 1 375 ? -32.645 19.987 20.963 1.00 92.38 375 ASN A O 1
ATOM 2606 N N . ARG A 1 376 ? -33.313 18.092 21.993 1.00 93.75 376 ARG A N 1
ATOM 2607 C CA . ARG A 1 376 ? -32.303 18.108 23.059 1.00 93.75 376 ARG A CA 1
ATOM 2608 C C . ARG A 1 376 ? -31.540 16.803 23.153 1.00 93.75 376 ARG A C 1
ATOM 2610 O O . ARG A 1 376 ? -32.099 15.721 23.020 1.00 93.75 376 ARG A O 1
ATOM 2617 N N . LEU A 1 377 ? -30.255 16.933 23.458 1.00 94.50 377 LEU A N 1
ATOM 2618 C CA . LEU A 1 377 ? -29.404 15.821 23.848 1.00 94.50 377 LEU A CA 1
ATOM 2619 C C . LEU A 1 377 ? -29.436 15.670 25.367 1.00 94.50 377 LEU A C 1
ATOM 2621 O O . LEU A 1 377 ? -29.429 16.655 26.111 1.00 94.50 377 LEU A O 1
ATOM 2625 N N . TYR A 1 378 ? -29.414 14.429 25.821 1.00 95.12 378 TYR A N 1
ATOM 2626 C CA . TYR A 1 378 ? -29.148 14.078 27.201 1.00 95.12 378 TYR A CA 1
ATOM 2627 C C . TYR A 1 378 ? -27.839 13.324 27.281 1.00 95.12 378 TYR A C 1
ATOM 2629 O O . TYR A 1 378 ? -27.505 12.532 26.403 1.00 95.12 378 TYR A O 1
ATOM 2637 N N . ALA A 1 379 ? -27.102 13.586 28.347 1.00 94.31 379 ALA A N 1
ATOM 2638 C CA . ALA A 1 379 ? -25.856 12.903 28.609 1.00 94.31 379 ALA A CA 1
ATOM 2639 C C . ALA A 1 379 ? -25.650 12.763 30.109 1.00 94.31 379 ALA A C 1
ATOM 2641 O O . ALA A 1 379 ? -26.123 13.599 30.881 1.00 94.31 379 ALA A O 1
ATOM 2642 N N . LEU A 1 380 ? -24.925 11.738 30.532 1.00 90.56 380 LEU A N 1
ATOM 2643 C CA . LEU A 1 380 ? -24.429 11.688 31.902 1.00 90.56 380 LEU A CA 1
ATOM 2644 C C . LEU A 1 380 ? -23.073 12.372 31.964 1.00 90.56 380 LEU A C 1
ATOM 2646 O O . LEU A 1 380 ? -22.266 12.269 31.041 1.00 90.56 380 LEU A O 1
ATOM 2650 N N . GLY A 1 381 ? -22.844 13.120 33.038 1.00 75.94 381 GLY A N 1
ATOM 2651 C CA . GLY A 1 381 ? -21.537 13.685 33.323 1.00 75.94 381 GLY A CA 1
ATOM 2652 C C . GLY A 1 381 ? -20.441 12.609 33.334 1.00 75.94 381 GLY A C 1
ATOM 2653 O O . GLY A 1 381 ? -20.708 11.434 33.575 1.00 75.94 381 GLY A O 1
ATOM 2654 N N . GLY A 1 382 ? -19.209 12.997 32.999 1.00 67.69 382 GLY A N 1
ATOM 2655 C CA . GLY A 1 382 ? -18.061 12.095 32.927 1.00 67.69 382 GLY A CA 1
ATOM 2656 C C . GLY A 1 382 ? -17.713 11.434 34.265 1.00 67.69 382 GLY A C 1
ATOM 2657 O O . GLY A 1 382 ? -18.458 11.527 35.235 1.00 67.69 382 GLY A O 1
ATOM 2658 N N . PRO A 1 383 ? -16.535 10.804 34.393 1.00 59.72 383 PRO A N 1
ATOM 2659 C CA . PRO A 1 383 ? -16.234 9.859 35.479 1.00 59.72 383 PRO A CA 1
ATOM 2660 C C . PRO A 1 383 ? -16.313 10.427 36.911 1.00 59.72 383 PRO A C 1
ATOM 2662 O O . PRO A 1 383 ? -16.206 9.675 37.875 1.00 59.72 383 PRO A O 1
ATOM 2665 N N . ARG A 1 384 ? -16.479 11.747 37.076 1.00 63.47 384 ARG A N 1
ATOM 2666 C CA . ARG A 1 384 ? -16.601 12.430 38.372 1.00 63.47 384 ARG A CA 1
ATOM 2667 C C . ARG A 1 384 ? -17.904 13.210 38.566 1.00 63.47 384 ARG A C 1
ATOM 2669 O O . ARG A 1 384 ? -18.090 13.761 39.648 1.00 63.47 384 ARG A O 1
ATOM 2676 N N . SER A 1 385 ? -18.770 13.307 37.558 1.00 67.62 385 SER A N 1
ATOM 2677 C CA . SER A 1 385 ? -20.049 14.014 37.666 1.00 67.62 385 SER A CA 1
ATOM 2678 C C . SER A 1 385 ? -21.206 13.041 37.501 1.00 67.62 385 SER A C 1
ATOM 2680 O O . SER A 1 385 ? -21.284 12.290 36.541 1.00 67.62 385 SER A O 1
ATOM 2682 N N . PHE A 1 386 ? -22.125 13.071 38.461 1.00 81.62 386 PHE A N 1
ATOM 2683 C CA . PHE A 1 386 ? -23.277 12.172 38.506 1.00 81.62 386 PHE A CA 1
ATOM 2684 C C . PHE A 1 386 ? -24.535 12.815 37.914 1.00 81.62 386 PHE A C 1
ATOM 2686 O O . PHE A 1 386 ? -25.635 12.267 38.022 1.00 81.62 386 PHE A O 1
ATOM 2693 N N . SER A 1 387 ? -24.396 14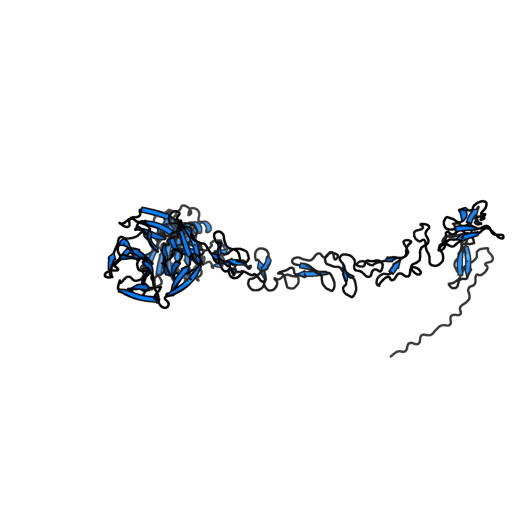.003 37.329 1.00 90.94 387 SER A N 1
ATOM 2694 C CA . SER A 1 387 ? -25.521 14.792 36.862 1.00 90.94 387 SER A CA 1
ATOM 2695 C C . SER A 1 387 ? -25.992 14.318 35.487 1.00 90.94 387 SER A C 1
ATOM 2697 O O . SER A 1 387 ? -25.188 14.171 34.566 1.00 90.94 387 SER A O 1
ATOM 2699 N N . LEU A 1 388 ? -27.304 14.159 35.319 1.00 94.06 388 LEU A N 1
ATOM 2700 C CA . LEU A 1 388 ? -27.923 14.129 34.000 1.00 94.06 388 LEU A CA 1
ATOM 2701 C C . LEU A 1 388 ? -27.889 15.547 33.430 1.00 94.06 388 LEU A C 1
ATOM 2703 O O . LEU A 1 388 ? -28.461 16.478 34.002 1.00 94.06 388 LEU A O 1
ATOM 2707 N N . LEU A 1 389 ? -27.209 15.709 32.307 1.00 93.88 389 LEU A N 1
ATOM 2708 C CA . LEU A 1 389 ? -27.067 16.958 31.581 1.00 93.88 389 LEU A CA 1
ATOM 2709 C C . LEU A 1 389 ? -28.112 17.011 30.469 1.00 93.88 389 LEU A C 1
ATOM 2711 O O . LEU A 1 389 ? -28.364 16.017 29.792 1.00 93.88 389 LEU A O 1
ATOM 2715 N N . SER A 1 390 ? -28.712 18.181 30.278 1.00 94.31 390 SER A N 1
ATOM 2716 C CA . SER A 1 390 ? -29.505 18.507 29.098 1.00 94.31 390 SER A CA 1
ATOM 2717 C C . SER A 1 390 ? -28.714 19.488 28.250 1.00 94.31 390 SER A C 1
ATOM 2719 O O . SER A 1 390 ? -28.286 20.536 28.735 1.00 94.31 390 SER A O 1
ATOM 2721 N N . ILE A 1 391 ? -28.501 19.126 26.996 1.00 93.50 391 ILE A N 1
ATOM 2722 C CA . ILE A 1 391 ? -27.707 19.874 26.037 1.00 93.50 391 ILE A CA 1
ATOM 2723 C C . ILE A 1 391 ? -28.644 20.355 24.935 1.00 93.50 391 ILE A C 1
ATOM 2725 O O . ILE A 1 391 ? -29.422 19.584 24.373 1.00 93.50 391 ILE A O 1
ATOM 2729 N N . ASP A 1 392 ? -28.565 21.645 24.640 1.00 93.56 392 ASP A N 1
ATOM 2730 C CA . ASP A 1 392 ? -29.271 22.283 23.536 1.00 93.56 392 ASP A CA 1
ATOM 2731 C C . ASP A 1 392 ? -28.239 22.638 22.457 1.00 93.56 392 ASP A C 1
ATOM 2733 O O . ASP A 1 392 ? -27.508 23.624 22.625 1.00 93.56 392 ASP A O 1
ATOM 2737 N N . PRO A 1 393 ? -28.131 21.836 21.378 1.00 90.38 393 PRO A N 1
ATOM 2738 C CA . PRO A 1 393 ? -27.136 22.066 20.334 1.00 90.38 393 PRO A CA 1
ATOM 2739 C C . PRO A 1 393 ? -27.340 23.400 19.611 1.00 90.38 393 PRO A C 1
ATOM 2741 O O . PRO A 1 393 ? -26.369 24.047 19.229 1.00 90.38 393 PRO A O 1
ATOM 2744 N N . ALA A 1 394 ? -28.592 23.844 19.457 1.00 90.69 394 ALA A N 1
ATOM 2745 C CA . ALA A 1 394 ? -28.910 25.092 18.770 1.00 90.69 394 ALA A CA 1
ATOM 2746 C C . ALA A 1 394 ? -28.509 26.311 19.610 1.00 90.69 394 ALA A C 1
ATOM 2748 O O . ALA A 1 394 ? -27.972 27.285 19.083 1.00 90.69 394 ALA A O 1
ATOM 2749 N N . ALA A 1 395 ? -28.736 26.248 20.925 1.00 92.62 395 ALA A N 1
ATOM 2750 C CA . ALA A 1 395 ? -28.335 27.303 21.852 1.00 92.62 395 ALA A CA 1
ATOM 2751 C C . ALA A 1 395 ? -26.866 27.201 22.303 1.00 92.62 395 ALA A C 1
ATOM 2753 O O . ALA A 1 395 ? -26.371 28.120 22.955 1.00 92.62 395 ALA A O 1
ATOM 2754 N N . LYS A 1 396 ? -26.177 26.094 21.990 1.00 92.00 396 LYS A N 1
ATOM 2755 C CA . LYS A 1 396 ? -24.843 25.745 22.506 1.00 92.00 396 LYS A CA 1
ATOM 2756 C C . LYS A 1 396 ? -24.761 25.808 24.033 1.00 92.00 396 LYS A C 1
ATOM 2758 O O . LYS A 1 396 ? -23.805 26.337 24.597 1.00 92.00 396 LYS A O 1
ATOM 2763 N N . THR A 1 397 ? -25.789 25.300 24.716 1.00 91.44 397 THR A N 1
ATOM 2764 C CA . THR A 1 397 ? -25.856 25.327 26.188 1.00 91.44 397 THR A CA 1
ATOM 2765 C C . THR A 1 397 ? -25.887 23.929 26.780 1.00 91.44 397 THR A C 1
ATOM 2767 O O . THR A 1 397 ? -26.499 23.021 26.220 1.00 91.44 397 THR A O 1
ATOM 2770 N N . VAL A 1 398 ? -25.250 23.781 27.942 1.00 91.62 398 VAL A N 1
ATOM 2771 C CA . VAL A 1 398 ? -25.267 22.564 28.758 1.00 91.62 398 VAL A CA 1
ATOM 2772 C C . VAL A 1 398 ? -25.841 22.925 30.121 1.00 91.62 398 VAL A C 1
ATOM 2774 O O . VAL A 1 398 ? -25.312 23.792 30.815 1.00 91.62 398 VAL A O 1
ATOM 2777 N N . VAL A 1 399 ? -26.944 22.282 30.497 1.00 91.88 399 VAL A N 1
ATOM 2778 C CA . VAL A 1 399 ? -27.671 22.558 31.738 1.00 91.88 399 VAL A CA 1
ATOM 2779 C C . VAL A 1 399 ? -27.776 21.274 32.563 1.00 91.88 399 VAL A C 1
ATOM 2781 O O . VAL A 1 399 ? -28.434 20.327 32.123 1.00 91.88 399 VAL A O 1
ATOM 2784 N N . PRO A 1 400 ? -27.184 21.219 33.769 1.00 92.00 400 PRO A N 1
ATOM 2785 C CA . PRO A 1 400 ? -27.425 20.127 34.705 1.00 92.00 400 PRO A CA 1
ATOM 2786 C C . PRO A 1 400 ? -28.909 20.060 35.081 1.00 92.00 400 PRO A C 1
ATOM 2788 O O . PRO A 1 400 ? -29.517 21.078 35.416 1.00 92.00 400 PRO A O 1
ATOM 2791 N N . ARG A 1 401 ? -29.508 18.869 35.010 1.00 93.12 401 ARG A N 1
ATOM 2792 C CA . ARG A 1 401 ? -30.923 18.638 35.338 1.00 93.12 401 ARG A CA 1
ATOM 2793 C C . ARG A 1 401 ? -31.079 18.035 36.726 1.00 93.12 401 ARG A C 1
ATOM 2795 O O . ARG A 1 401 ? -31.742 18.629 37.569 1.00 93.12 401 ARG A O 1
ATOM 2802 N N . PHE A 1 402 ? -30.461 16.878 36.951 1.00 92.56 402 PHE A N 1
ATOM 2803 C CA . PHE A 1 402 ? -30.620 16.082 38.171 1.00 92.56 402 PHE A CA 1
ATOM 2804 C C . PHE A 1 402 ? -29.296 15.428 38.550 1.00 92.56 402 PHE A C 1
ATOM 2806 O O . PHE A 1 402 ? -28.563 15.014 37.660 1.00 92.56 402 PHE A O 1
ATOM 2813 N N . GLU A 1 403 ? -29.016 15.275 39.842 1.00 92.19 403 GLU A N 1
ATOM 2814 C CA . GLU A 1 403 ? -27.951 14.392 40.333 1.00 92.19 403 GLU A CA 1
ATOM 2815 C C . GLU A 1 403 ? -28.492 12.960 40.402 1.00 92.19 403 GLU A C 1
ATOM 2817 O O . GLU A 1 403 ? -29.391 12.678 41.189 1.00 92.19 403 GLU A O 1
ATOM 2822 N N . THR A 1 404 ? -27.977 12.062 39.563 1.00 90.75 404 THR A N 1
ATOM 2823 C CA . THR A 1 404 ? -28.490 10.684 39.440 1.00 90.75 404 THR A CA 1
ATOM 2824 C C . THR A 1 404 ? -27.737 9.679 40.308 1.00 90.75 404 THR A C 1
ATOM 2826 O O . THR A 1 404 ? -28.253 8.607 40.600 1.00 90.75 404 THR A O 1
ATOM 2829 N N . GLY A 1 405 ? -26.500 9.996 40.703 1.00 88.62 405 GLY A N 1
ATOM 2830 C CA . GLY A 1 405 ? -25.583 9.040 41.338 1.00 88.62 405 GLY A CA 1
ATOM 2831 C C . GLY A 1 405 ? -25.013 7.977 40.385 1.00 88.62 405 GLY A C 1
ATOM 2832 O O . GLY A 1 405 ? -24.214 7.148 40.816 1.00 88.62 405 GLY A O 1
ATOM 2833 N N . LEU A 1 406 ? -25.376 7.999 39.098 1.00 87.94 406 LEU A N 1
ATOM 2834 C CA . LEU A 1 406 ? -24.959 7.007 38.108 1.00 87.94 406 LEU A CA 1
ATOM 2835 C C . LEU A 1 406 ? -23.671 7.452 37.402 1.00 87.94 406 LEU A C 1
ATOM 2837 O O . LEU A 1 406 ? -23.717 8.125 36.375 1.00 87.94 406 LEU A O 1
ATOM 2841 N N . ALA A 1 407 ? -22.512 7.080 37.946 1.00 84.38 407 ALA A N 1
ATOM 2842 C CA . ALA A 1 407 ? -21.232 7.233 37.247 1.00 84.38 407 ALA A CA 1
ATOM 2843 C C . ALA A 1 407 ? -20.868 5.974 36.453 1.00 84.38 407 ALA A C 1
ATOM 2845 O O . ALA A 1 407 ? -21.191 4.853 36.859 1.00 84.38 407 ALA A O 1
ATOM 2846 N N . GLY A 1 408 ? -20.129 6.168 35.358 1.00 82.81 408 GLY A N 1
ATOM 2847 C CA . GLY A 1 408 ? -19.629 5.071 34.526 1.00 82.81 408 GLY A CA 1
ATOM 2848 C C . GLY A 1 408 ? -20.726 4.371 33.726 1.00 82.81 408 GLY A C 1
ATOM 2849 O O . GLY A 1 408 ? -20.670 3.158 33.558 1.00 82.81 408 GLY A O 1
ATOM 2850 N N . ALA A 1 409 ? -21.746 5.112 33.286 1.00 88.88 409 ALA A N 1
ATOM 2851 C CA . ALA A 1 409 ? -22.715 4.584 32.336 1.00 88.88 409 ALA A CA 1
ATOM 2852 C C . ALA A 1 409 ? -22.018 4.232 31.014 1.00 88.88 409 ALA A C 1
ATOM 2854 O O . ALA A 1 409 ? -21.224 5.028 30.509 1.00 88.88 409 ALA A O 1
ATOM 2855 N N . ALA A 1 410 ? -22.326 3.056 30.477 1.00 86.56 410 ALA A N 1
ATOM 2856 C CA . ALA A 1 410 ? -21.792 2.577 29.209 1.00 86.56 410 ALA A CA 1
ATOM 2857 C C . ALA A 1 410 ? -22.566 3.156 28.016 1.00 86.56 410 ALA A C 1
ATOM 2859 O O . ALA A 1 410 ? -21.953 3.521 27.017 1.00 86.56 410 ALA A O 1
ATOM 2860 N N . ASP A 1 411 ? -23.892 3.290 28.141 1.00 93.38 411 ASP A N 1
ATOM 2861 C CA . ASP A 1 411 ? -24.747 3.819 27.074 1.00 93.38 411 ASP A CA 1
ATOM 2862 C C . ASP A 1 411 ? -26.056 4.441 27.598 1.00 93.38 411 ASP A C 1
ATOM 2864 O O . ASP A 1 411 ? -26.435 4.210 28.754 1.00 93.38 411 ASP A O 1
ATOM 2868 N N . LEU A 1 412 ? -26.747 5.228 26.764 1.00 95.19 412 LEU A N 1
ATOM 2869 C CA . LEU A 1 412 ? -28.046 5.846 27.062 1.00 95.19 412 LEU A CA 1
ATOM 2870 C C . LEU A 1 412 ? -29.059 5.588 25.946 1.00 95.19 412 LEU A C 1
ATOM 2872 O O . LEU A 1 412 ? -28.715 5.650 24.777 1.00 95.19 412 LEU A O 1
ATOM 2876 N N . ALA A 1 413 ? -30.335 5.439 26.306 1.00 95.31 413 ALA A N 1
ATOM 2877 C CA . ALA A 1 413 ? -31.430 5.435 25.333 1.00 95.31 413 ALA A CA 1
ATOM 2878 C C . ALA A 1 413 ? -32.616 6.281 25.818 1.00 95.31 413 ALA A C 1
ATOM 2880 O O . ALA A 1 413 ? -32.955 6.275 27.004 1.00 95.31 413 ALA A O 1
ATOM 2881 N N . PHE A 1 414 ? -33.274 7.013 24.920 1.00 95.62 414 PHE A N 1
ATOM 2882 C CA . PHE A 1 414 ? -34.390 7.894 25.268 1.00 95.62 414 PHE A CA 1
ATOM 2883 C C . PHE A 1 414 ? -35.743 7.214 25.045 1.00 95.62 414 PHE A C 1
ATOM 2885 O O . PHE A 1 414 ? -36.148 6.941 23.918 1.00 95.62 414 PHE A O 1
ATOM 2892 N N . ASP A 1 415 ? -36.488 6.995 26.130 1.00 95.19 415 ASP A N 1
ATOM 2893 C CA . ASP A 1 415 ? -37.847 6.457 26.095 1.00 95.19 415 ASP A CA 1
ATOM 2894 C C . ASP A 1 415 ? -38.857 7.607 26.018 1.00 95.19 415 ASP A C 1
ATOM 2896 O O . ASP A 1 415 ? -39.347 8.125 27.030 1.00 95.19 415 ASP A O 1
ATOM 2900 N N . ALA A 1 416 ? -39.164 8.003 24.782 1.00 92.12 416 ALA A N 1
ATOM 2901 C CA . ALA A 1 416 ? -40.077 9.100 24.485 1.00 92.12 416 ALA A CA 1
ATOM 2902 C C . ALA A 1 416 ? -41.492 8.871 25.041 1.00 92.12 416 ALA A C 1
ATOM 2904 O O . ALA A 1 416 ? -42.126 9.823 25.506 1.00 92.12 416 ALA A O 1
ATOM 2905 N N . ALA A 1 417 ? -41.978 7.623 25.030 1.00 92.25 417 ALA A N 1
ATOM 2906 C CA . ALA A 1 417 ? -43.328 7.279 25.475 1.00 92.25 417 ALA A CA 1
ATOM 2907 C C . ALA A 1 417 ? -43.521 7.537 26.975 1.00 92.25 417 ALA A C 1
ATOM 2909 O O . ALA A 1 417 ? -44.601 7.950 27.398 1.00 92.25 417 ALA A O 1
ATOM 2910 N N . ASN A 1 418 ? -42.464 7.334 27.765 1.00 94.00 418 ASN A N 1
ATOM 2911 C CA . ASN A 1 418 ? -42.491 7.499 29.217 1.00 94.00 418 ASN A CA 1
ATOM 2912 C C . ASN A 1 418 ? -41.726 8.738 29.714 1.00 94.00 418 ASN A C 1
ATOM 2914 O O . ASN A 1 418 ? -41.648 8.945 30.923 1.00 94.00 418 ASN A O 1
ATOM 2918 N N . GLN A 1 419 ? -41.170 9.557 28.811 1.00 96.06 419 GLN A N 1
ATOM 2919 C CA . GLN A 1 419 ? -40.380 10.757 29.130 1.00 96.06 419 GLN A CA 1
ATOM 2920 C C . GLN A 1 419 ? -39.258 10.473 30.143 1.00 96.06 419 GLN A C 1
ATOM 2922 O O . GLN A 1 419 ? -39.104 11.154 31.162 1.00 96.06 419 GLN A O 1
ATOM 2927 N N . ARG A 1 420 ? -38.472 9.431 29.866 1.00 96.56 420 ARG A N 1
ATOM 2928 C CA . ARG A 1 420 ? -37.365 8.988 30.722 1.00 96.56 420 ARG A CA 1
ATOM 2929 C C . ARG A 1 420 ? -36.127 8.647 29.901 1.00 96.56 420 ARG A C 1
ATOM 2931 O O . ARG A 1 420 ? -36.227 8.278 28.735 1.00 96.56 420 ARG A O 1
ATOM 2938 N N . VAL A 1 421 ? -34.966 8.750 30.534 1.00 96.56 421 VAL A N 1
ATOM 2939 C CA . VAL A 1 421 ? -33.685 8.305 29.974 1.00 96.56 421 VAL A CA 1
ATOM 2940 C C . VAL A 1 421 ? -33.340 6.957 30.590 1.00 96.56 421 VAL A C 1
ATOM 2942 O O . VAL A 1 421 ? -33.307 6.824 31.814 1.00 96.56 421 VAL A O 1
ATOM 2945 N N . LEU A 1 422 ? -33.113 5.958 29.746 1.00 96.50 422 LEU A N 1
ATOM 2946 C CA . LEU A 1 422 ? -32.567 4.670 30.141 1.00 96.50 422 LEU A CA 1
ATOM 2947 C C . LEU A 1 422 ? -31.045 4.777 30.211 1.00 96.50 422 LEU A C 1
ATOM 2949 O O . LEU A 1 422 ? -30.424 5.355 29.322 1.00 96.50 422 LEU A O 1
ATOM 2953 N N . VAL A 1 423 ? -30.461 4.232 31.271 1.00 95.12 423 VAL A N 1
ATOM 2954 C CA . VAL A 1 423 ? -29.026 4.289 31.548 1.00 95.12 423 VAL A CA 1
ATOM 2955 C C . VAL A 1 423 ? -28.497 2.871 31.688 1.00 95.12 423 VAL A C 1
ATOM 2957 O O . VAL A 1 423 ? -28.879 2.161 32.621 1.00 95.12 423 VAL A O 1
ATOM 2960 N N . LEU A 1 424 ? -27.611 2.471 30.777 1.00 92.88 424 LEU A N 1
ATOM 2961 C CA . LEU A 1 424 ? -26.889 1.206 30.850 1.00 92.88 424 LEU A CA 1
ATOM 2962 C C . LEU A 1 424 ? -25.663 1.356 31.755 1.00 92.88 424 LEU A C 1
ATOM 2964 O O . LEU A 1 424 ? -24.788 2.180 31.491 1.00 92.88 424 LEU A O 1
ATOM 2968 N N . ARG A 1 425 ? -25.576 0.528 32.795 1.00 89.31 425 ARG A N 1
ATOM 2969 C CA . ARG A 1 425 ? -24.395 0.383 33.657 1.00 89.31 425 ARG A CA 1
ATOM 2970 C C . ARG A 1 425 ? -24.139 -1.110 33.905 1.00 89.31 425 ARG A C 1
ATOM 2972 O O . ARG A 1 425 ? -24.129 -1.894 32.966 1.00 89.31 425 ARG A O 1
ATOM 2979 N N . ASP A 1 426 ? -23.966 -1.507 35.159 1.00 79.50 426 ASP A N 1
ATOM 2980 C CA . ASP A 1 426 ? -23.987 -2.890 35.635 1.00 79.50 426 ASP A CA 1
ATOM 2981 C C . ASP A 1 426 ? -25.388 -3.517 35.541 1.00 79.50 426 ASP A C 1
ATOM 2983 O O . ASP A 1 426 ? -25.534 -4.725 35.370 1.00 79.50 426 ASP A O 1
ATOM 2987 N N . THR A 1 427 ? -26.418 -2.678 35.598 1.00 87.62 427 THR A N 1
ATOM 2988 C CA . THR A 1 427 ? -27.815 -3.009 35.310 1.00 87.62 427 THR A CA 1
ATOM 2989 C C . THR A 1 427 ? -28.449 -1.868 34.508 1.00 87.62 427 THR A C 1
ATOM 2991 O O . THR A 1 427 ? -27.790 -0.871 34.190 1.00 87.62 427 THR A O 1
ATOM 2994 N N . LEU A 1 428 ? -29.721 -2.009 34.148 1.00 94.38 428 LEU A N 1
ATOM 2995 C CA . LEU A 1 428 ? -30.474 -0.977 33.451 1.00 94.38 428 LEU A CA 1
ATOM 2996 C C . LEU A 1 428 ? -31.213 -0.091 34.458 1.00 94.38 428 LEU A C 1
ATOM 2998 O O . LEU A 1 428 ? -31.999 -0.578 35.266 1.00 94.38 428 LEU A O 1
ATOM 3002 N N . PHE A 1 429 ? -31.023 1.221 34.371 1.00 95.62 429 PHE A N 1
ATOM 3003 C CA . PHE A 1 429 ? -31.774 2.196 35.160 1.00 95.62 429 PHE A CA 1
ATOM 3004 C C . PHE A 1 429 ? -32.664 3.060 34.270 1.00 95.62 429 PHE A C 1
ATOM 3006 O O . PHE A 1 429 ? -32.361 3.295 33.107 1.00 95.62 429 PHE A O 1
ATOM 3013 N N . ALA A 1 430 ? -33.746 3.582 34.835 1.00 96.88 430 ALA A N 1
ATOM 3014 C CA . ALA A 1 430 ? -34.586 4.610 34.243 1.00 96.88 430 ALA A CA 1
ATOM 3015 C C . ALA A 1 430 ? -34.544 5.880 35.097 1.00 96.88 430 ALA A C 1
ATOM 3017 O O . ALA A 1 430 ? -34.836 5.834 36.292 1.00 96.88 430 ALA A O 1
ATOM 3018 N N . VAL A 1 431 ? -34.240 7.016 34.469 1.00 96.75 431 VAL A N 1
ATOM 3019 C CA . VAL A 1 431 ? -34.280 8.349 35.080 1.00 96.75 431 VAL A CA 1
ATOM 3020 C C . VAL A 1 431 ? -35.452 9.129 34.495 1.00 96.75 431 VAL A C 1
ATOM 3022 O O . VAL A 1 431 ? -35.458 9.468 33.310 1.00 96.75 431 VAL A O 1
ATOM 3025 N N . SER A 1 432 ? -36.455 9.419 35.321 1.00 96.62 432 SER A N 1
ATOM 3026 C CA . SER A 1 432 ? -37.605 10.247 34.942 1.00 96.62 432 SER A CA 1
ATOM 3027 C C . SER A 1 432 ? -37.172 11.691 34.667 1.00 96.62 432 SER A C 1
ATOM 3029 O O . SER A 1 432 ? -36.521 12.322 35.501 1.00 96.62 432 SER A O 1
ATOM 3031 N N . LEU A 1 433 ? -37.559 12.258 33.518 1.00 95.69 433 LEU A N 1
ATOM 3032 C CA . LEU A 1 433 ? -37.232 13.652 33.191 1.00 95.69 433 LEU A CA 1
ATOM 3033 C C . LEU A 1 433 ? -38.122 14.681 33.899 1.00 95.69 433 LEU A C 1
ATOM 3035 O O . LEU A 1 433 ? -37.813 15.878 33.861 1.00 95.69 433 LEU A O 1
ATOM 3039 N N . ALA A 1 434 ? -39.217 14.235 34.520 1.00 95.38 434 ALA A N 1
ATOM 3040 C CA . ALA A 1 434 ? -40.154 15.102 35.225 1.00 95.38 434 ALA A CA 1
ATOM 3041 C C . ALA A 1 434 ? -39.628 15.514 36.608 1.00 95.38 434 ALA A C 1
ATOM 3043 O O . ALA A 1 434 ? -39.749 16.675 36.996 1.00 95.38 434 ALA A O 1
ATOM 3044 N N . ASP A 1 435 ? -39.035 14.571 37.337 1.00 95.56 435 ASP A N 1
ATOM 3045 C CA . ASP A 1 435 ? -38.662 14.720 38.747 1.00 95.56 435 ASP A CA 1
ATOM 3046 C C . ASP A 1 435 ? -37.268 14.166 39.090 1.00 95.56 435 ASP A C 1
ATOM 3048 O O . ASP A 1 435 ? -36.820 14.318 40.225 1.00 95.56 435 ASP A O 1
ATOM 3052 N N . GLY A 1 436 ? -36.563 13.557 38.132 1.00 94.38 436 GLY A N 1
ATOM 3053 C CA . GLY A 1 436 ? -35.259 12.937 38.359 1.00 94.38 436 GLY A CA 1
ATOM 3054 C C . GLY A 1 436 ? -35.330 11.608 39.110 1.00 94.38 436 GLY A C 1
ATOM 3055 O O . GLY A 1 436 ? -34.290 11.110 39.538 1.00 94.38 436 GLY A O 1
ATOM 3056 N N . ALA A 1 437 ? -36.526 11.030 39.296 1.00 95.62 437 ALA A N 1
ATOM 3057 C CA . ALA A 1 437 ? -36.682 9.766 40.002 1.00 95.62 437 ALA A CA 1
ATOM 3058 C C . ALA A 1 437 ? -35.926 8.640 39.283 1.00 95.62 437 ALA A C 1
ATOM 3060 O O . ALA A 1 437 ? -36.105 8.417 38.082 1.00 95.62 437 ALA A O 1
ATOM 3061 N N . LEU A 1 438 ? -35.098 7.927 40.047 1.00 96.19 438 LEU A N 1
ATOM 3062 C CA . LEU A 1 438 ? -34.314 6.790 39.588 1.00 96.19 438 LEU A CA 1
ATOM 3063 C C . LEU A 1 438 ? -35.067 5.489 39.883 1.00 96.19 438 LEU A C 1
ATOM 3065 O O . LEU A 1 438 ? -35.443 5.233 41.025 1.00 96.19 438 LEU A O 1
ATOM 3069 N N . THR A 1 439 ? -35.272 4.661 38.861 1.00 96.50 439 THR A N 1
ATOM 3070 C CA . THR A 1 439 ? -35.866 3.323 38.989 1.00 96.50 439 THR A CA 1
ATOM 3071 C C . THR A 1 439 ? -34.927 2.296 38.378 1.00 96.50 439 THR A C 1
ATOM 3073 O O . THR A 1 439 ? -34.598 2.391 37.200 1.00 96.50 439 THR A O 1
ATOM 3076 N N . GLU A 1 440 ? -34.498 1.314 39.162 1.00 93.94 440 GLU A N 1
ATOM 3077 C CA . GLU A 1 440 ? -33.773 0.155 38.640 1.00 93.94 440 GLU A CA 1
ATOM 3078 C C . GLU A 1 440 ? -34.743 -0.754 37.869 1.00 93.94 440 GLU A C 1
ATOM 3080 O O . GLU A 1 440 ? -35.854 -1.033 38.332 1.00 93.94 440 GLU A O 1
ATOM 3085 N N . LEU A 1 441 ? -34.350 -1.159 36.665 1.00 92.31 441 LEU A N 1
ATOM 3086 C CA . LEU A 1 441 ? -35.105 -2.050 35.789 1.00 92.31 441 LEU A CA 1
ATOM 3087 C C . LEU A 1 441 ? -34.512 -3.468 35.836 1.00 92.31 441 LEU A C 1
ATOM 3089 O O . LEU A 1 441 ? -33.654 -3.782 36.657 1.00 92.31 441 LEU A O 1
ATOM 3093 N N . ALA A 1 442 ? -35.026 -4.364 34.995 1.00 81.50 442 ALA A N 1
ATOM 3094 C CA . ALA A 1 442 ? -34.572 -5.750 34.947 1.00 81.50 442 ALA A CA 1
ATOM 3095 C C . ALA A 1 442 ? -33.111 -5.868 34.453 1.00 81.50 442 ALA A C 1
ATOM 3097 O O . ALA A 1 442 ? -32.648 -5.008 33.698 1.00 81.50 442 ALA A O 1
ATOM 3098 N N . PRO A 1 443 ? -32.400 -6.949 34.831 1.00 81.62 443 PRO A N 1
ATOM 3099 C CA . PRO A 1 443 ? -31.050 -7.209 34.346 1.00 81.62 443 PRO A CA 1
ATOM 3100 C C . PRO A 1 443 ? -31.038 -7.437 32.829 1.00 81.62 443 PRO A C 1
ATOM 3102 O O . PRO A 1 443 ? -31.932 -8.077 32.273 1.00 81.62 443 PRO A O 1
ATOM 3105 N N . LEU A 1 444 ? -29.996 -6.932 32.172 1.00 84.12 444 LEU A N 1
ATOM 3106 C CA . LEU A 1 444 ? -29.752 -7.103 30.740 1.00 84.12 444 LEU A CA 1
ATOM 3107 C C . LEU A 1 444 ? -28.920 -8.362 30.451 1.00 84.12 444 LEU A C 1
ATOM 3109 O O . LEU A 1 444 ? -28.357 -8.955 31.378 1.00 84.12 444 LEU A O 1
ATOM 3113 N N . PRO A 1 445 ? -28.815 -8.786 29.175 1.00 82.12 445 PRO A N 1
ATOM 3114 C CA . PRO A 1 445 ? -27.838 -9.792 28.781 1.00 82.12 445 PRO A CA 1
ATOM 3115 C C . PRO A 1 445 ? -26.425 -9.443 29.296 1.00 82.12 445 PRO A C 1
ATOM 3117 O O . PRO A 1 445 ? -26.053 -8.264 29.307 1.00 82.12 445 PRO A O 1
ATOM 3120 N N . PRO A 1 446 ? -25.621 -10.438 29.717 1.00 74.75 446 PRO A N 1
ATOM 3121 C CA . PRO A 1 446 ? -24.240 -10.209 30.138 1.00 74.75 446 PRO A CA 1
ATOM 3122 C C . PRO A 1 446 ? -23.433 -9.480 29.059 1.00 74.75 446 PRO A C 1
ATOM 3124 O O . PRO A 1 446 ? -23.673 -9.695 27.870 1.00 74.75 446 PRO A O 1
ATOM 3127 N N . ALA A 1 447 ? -22.490 -8.632 29.479 1.00 79.94 447 ALA A N 1
ATOM 3128 C CA . ALA A 1 447 ? -21.624 -7.855 28.587 1.00 79.94 447 ALA A CA 1
ATOM 3129 C C . ALA A 1 447 ? -22.374 -7.020 27.531 1.00 79.94 447 ALA A C 1
ATOM 3131 O O . ALA A 1 447 ? -21.886 -6.806 26.419 1.00 79.94 447 ALA A O 1
ATOM 3132 N N . THR A 1 448 ? -23.561 -6.513 27.883 1.00 85.38 448 THR A N 1
ATOM 3133 C CA . THR A 1 448 ? -24.224 -5.470 27.093 1.00 85.38 448 THR A CA 1
ATOM 3134 C C . THR A 1 448 ? -23.330 -4.226 27.052 1.00 85.38 448 THR A C 1
ATOM 3136 O O . THR A 1 448 ? -22.964 -3.685 28.091 1.00 85.38 448 THR A O 1
ATOM 3139 N N . LEU A 1 449 ? -22.967 -3.801 25.843 1.00 87.12 449 LEU A N 1
ATOM 3140 C CA . LEU A 1 449 ? -22.112 -2.650 25.549 1.00 87.12 449 LEU A CA 1
ATOM 3141 C C . LEU A 1 449 ? -22.911 -1.411 25.145 1.00 87.12 449 LEU A C 1
ATOM 3143 O O . LEU A 1 449 ? -22.441 -0.298 25.358 1.00 87.12 449 LEU A O 1
ATOM 3147 N N . GLY A 1 450 ? -24.098 -1.606 24.566 1.00 90.06 450 GLY A N 1
ATOM 3148 C CA . GLY A 1 450 ? -24.951 -0.516 24.111 1.00 90.06 450 GLY A CA 1
ATOM 3149 C C . GLY A 1 450 ? -26.430 -0.875 24.119 1.00 90.06 450 GLY A C 1
ATOM 3150 O O . GLY A 1 450 ? -26.792 -2.055 24.052 1.00 90.06 450 GLY A O 1
ATOM 3151 N N . ILE A 1 451 ? -27.285 0.139 24.217 1.00 94.00 451 ILE A N 1
ATOM 3152 C CA . ILE A 1 451 ? -28.744 -0.003 24.229 1.00 94.00 451 ILE A CA 1
ATOM 3153 C C . ILE A 1 451 ? -29.402 1.045 23.340 1.00 94.00 451 ILE A C 1
ATOM 3155 O O . ILE A 1 451 ? -28.927 2.162 23.231 1.00 94.00 451 ILE A O 1
ATOM 3159 N N . GLU A 1 452 ? -30.538 0.702 22.744 1.00 94.12 452 GLU A N 1
ATOM 3160 C CA . GLU A 1 452 ? -31.301 1.623 21.899 1.00 94.12 452 GLU A CA 1
ATOM 3161 C C . GLU A 1 452 ? -32.778 1.217 21.858 1.00 94.12 452 GLU A C 1
ATOM 3163 O O . GLU A 1 452 ? -33.097 0.037 21.997 1.00 94.12 452 GLU A O 1
ATOM 3168 N N . ILE A 1 453 ? -33.705 2.157 21.657 1.00 90.94 453 ILE A N 1
ATOM 3169 C CA . ILE A 1 453 ? -35.135 1.842 21.541 1.00 90.94 453 ILE A CA 1
ATOM 3170 C C . ILE A 1 453 ? -35.533 1.742 20.063 1.00 90.94 453 ILE A C 1
ATOM 3172 O O . ILE A 1 453 ? -35.451 2.686 19.271 1.00 90.94 453 ILE A O 1
ATOM 3176 N N . GLY A 1 454 ? -35.998 0.553 19.681 1.00 85.19 454 GLY A N 1
ATOM 3177 C CA . GLY A 1 454 ? -36.509 0.247 18.353 1.00 85.19 454 GLY A CA 1
ATOM 3178 C C . GLY A 1 454 ? -37.760 1.052 17.994 1.00 85.19 454 GLY A C 1
ATOM 3179 O O . GLY A 1 454 ? -38.455 1.604 18.845 1.00 85.19 454 GLY A O 1
ATOM 3180 N N . ALA A 1 455 ? -38.081 1.097 16.699 1.00 82.25 455 ALA A N 1
ATOM 3181 C CA . ALA A 1 455 ? -39.256 1.815 16.184 1.00 82.25 455 ALA A CA 1
ATOM 3182 C C . ALA A 1 455 ? -40.583 1.294 16.755 1.00 82.25 455 ALA A C 1
ATOM 3184 O O . ALA A 1 455 ? -41.562 2.028 16.850 1.00 82.25 455 ALA A O 1
ATOM 3185 N N . ASP A 1 456 ? -40.605 0.015 17.116 1.00 83.44 456 ASP A N 1
ATOM 3186 C CA . ASP A 1 456 ? -41.721 -0.685 17.740 1.00 83.44 456 ASP A CA 1
ATOM 3187 C C . ASP A 1 456 ? -41.759 -0.519 19.270 1.00 83.44 456 ASP A C 1
ATOM 3189 O O . ASP A 1 456 ? -42.631 -1.089 19.926 1.00 83.44 456 ASP A O 1
ATOM 3193 N N . GLY A 1 457 ? -40.830 0.256 19.840 1.00 85.50 457 GLY A N 1
ATOM 3194 C CA . GLY A 1 457 ? -40.673 0.457 21.278 1.00 85.50 457 GLY A CA 1
ATOM 3195 C C . GLY A 1 457 ? -39.932 -0.674 21.997 1.00 85.50 457 GLY A C 1
ATOM 3196 O O . GLY A 1 457 ? -39.834 -0.634 23.223 1.00 85.50 457 GLY A O 1
ATOM 3197 N N . ALA A 1 458 ? -39.422 -1.682 21.279 1.00 88.25 458 ALA A N 1
ATOM 3198 C CA . ALA A 1 458 ? -38.602 -2.735 21.874 1.00 88.25 458 ALA A CA 1
ATOM 3199 C C . ALA A 1 458 ? -37.222 -2.195 22.276 1.00 88.25 458 ALA A C 1
ATOM 3201 O O . ALA A 1 458 ? -36.652 -1.368 21.567 1.00 88.25 458 ALA A O 1
ATOM 3202 N N . LEU A 1 459 ? -36.651 -2.687 23.379 1.00 91.94 459 LEU A N 1
ATOM 3203 C CA . LEU A 1 459 ? -35.271 -2.355 23.736 1.00 91.94 459 LEU A CA 1
ATOM 3204 C C . LEU A 1 459 ? -34.321 -3.272 22.957 1.00 91.94 459 LEU A C 1
ATOM 3206 O O . LEU A 1 459 ? -34.388 -4.496 23.067 1.00 91.94 459 LEU A O 1
ATOM 3210 N N . LEU A 1 460 ? -33.435 -2.682 22.171 1.00 91.31 460 LEU A N 1
ATOM 3211 C CA . LEU A 1 460 ? -32.317 -3.350 21.523 1.00 91.31 460 LEU A CA 1
ATOM 3212 C C . LEU A 1 460 ? -31.111 -3.272 22.458 1.00 91.31 460 LEU A C 1
ATOM 3214 O O . LEU A 1 460 ? -30.810 -2.205 22.985 1.00 91.31 460 LEU A O 1
ATOM 3218 N N . ALA A 1 461 ? -30.435 -4.396 22.670 1.00 90.44 461 ALA A N 1
ATOM 3219 C CA . ALA A 1 461 ? -29.237 -4.480 23.498 1.00 90.44 461 ALA A CA 1
ATOM 3220 C C . ALA A 1 461 ? -28.119 -5.142 22.691 1.00 90.44 461 ALA A C 1
ATOM 3222 O O . ALA A 1 461 ? -28.246 -6.290 22.262 1.00 90.44 461 ALA A O 1
ATOM 3223 N N . LEU A 1 462 ? -27.030 -4.415 22.465 1.00 87.25 462 LEU A N 1
ATOM 3224 C CA . LEU A 1 462 ? -25.833 -4.937 21.823 1.00 87.25 462 LEU A CA 1
ATOM 3225 C C . LEU A 1 462 ? -24.923 -5.514 22.900 1.00 87.25 462 LEU A C 1
ATOM 3227 O O . LEU A 1 462 ? -24.460 -4.771 23.760 1.00 87.25 462 LEU A O 1
ATOM 3231 N N . SER A 1 463 ? -24.650 -6.814 22.855 1.00 84.38 463 SER A N 1
ATOM 3232 C CA . SER A 1 463 ? -23.694 -7.457 23.752 1.00 84.38 463 SER A CA 1
ATOM 3233 C C . SER A 1 463 ? -22.422 -7.839 23.006 1.00 84.38 463 SER A C 1
ATOM 3235 O O . SER A 1 463 ? -22.453 -8.258 21.846 1.00 84.38 463 SER A O 1
ATOM 3237 N N . ALA A 1 464 ? -21.279 -7.705 23.672 1.00 74.88 464 ALA A N 1
ATOM 3238 C CA . ALA A 1 464 ? -20.152 -8.559 23.337 1.00 74.88 464 ALA A CA 1
ATOM 3239 C C . ALA A 1 464 ? -20.467 -9.928 23.935 1.00 74.88 464 ALA A C 1
ATOM 3241 O O . ALA A 1 464 ? -20.751 -10.029 25.125 1.00 74.88 464 ALA A O 1
ATOM 3242 N N . THR A 1 465 ? -20.459 -10.998 23.144 1.00 63.62 465 THR A N 1
ATOM 3243 C CA . THR A 1 465 ? -20.655 -12.313 23.750 1.00 63.62 465 THR A CA 1
ATOM 3244 C C . THR A 1 465 ? -19.400 -12.730 24.500 1.00 63.62 465 THR A C 1
ATOM 3246 O O . THR A 1 465 ? -18.472 -13.277 23.908 1.00 63.62 465 THR A O 1
ATOM 3249 N N . ASP A 1 466 ? -19.414 -12.583 25.825 1.00 54.88 466 ASP A N 1
ATOM 3250 C CA . ASP A 1 466 ? -18.465 -13.268 26.718 1.00 54.88 466 ASP A CA 1
ATOM 3251 C C . ASP A 1 466 ? -18.531 -14.800 26.532 1.00 54.88 466 ASP A C 1
ATOM 3253 O O . ASP A 1 466 ? -17.543 -15.513 26.723 1.00 54.88 466 ASP A O 1
ATOM 3257 N N . ALA A 1 467 ? -19.684 -15.322 26.088 1.00 49.59 467 ALA A N 1
ATOM 3258 C CA . ALA A 1 467 ? -19.876 -16.736 25.764 1.00 49.59 467 ALA A CA 1
ATOM 3259 C C . ALA A 1 467 ? -18.945 -17.234 24.639 1.00 49.59 467 ALA A C 1
ATOM 3261 O O . ALA A 1 467 ? -18.533 -18.396 24.668 1.00 49.59 467 ALA A O 1
ATOM 3262 N N . ASP A 1 468 ? -18.555 -16.355 23.709 1.00 55.66 468 ASP A N 1
ATOM 3263 C CA . ASP A 1 468 ? -17.567 -16.658 22.674 1.00 55.66 468 ASP A CA 1
ATOM 3264 C C . ASP A 1 468 ? -16.160 -16.201 23.049 1.00 55.66 468 ASP A C 1
ATOM 3266 O O . ASP A 1 468 ? -15.213 -16.741 22.496 1.00 55.66 468 ASP A O 1
ATOM 3270 N N . GLU A 1 469 ? -15.962 -15.292 24.008 1.00 65.75 469 GLU A N 1
ATOM 3271 C CA . GLU A 1 469 ? -14.608 -14.979 24.488 1.00 65.75 469 GLU A CA 1
ATOM 3272 C C . GLU A 1 469 ? -13.985 -16.208 25.171 1.00 65.75 469 GLU A C 1
ATOM 3274 O O . GLU A 1 469 ? -12.876 -16.622 24.829 1.00 65.75 469 GLU A O 1
ATOM 3279 N N . ALA A 1 470 ? -14.735 -16.870 26.056 1.00 70.00 470 ALA A N 1
ATOM 3280 C CA . ALA A 1 470 ? -14.302 -18.106 26.702 1.00 70.00 470 ALA A CA 1
ATOM 3281 C C . ALA A 1 470 ? -13.984 -19.219 25.685 1.00 70.00 470 ALA A C 1
ATOM 3283 O O . ALA A 1 470 ? -12.930 -19.858 25.750 1.00 70.00 470 ALA A O 1
ATOM 3284 N N . ALA A 1 471 ? -14.889 -19.446 24.727 1.00 70.00 471 ALA A N 1
ATOM 3285 C CA . ALA A 1 471 ? -14.743 -20.484 23.712 1.00 70.00 471 ALA A CA 1
ATOM 3286 C C . ALA A 1 471 ? -13.645 -20.154 22.688 1.00 70.00 471 ALA A C 1
ATOM 3288 O O . ALA A 1 471 ? -12.853 -21.033 22.345 1.00 70.00 471 ALA A O 1
ATOM 3289 N N . ALA A 1 472 ? -13.548 -18.900 22.236 1.00 66.56 472 ALA A N 1
ATOM 3290 C CA . ALA A 1 472 ? -12.524 -18.437 21.305 1.00 66.56 472 ALA A CA 1
ATOM 3291 C C . ALA A 1 472 ? -11.136 -18.482 21.934 1.00 66.56 472 ALA A C 1
ATOM 3293 O O . ALA A 1 472 ? -10.200 -18.913 21.270 1.00 66.56 472 ALA A O 1
ATOM 3294 N N . ARG A 1 473 ? -10.991 -18.126 23.214 1.00 78.62 473 ARG A N 1
ATOM 3295 C CA . ARG A 1 473 ? -9.709 -18.223 23.924 1.00 78.62 473 ARG A CA 1
ATOM 3296 C C . ARG A 1 473 ? -9.291 -19.666 24.151 1.00 78.62 473 ARG A C 1
ATOM 3298 O O . ARG A 1 473 ? -8.152 -20.025 23.872 1.00 78.62 473 ARG A O 1
ATOM 3305 N N . VAL A 1 474 ? -10.220 -20.529 24.561 1.00 84.06 474 VAL A N 1
ATOM 3306 C CA . VAL A 1 474 ? -9.984 -21.980 24.596 1.00 84.06 474 VAL A CA 1
ATOM 3307 C C . VAL A 1 474 ? -9.553 -22.490 23.218 1.00 84.06 474 VAL A C 1
ATOM 3309 O O . VAL A 1 474 ? -8.609 -23.273 23.126 1.00 84.06 474 VAL A O 1
ATOM 3312 N N . GLN A 1 475 ? -10.209 -22.050 22.143 1.00 79.50 475 GLN A N 1
ATOM 3313 C CA . GLN A 1 475 ? -9.875 -22.458 20.782 1.00 79.50 475 GLN A CA 1
ATOM 3314 C C . GLN A 1 475 ? -8.516 -21.917 20.327 1.00 79.50 475 GLN A C 1
ATOM 3316 O O . GLN A 1 475 ? -7.761 -22.655 19.702 1.00 79.50 475 GLN A O 1
ATOM 3321 N N . ALA A 1 476 ? -8.172 -20.679 20.676 1.00 78.31 476 ALA A N 1
ATOM 3322 C CA . ALA A 1 476 ? -6.868 -20.090 20.406 1.00 78.31 476 ALA A CA 1
ATOM 3323 C C . ALA A 1 476 ? -5.766 -20.880 21.124 1.00 78.31 476 ALA A C 1
ATOM 3325 O O . ALA A 1 476 ? -4.796 -21.288 20.497 1.00 78.31 476 ALA A O 1
ATOM 3326 N N . CYS A 1 477 ? -5.980 -21.247 22.390 1.00 85.88 477 CYS A N 1
ATOM 3327 C CA . CYS A 1 477 ? -5.067 -22.125 23.118 1.00 85.88 477 CYS A CA 1
ATOM 3328 C C . CYS A 1 477 ? -4.956 -23.521 22.473 1.00 85.88 477 CYS A C 1
ATOM 3330 O O . CYS A 1 477 ? -3.869 -24.089 22.422 1.00 85.88 477 CYS A O 1
ATOM 3332 N N . ARG A 1 478 ? -6.038 -24.090 21.919 1.00 88.31 478 ARG A N 1
ATOM 3333 C CA . ARG A 1 478 ? -5.948 -25.348 21.146 1.00 88.31 478 ARG A CA 1
ATOM 3334 C C . ARG A 1 478 ? -5.095 -25.195 19.886 1.00 88.31 478 ARG A C 1
ATOM 3336 O O . ARG A 1 478 ? -4.343 -26.114 19.570 1.00 88.31 478 ARG A O 1
ATOM 3343 N N . SER A 1 479 ? -5.204 -24.067 19.186 1.00 79.94 479 SER A N 1
ATOM 3344 C CA . SER A 1 479 ? -4.358 -23.758 18.028 1.00 79.94 479 SER A CA 1
ATOM 3345 C C . SER A 1 479 ? -2.891 -23.640 18.437 1.00 79.94 479 SER A C 1
ATOM 3347 O O . SER A 1 479 ? -2.059 -24.330 17.856 1.00 79.94 479 SER A O 1
ATOM 3349 N N . THR A 1 480 ? -2.587 -22.896 19.508 1.00 82.81 480 THR A N 1
ATOM 3350 C CA . THR A 1 480 ? -1.231 -22.817 20.076 1.00 82.81 480 THR A CA 1
ATOM 3351 C C . THR A 1 480 ? -0.690 -24.205 20.413 1.00 82.81 480 THR A C 1
ATOM 3353 O O . THR A 1 480 ? 0.443 -24.534 20.077 1.00 82.81 480 THR A O 1
ATOM 3356 N N . ALA A 1 481 ? -1.498 -25.060 21.047 1.00 86.44 481 ALA A N 1
ATOM 3357 C CA . ALA A 1 481 ? -1.091 -26.425 21.363 1.00 86.44 481 ALA A CA 1
ATOM 3358 C C . ALA A 1 481 ? -0.735 -27.226 20.097 1.00 86.44 481 ALA A C 1
ATOM 3360 O O . ALA A 1 481 ? 0.262 -27.945 20.093 1.00 86.44 481 ALA A O 1
ATOM 3361 N N . ALA A 1 482 ? -1.506 -27.077 19.014 1.00 84.62 482 ALA A N 1
ATOM 3362 C CA . ALA A 1 482 ? -1.220 -27.731 17.739 1.00 84.62 482 ALA A CA 1
ATOM 3363 C C . ALA A 1 482 ? 0.088 -27.227 17.102 1.00 84.62 482 ALA A C 1
ATOM 3365 O O . ALA A 1 482 ? 0.880 -28.038 16.627 1.00 84.62 482 ALA A O 1
ATOM 3366 N N . GLU A 1 483 ? 0.350 -25.919 17.139 1.00 80.94 483 GLU A N 1
ATOM 3367 C CA . GLU A 1 483 ? 1.587 -25.324 16.611 1.00 80.94 483 GLU A CA 1
ATOM 3368 C C . GLU A 1 483 ? 2.828 -25.730 17.423 1.00 80.94 483 GLU A C 1
ATOM 3370 O O . GLU A 1 483 ? 3.908 -25.925 16.868 1.00 80.94 483 GLU A O 1
ATOM 3375 N N . LEU A 1 484 ? 2.661 -25.952 18.731 1.00 82.56 484 LEU A N 1
ATOM 3376 C CA . LEU A 1 484 ? 3.685 -26.531 19.606 1.00 82.56 484 LEU A CA 1
ATOM 3377 C C . LEU A 1 484 ? 3.864 -28.052 19.418 1.00 82.56 484 LEU A C 1
ATOM 3379 O O . LEU A 1 484 ? 4.685 -28.661 20.106 1.00 82.56 484 LEU A O 1
ATOM 3383 N N . GLY A 1 485 ? 3.110 -28.685 18.512 1.00 88.38 485 GLY A N 1
ATOM 3384 C CA . GLY A 1 485 ? 3.175 -30.127 18.255 1.00 88.38 485 GLY A CA 1
ATOM 3385 C C . GLY A 1 485 ? 2.573 -30.986 19.374 1.00 88.38 485 GLY A C 1
ATOM 3386 O O . GLY A 1 485 ? 2.971 -32.136 19.558 1.00 88.38 485 GLY A O 1
ATOM 3387 N N . LEU A 1 486 ? 1.641 -30.441 20.162 1.00 88.88 486 LEU A N 1
ATOM 3388 C CA . LEU A 1 486 ? 0.935 -31.175 21.210 1.00 88.88 486 LEU A CA 1
ATOM 3389 C C . LEU A 1 486 ? -0.284 -31.902 20.620 1.00 88.88 486 LEU A C 1
ATOM 3391 O O . LEU A 1 486 ? -1.391 -31.362 20.535 1.00 88.88 486 LEU A O 1
ATOM 3395 N N . ASP A 1 487 ? -0.085 -33.162 20.238 1.00 90.81 487 ASP A N 1
ATOM 3396 C CA . ASP A 1 487 ? -1.136 -34.001 19.659 1.00 90.81 487 ASP A CA 1
ATOM 3397 C C . ASP A 1 487 ? -2.329 -34.222 20.610 1.00 90.81 487 ASP A C 1
ATOM 3399 O O . ASP A 1 487 ? -2.184 -34.394 21.821 1.00 90.81 487 ASP A O 1
ATOM 3403 N N . GLY A 1 488 ? -3.539 -34.264 20.042 1.00 91.19 488 GLY A N 1
ATOM 3404 C CA . GLY A 1 488 ? -4.780 -34.582 20.763 1.00 91.19 488 GLY A CA 1
ATOM 3405 C C . GLY A 1 488 ? -5.477 -33.398 21.446 1.00 91.19 488 GLY A C 1
ATOM 3406 O O . GLY A 1 488 ? -6.638 -33.533 21.837 1.00 91.19 488 GLY A O 1
ATOM 3407 N N . TYR A 1 489 ? -4.845 -32.221 21.528 1.00 91.81 489 TYR A N 1
ATOM 3408 C CA . TYR A 1 489 ? -5.447 -31.043 22.172 1.00 91.81 489 TYR A CA 1
ATOM 3409 C C . TYR A 1 489 ? -6.537 -30.350 21.346 1.00 91.81 489 TYR A C 1
ATOM 3411 O O . TYR A 1 489 ? -7.404 -29.698 21.925 1.00 91.81 489 TYR A O 1
ATOM 3419 N N . ALA A 1 490 ? -6.593 -30.562 20.027 1.00 85.19 490 ALA A N 1
ATOM 3420 C CA . ALA A 1 490 ? -7.649 -30.009 19.169 1.00 85.19 490 ALA A CA 1
ATOM 3421 C C . ALA A 1 490 ? -9.075 -30.415 19.610 1.00 85.19 490 ALA A C 1
ATOM 3423 O O . ALA A 1 490 ? -10.019 -29.650 19.428 1.00 85.19 490 ALA A O 1
ATOM 3424 N N . GLY A 1 491 ? -9.226 -31.599 20.220 1.00 84.62 491 GLY A N 1
ATOM 3425 C CA . GLY A 1 491 ? -10.492 -32.108 20.768 1.00 84.62 491 GLY A CA 1
ATOM 3426 C C . GLY A 1 491 ? -10.554 -32.151 22.300 1.00 84.62 491 GLY A C 1
ATOM 3427 O O . GLY A 1 491 ? -11.498 -32.718 22.847 1.00 84.62 491 GLY A O 1
ATOM 3428 N N . ALA A 1 492 ? -9.556 -31.604 23.000 1.00 89.38 492 ALA A N 1
ATOM 3429 C CA . ALA A 1 492 ? -9.488 -31.637 24.461 1.00 89.38 492 ALA A CA 1
ATOM 3430 C C . ALA A 1 492 ? -10.603 -30.805 25.110 1.00 89.38 492 ALA A C 1
ATOM 3432 O O . ALA A 1 492 ? -11.086 -29.822 24.538 1.00 89.38 492 ALA A O 1
ATOM 3433 N N . THR A 1 493 ? -10.997 -31.173 26.333 1.00 89.81 493 THR A N 1
ATOM 3434 C CA . THR A 1 493 ? -12.013 -30.412 27.083 1.00 89.81 493 THR A CA 1
ATOM 3435 C C . THR A 1 493 ? -11.472 -29.018 27.372 1.00 89.81 493 THR A C 1
ATOM 3437 O O . THR A 1 493 ? -10.349 -28.886 27.845 1.00 89.81 493 THR A O 1
ATOM 3440 N N . GLY A 1 494 ? -12.240 -27.984 27.045 1.00 88.56 494 GLY A N 1
ATOM 3441 C CA . GLY A 1 494 ? -11.829 -26.598 27.216 1.00 88.56 494 GLY A CA 1
ATOM 3442 C C . GLY A 1 494 ? -12.459 -25.962 28.444 1.00 88.56 494 GLY A C 1
ATOM 3443 O O . GLY A 1 494 ? -13.662 -26.108 28.652 1.00 88.56 494 GLY A O 1
ATOM 3444 N N . ARG A 1 495 ? -11.666 -25.236 29.227 1.00 88.81 495 ARG A N 1
ATOM 3445 C CA . ARG A 1 495 ? -12.133 -24.441 30.361 1.00 88.81 495 ARG A CA 1
ATOM 3446 C C . ARG A 1 495 ? -11.536 -23.044 30.276 1.00 88.81 495 ARG A C 1
ATOM 3448 O O . ARG A 1 495 ? -10.336 -22.893 30.075 1.00 88.81 495 ARG A O 1
ATOM 3455 N N . PHE A 1 496 ? -12.375 -22.035 30.457 1.00 86.94 496 PHE A N 1
ATOM 3456 C CA . PHE A 1 496 ? -11.944 -20.651 30.592 1.00 86.94 496 PHE A CA 1
ATOM 3457 C C . PHE A 1 496 ? -12.039 -20.228 32.058 1.00 86.94 496 PHE A C 1
ATOM 3459 O O . PHE A 1 496 ? -12.993 -20.596 32.749 1.00 86.94 496 PHE A O 1
ATOM 3466 N N . VAL A 1 497 ? -11.036 -19.499 32.537 1.00 86.06 497 VAL A N 1
ATOM 3467 C CA . VAL A 1 497 ? -10.967 -18.970 33.897 1.00 86.06 497 VAL A CA 1
ATOM 3468 C C . VAL A 1 497 ? -10.741 -17.466 33.816 1.00 86.06 497 VAL A C 1
ATOM 3470 O O . VAL A 1 497 ? -9.680 -17.013 33.393 1.00 86.06 497 VAL A O 1
ATOM 3473 N N . GLN A 1 498 ? -11.731 -16.704 34.268 1.00 83.62 498 GLN A N 1
ATOM 3474 C CA . GLN A 1 498 ? -11.639 -15.261 34.437 1.00 83.62 498 GLN A CA 1
ATOM 3475 C C . GLN A 1 498 ? -11.978 -14.938 35.896 1.00 83.62 498 GLN A C 1
ATOM 3477 O O . GLN A 1 498 ? -13.082 -15.253 36.339 1.00 83.62 498 GLN A O 1
ATOM 3482 N N . PRO A 1 499 ? -11.027 -14.412 36.678 1.00 76.12 499 PRO A N 1
ATOM 3483 C CA . PRO A 1 499 ? -11.258 -14.072 38.072 1.00 76.12 499 PRO A CA 1
ATOM 3484 C C . PRO A 1 499 ? -12.041 -12.761 38.174 1.00 76.12 499 PRO A C 1
ATOM 3486 O O . PRO A 1 499 ? -11.859 -11.860 37.351 1.00 76.12 499 PRO A O 1
ATOM 3489 N N . ASP A 1 500 ? -12.845 -12.622 39.225 1.00 72.56 500 ASP A N 1
ATOM 3490 C CA . ASP A 1 500 ? -13.488 -11.349 39.536 1.00 72.56 500 ASP A CA 1
ATOM 3491 C C . ASP A 1 500 ? -12.435 -10.243 39.756 1.00 72.56 500 ASP A C 1
ATOM 3493 O O . ASP A 1 500 ? -11.305 -10.478 40.218 1.00 72.56 500 ASP A O 1
ATOM 3497 N N . SER A 1 501 ? -12.797 -9.004 39.419 1.00 59.91 501 SER A N 1
ATOM 3498 C CA . SER A 1 501 ? -11.994 -7.819 39.721 1.00 59.91 501 SER A CA 1
ATOM 3499 C C . SER A 1 501 ? -11.903 -7.648 41.242 1.00 59.91 501 SER A C 1
ATOM 3501 O O . SER A 1 501 ? -12.881 -7.262 41.878 1.00 59.91 501 SER A O 1
ATOM 3503 N N . GLY A 1 502 ? -10.755 -7.981 41.836 1.00 66.12 502 GLY A N 1
ATOM 3504 C CA . GLY A 1 502 ? -10.535 -7.943 43.290 1.00 66.12 502 GLY A CA 1
ATOM 3505 C C . GLY A 1 502 ? -9.973 -9.233 43.891 1.00 66.12 502 GLY A C 1
ATOM 3506 O O . GLY A 1 502 ? -9.741 -9.292 45.094 1.00 66.12 502 GLY A O 1
ATOM 3507 N N . VAL A 1 503 ? -9.750 -10.272 43.080 1.00 71.31 503 VAL A N 1
ATOM 3508 C CA . VAL A 1 503 ? -9.044 -11.480 43.521 1.00 71.31 503 VAL A CA 1
ATOM 3509 C C . VAL A 1 503 ? -7.540 -11.313 43.288 1.00 71.31 503 VAL A C 1
ATOM 3511 O O . VAL A 1 503 ? -7.080 -11.346 42.144 1.00 71.31 503 VAL A O 1
ATOM 3514 N N . ASP A 1 504 ? -6.788 -11.177 44.383 1.00 70.44 504 ASP A N 1
ATOM 3515 C CA . ASP A 1 504 ? -5.322 -11.020 44.373 1.00 70.44 504 ASP A CA 1
ATOM 3516 C C . ASP A 1 504 ? -4.583 -12.316 44.011 1.00 70.44 504 ASP A C 1
ATOM 3518 O O . ASP A 1 504 ? -3.457 -12.280 43.511 1.00 70.44 504 ASP A O 1
ATOM 3522 N N . GLN A 1 505 ? -5.222 -13.466 44.260 1.00 78.56 505 GLN A N 1
ATOM 3523 C CA . GLN A 1 505 ? -4.646 -14.788 44.046 1.00 78.56 505 GLN A CA 1
ATOM 3524 C C . GLN A 1 505 ? -5.615 -15.713 43.312 1.00 78.56 505 GLN A C 1
ATOM 3526 O O . GLN A 1 505 ? -6.667 -16.073 43.840 1.00 78.56 505 GLN A O 1
ATOM 3531 N N . VAL A 1 506 ? -5.245 -16.143 42.105 1.00 78.62 506 VAL A N 1
ATOM 3532 C CA . VAL A 1 506 ? -6.048 -17.094 41.321 1.00 78.62 506 VAL A CA 1
ATOM 3533 C C . VAL A 1 506 ? -5.403 -18.465 41.339 1.00 78.62 506 VAL A C 1
ATOM 3535 O O . VAL A 1 506 ? -4.238 -18.596 40.980 1.00 78.62 506 VAL A O 1
ATOM 3538 N N . THR A 1 507 ? -6.168 -19.493 41.703 1.00 82.81 507 THR A N 1
ATOM 3539 C CA . THR A 1 507 ? -5.703 -20.882 41.670 1.00 82.81 507 THR A CA 1
ATOM 3540 C C . THR A 1 507 ? -6.208 -21.596 40.417 1.00 82.81 507 THR A C 1
ATOM 3542 O O . THR A 1 507 ? -7.407 -21.841 40.277 1.00 82.81 507 THR A O 1
ATOM 3545 N N . LEU A 1 508 ? -5.295 -21.975 39.517 1.00 81.31 508 LEU A N 1
ATOM 3546 C CA . LEU A 1 508 ? -5.609 -22.826 38.363 1.00 81.31 508 LEU A CA 1
ATOM 3547 C C . LEU A 1 508 ? -5.417 -24.300 38.742 1.00 81.31 508 LEU A C 1
ATOM 3549 O O . LEU A 1 508 ? -4.297 -24.735 39.020 1.00 81.31 508 LEU A O 1
ATOM 3553 N N . ALA A 1 509 ? -6.519 -25.055 38.767 1.00 78.94 509 ALA A N 1
ATOM 3554 C CA . ALA A 1 509 ? -6.553 -26.481 39.091 1.00 78.94 509 ALA A CA 1
ATOM 3555 C C . ALA A 1 509 ? -7.252 -27.278 37.977 1.00 78.94 509 ALA A C 1
ATOM 3557 O O . ALA A 1 509 ? -8.292 -26.861 37.455 1.00 78.94 509 ALA A O 1
ATOM 3558 N N . ALA A 1 510 ? -6.688 -28.437 37.630 1.00 70.94 510 ALA A N 1
ATOM 3559 C CA . ALA A 1 510 ? -7.248 -29.365 36.648 1.00 70.94 510 ALA A CA 1
ATOM 3560 C C . ALA A 1 510 ? -8.621 -29.883 37.100 1.00 70.94 510 ALA A C 1
ATOM 3562 O O . ALA A 1 510 ? -8.782 -30.265 38.259 1.00 70.94 510 ALA A O 1
ATOM 3563 N N . ALA A 1 511 ? -9.610 -29.910 36.204 1.00 63.34 511 ALA A N 1
ATOM 3564 C CA . ALA A 1 511 ? -10.965 -30.332 36.566 1.00 63.34 511 ALA A CA 1
ATOM 3565 C C . ALA A 1 511 ? -11.117 -31.861 36.585 1.00 63.34 511 ALA A C 1
ATOM 3567 O O . ALA A 1 511 ? -11.929 -32.397 37.340 1.00 63.34 511 ALA A O 1
ATOM 3568 N N . THR A 1 512 ? -10.341 -32.572 35.762 1.00 73.12 512 THR A N 1
ATOM 3569 C CA . THR A 1 512 ? -10.411 -34.035 35.657 1.00 73.12 512 THR A CA 1
ATOM 3570 C C . THR A 1 512 ? -9.020 -34.659 35.581 1.00 73.12 512 THR A C 1
ATOM 3572 O O . THR A 1 512 ? -8.291 -34.330 34.646 1.00 73.12 512 THR A O 1
ATOM 3575 N N . PRO A 1 513 ? -8.655 -35.578 36.492 1.00 75.00 513 PRO A N 1
ATOM 3576 C CA . PRO A 1 513 ? -7.436 -36.376 36.367 1.00 75.00 513 PRO A CA 1
ATOM 3577 C C . PRO A 1 513 ? -7.439 -37.204 35.069 1.00 75.00 513 PRO A C 1
ATOM 3579 O O . PRO A 1 513 ? -8.490 -37.686 34.642 1.00 75.00 513 PRO A O 1
ATOM 3582 N N . ASP A 1 514 ? -6.269 -37.372 34.448 1.00 71.62 514 ASP A N 1
ATOM 3583 C CA . ASP A 1 514 ? -6.004 -38.314 33.343 1.00 71.62 514 ASP A CA 1
ATOM 3584 C C . ASP A 1 514 ? -6.705 -38.049 31.992 1.00 71.62 514 ASP A C 1
ATOM 3586 O O . ASP A 1 514 ? -6.742 -38.924 31.122 1.00 71.62 514 ASP A O 1
ATOM 3590 N N . LYS A 1 515 ? -7.229 -36.838 31.760 1.00 84.75 515 LYS A N 1
ATOM 3591 C CA . LYS A 1 515 ? -7.737 -36.404 30.442 1.00 84.75 515 LYS A CA 1
ATOM 3592 C C . LYS A 1 515 ? -6.960 -35.213 29.893 1.00 84.75 515 LYS A C 1
ATOM 3594 O O . LYS A 1 515 ? -6.470 -34.384 30.658 1.00 84.75 515 LYS A O 1
ATOM 3599 N N . LEU A 1 516 ? -6.901 -35.120 28.561 1.00 89.38 516 LEU A N 1
ATOM 3600 C CA . LEU A 1 516 ? -6.435 -33.913 27.881 1.00 89.38 516 LEU A CA 1
ATOM 3601 C C . LEU A 1 516 ? -7.436 -32.779 28.131 1.00 89.38 516 LEU A C 1
ATOM 3603 O O . LEU A 1 516 ? -8.626 -32.896 27.812 1.00 89.38 516 LEU A O 1
ATOM 3607 N N . GLU A 1 517 ? -6.940 -31.688 28.699 1.00 90.94 517 GLU A N 1
ATOM 3608 C CA . GLU A 1 517 ? -7.719 -30.503 29.056 1.00 90.94 517 GLU A CA 1
ATOM 3609 C C . GLU A 1 517 ? -6.934 -29.247 28.654 1.00 90.94 517 GLU A C 1
ATOM 3611 O O . GLU A 1 517 ? -5.724 -29.181 28.855 1.00 90.94 517 GLU A O 1
ATOM 3616 N N . VAL A 1 518 ? -7.618 -28.260 28.075 1.00 89.75 518 VAL A N 1
ATOM 3617 C CA . VAL A 1 518 ? -7.082 -26.924 27.786 1.00 89.75 518 VAL A CA 1
ATOM 3618 C C . VAL A 1 518 ? -7.699 -25.950 28.772 1.00 89.75 518 VAL A C 1
ATOM 3620 O O . VAL A 1 518 ? -8.920 -25.797 28.801 1.00 89.75 518 VAL A O 1
ATOM 3623 N N . GLN A 1 519 ? -6.863 -25.272 29.550 1.00 90.44 519 GLN A N 1
ATOM 3624 C CA . GLN A 1 519 ? -7.287 -24.195 30.435 1.00 90.44 519 GLN A CA 1
ATOM 3625 C C . GLN A 1 519 ? -6.753 -22.862 29.919 1.00 90.44 519 GLN A C 1
ATOM 3627 O O . GLN A 1 519 ? -5.541 -22.653 29.853 1.00 90.44 519 GLN A O 1
ATOM 3632 N N . SER A 1 520 ? -7.672 -21.968 29.561 1.00 87.31 520 SER A N 1
ATOM 3633 C CA . SER A 1 520 ? -7.357 -20.593 29.194 1.00 87.31 520 SER A CA 1
ATOM 3634 C C . SER A 1 520 ? -7.653 -19.658 30.363 1.00 87.31 520 SER A C 1
ATOM 3636 O O . SER A 1 520 ? -8.728 -19.739 30.957 1.00 87.31 520 SER A O 1
ATOM 3638 N N . TYR A 1 521 ? -6.709 -18.784 30.691 1.00 88.31 521 TYR A N 1
ATOM 3639 C CA . TYR A 1 521 ? -6.843 -17.780 31.742 1.00 88.31 521 TYR A CA 1
ATOM 3640 C C . TYR A 1 521 ? -6.719 -16.376 31.155 1.00 88.31 521 TYR A C 1
ATOM 3642 O O . TYR A 1 521 ? -5.817 -16.131 30.355 1.00 88.31 521 TYR A O 1
ATOM 3650 N N . LEU A 1 522 ? -7.594 -15.463 31.580 1.00 82.88 522 LEU A N 1
ATOM 3651 C CA . LEU A 1 522 ? -7.480 -14.034 31.289 1.00 82.88 522 LEU A CA 1
ATOM 3652 C C . LEU A 1 522 ? -7.344 -13.250 32.594 1.00 82.88 522 LEU A C 1
ATOM 3654 O O . LEU A 1 522 ? -8.285 -13.185 33.388 1.00 82.88 522 LEU A O 1
ATOM 3658 N N . GLY A 1 523 ? -6.187 -12.624 32.789 1.00 77.94 523 GLY A N 1
ATOM 3659 C CA . GLY A 1 523 ? -5.986 -11.640 33.844 1.00 77.94 523 GLY A CA 1
ATOM 3660 C C . GLY A 1 523 ? -6.337 -10.253 33.325 1.00 77.94 523 GLY A C 1
ATOM 3661 O O . GLY A 1 523 ? -5.502 -9.644 32.663 1.00 77.94 523 GLY A O 1
ATOM 3662 N N . ARG A 1 524 ? -7.551 -9.761 33.617 1.00 72.00 524 ARG A N 1
ATOM 3663 C CA . ARG A 1 524 ? -7.881 -8.342 33.407 1.00 72.00 524 ARG A CA 1
ATOM 3664 C C . ARG A 1 524 ? -7.292 -7.510 34.537 1.00 72.00 524 ARG A C 1
ATOM 3666 O O . ARG A 1 524 ? -7.420 -7.873 35.715 1.00 72.00 524 ARG A O 1
ATOM 3673 N N . GLY A 1 525 ? -6.672 -6.408 34.145 1.00 57.34 525 GLY A N 1
ATOM 3674 C CA . GLY A 1 525 ? -6.034 -5.461 35.038 1.00 57.34 525 GLY A CA 1
ATOM 3675 C C . GLY A 1 525 ? -6.943 -4.923 36.138 1.00 57.34 525 GLY A C 1
ATOM 3676 O O . GLY A 1 525 ? -8.170 -4.904 36.010 1.00 57.34 525 GLY A O 1
ATOM 3677 N N . GLY A 1 526 ? -6.354 -4.551 37.268 1.00 58.00 526 GLY A N 1
ATOM 3678 C CA . GLY A 1 526 ? -7.067 -3.890 38.358 1.00 58.00 526 GLY A CA 1
ATOM 3679 C C . GLY A 1 526 ? -6.181 -2.828 38.988 1.00 58.00 526 GLY A C 1
ATOM 3680 O O . GLY A 1 526 ? -5.024 -3.099 39.276 1.00 58.00 526 GLY A O 1
ATOM 3681 N N . ASP A 1 527 ? -6.743 -1.649 39.251 1.00 59.22 527 ASP A N 1
ATOM 3682 C CA . ASP A 1 527 ? -6.022 -0.398 39.540 1.00 59.22 527 ASP A CA 1
ATOM 3683 C C . ASP A 1 527 ? -5.026 -0.388 40.734 1.00 59.22 527 ASP A C 1
ATOM 3685 O O . ASP A 1 527 ? -4.481 0.677 41.036 1.00 59.22 527 ASP A O 1
ATOM 3689 N N . SER A 1 528 ? -4.797 -1.476 41.489 1.00 56.47 528 SER A N 1
ATOM 3690 C CA . SER A 1 528 ? -4.188 -1.350 42.830 1.00 56.47 528 SER A CA 1
ATOM 3691 C C . SER A 1 528 ? -3.158 -2.372 43.337 1.00 56.47 528 SER A C 1
ATOM 3693 O O . SER A 1 528 ? -2.632 -2.128 44.424 1.00 56.47 528 SER A O 1
ATOM 3695 N N . ALA A 1 529 ? -2.754 -3.421 42.611 1.00 68.25 529 ALA A N 1
ATOM 3696 C CA . ALA A 1 529 ? -1.568 -4.230 42.966 1.00 68.25 529 ALA A CA 1
ATOM 3697 C C . ALA A 1 529 ? -1.196 -5.233 41.856 1.00 68.25 529 ALA A C 1
ATOM 3699 O O . ALA A 1 529 ? -2.094 -5.704 41.159 1.00 68.25 529 ALA A O 1
ATOM 3700 N N . PRO A 1 530 ? 0.088 -5.638 41.732 1.00 72.44 530 PRO A N 1
ATOM 3701 C CA . PRO A 1 530 ? 0.455 -6.778 40.896 1.00 72.44 530 PRO A CA 1
ATOM 3702 C C . PRO A 1 530 ? -0.269 -8.037 41.388 1.00 72.44 530 PRO A C 1
ATOM 3704 O O . PRO A 1 530 ? -0.171 -8.405 42.564 1.00 72.44 530 PRO A O 1
ATOM 3707 N N . ARG A 1 531 ? -1.011 -8.700 40.496 1.00 79.31 531 ARG A N 1
ATOM 3708 C CA . ARG A 1 531 ? -1.751 -9.925 40.834 1.00 79.31 531 ARG A CA 1
ATOM 3709 C C . ARG A 1 531 ? -0.822 -11.130 40.869 1.00 79.31 531 ARG A C 1
ATOM 3711 O O . ARG A 1 531 ? 0.155 -11.197 40.126 1.00 79.31 531 ARG A O 1
ATOM 3718 N N . THR A 1 532 ? -1.158 -12.110 41.707 1.00 85.69 532 THR A N 1
ATOM 3719 C CA . THR A 1 532 ? -0.468 -13.402 41.735 1.00 85.69 532 THR A CA 1
ATOM 3720 C C . THR A 1 532 ? -1.353 -14.496 41.133 1.00 85.69 532 THR A C 1
ATOM 3722 O O . THR A 1 532 ? -2.453 -14.763 41.611 1.00 85.69 532 THR A O 1
ATOM 3725 N N . VAL A 1 533 ? -0.883 -15.188 40.097 1.00 88.19 533 VAL A N 1
ATOM 3726 C CA . VAL A 1 533 ? -1.552 -16.377 39.543 1.00 88.19 533 VAL A CA 1
ATOM 3727 C C . VAL A 1 533 ? -0.826 -17.613 40.052 1.00 88.19 533 VAL A C 1
ATOM 3729 O O . VAL A 1 533 ? 0.306 -17.870 39.655 1.00 88.19 533 VAL A O 1
ATO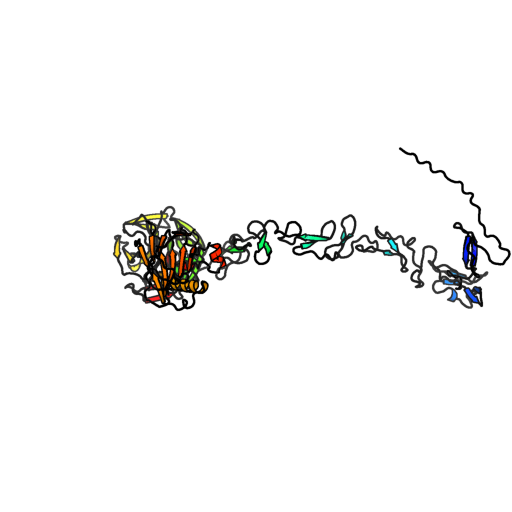M 3732 N N . GLN A 1 534 ? -1.464 -18.389 40.928 1.00 90.69 534 GLN A N 1
ATOM 3733 C CA . GLN A 1 534 ? -0.898 -19.624 41.462 1.00 90.69 534 GLN A CA 1
ATOM 3734 C C . GLN A 1 534 ? -1.380 -20.847 40.666 1.00 90.69 534 GLN A C 1
ATOM 3736 O O . GLN A 1 534 ? -2.568 -21.176 40.618 1.00 90.69 534 GLN A O 1
ATOM 3741 N N . ILE A 1 535 ? -0.447 -21.575 40.066 1.00 90.31 535 ILE A N 1
ATOM 3742 C CA . ILE A 1 535 ? -0.706 -22.787 39.290 1.00 90.31 535 ILE A CA 1
ATOM 3743 C C . ILE A 1 535 ? -0.504 -24.001 40.201 1.00 90.31 535 ILE A C 1
ATOM 3745 O O . ILE A 1 535 ? 0.608 -24.274 40.646 1.00 90.31 535 ILE A O 1
ATOM 3749 N N . THR A 1 536 ? -1.581 -24.748 40.461 1.00 88.69 536 THR A N 1
ATOM 3750 C CA . THR A 1 536 ? -1.584 -25.947 41.331 1.00 88.69 536 THR A CA 1
ATOM 3751 C C . THR A 1 536 ? -2.132 -27.188 40.619 1.00 88.69 536 THR A C 1
ATOM 3753 O O . THR A 1 536 ? -2.546 -28.150 41.261 1.00 88.69 536 THR A O 1
ATOM 3756 N N . ALA A 1 537 ? -2.173 -27.170 39.282 1.00 84.62 537 ALA A N 1
ATOM 3757 C CA . ALA A 1 537 ? -2.689 -28.276 38.479 1.00 84.62 537 ALA A CA 1
ATOM 3758 C C . ALA A 1 537 ? -2.010 -29.603 38.859 1.00 84.62 537 ALA A C 1
ATOM 3760 O O . ALA A 1 537 ? -0.796 -29.636 38.948 1.00 84.62 537 ALA A O 1
ATOM 3761 N N . ASP A 1 538 ? -2.764 -30.689 39.044 1.00 86.44 538 ASP A N 1
ATOM 3762 C CA . ASP A 1 538 ? -2.240 -32.041 39.338 1.00 86.44 538 ASP A CA 1
ATOM 3763 C C . ASP A 1 538 ? -2.602 -33.032 38.211 1.00 86.44 538 ASP A C 1
ATOM 3765 O O . ASP A 1 538 ? -2.869 -34.212 38.424 1.00 86.44 538 ASP A O 1
ATOM 3769 N N . ASN A 1 539 ? -2.677 -32.544 36.969 1.00 85.56 539 ASN A N 1
ATOM 3770 C CA . ASN A 1 539 ? -3.002 -33.366 35.804 1.00 85.56 539 ASN A CA 1
ATOM 3771 C C . ASN A 1 539 ? -1.917 -33.213 34.728 1.00 85.56 539 ASN A C 1
ATOM 3773 O O . ASN A 1 539 ? -1.887 -32.192 34.039 1.00 85.56 539 ASN A O 1
ATOM 3777 N N . PRO A 1 540 ? -1.086 -34.243 34.479 1.00 86.94 540 PRO A N 1
ATOM 3778 C CA . PRO A 1 540 ? -0.042 -34.177 33.458 1.00 86.94 540 PRO A CA 1
ATOM 3779 C C . PRO A 1 540 ? -0.576 -34.006 32.022 1.00 86.94 540 PRO A C 1
ATOM 3781 O O . PRO A 1 540 ? 0.215 -33.735 31.125 1.00 86.94 540 PRO A O 1
ATOM 3784 N N . GLY A 1 541 ? -1.885 -34.165 31.788 1.00 88.19 541 GLY A N 1
ATOM 3785 C CA . GLY A 1 541 ? -2.564 -33.916 30.514 1.00 88.19 541 GLY A CA 1
ATOM 3786 C C . GLY A 1 541 ? -3.142 -32.504 30.343 1.00 88.19 541 GLY A C 1
ATOM 3787 O O . GLY A 1 541 ? -3.745 -32.229 29.306 1.00 88.19 541 GLY A O 1
ATOM 3788 N N . VAL A 1 542 ? -2.983 -31.592 31.305 1.00 90.75 542 VAL A N 1
ATOM 3789 C CA . VAL A 1 542 ? -3.469 -30.205 31.176 1.00 90.75 542 VAL A CA 1
ATOM 3790 C C . VAL A 1 542 ? -2.502 -29.341 30.359 1.00 90.75 542 VAL A C 1
ATOM 3792 O O . VAL A 1 542 ? -1.301 -29.340 30.614 1.00 90.75 542 VAL A O 1
ATOM 3795 N N . PHE A 1 543 ? -3.035 -28.574 29.409 1.00 91.19 543 PHE A N 1
ATOM 3796 C CA . PHE A 1 543 ? -2.355 -27.476 28.724 1.00 91.19 543 PHE A CA 1
ATOM 3797 C C . PHE A 1 543 ? -2.874 -26.137 29.259 1.00 91.19 543 PHE A C 1
ATOM 3799 O O . PHE A 1 543 ? -4.076 -25.873 29.191 1.00 91.19 543 PHE A O 1
ATOM 3806 N N . LEU A 1 544 ? -1.979 -25.315 29.807 1.00 91.88 544 LEU A N 1
ATOM 3807 C CA . LEU A 1 544 ? -2.295 -24.014 30.400 1.00 91.88 544 LEU A CA 1
ATOM 3808 C C . LEU A 1 544 ? -1.886 -22.892 29.454 1.00 91.88 544 LEU A C 1
ATOM 3810 O O . LEU A 1 544 ? -0.796 -22.915 28.892 1.00 91.88 544 LEU A O 1
ATOM 3814 N N . CYS A 1 545 ? -2.751 -21.902 29.305 1.00 91.38 545 CYS A N 1
ATOM 3815 C CA . CYS A 1 545 ? -2.576 -20.811 28.362 1.00 91.38 545 CYS A CA 1
ATOM 3816 C C . CYS A 1 545 ? -3.102 -19.521 29.002 1.00 91.38 545 CYS A C 1
ATOM 3818 O O . CYS A 1 545 ? -4.309 -19.340 29.170 1.00 91.38 545 CYS A O 1
ATOM 3820 N N . LEU A 1 546 ? -2.185 -18.670 29.453 1.00 90.62 546 LEU A N 1
ATOM 3821 C CA . LEU A 1 546 ? -2.469 -17.467 30.231 1.00 90.62 546 LEU A CA 1
ATOM 3822 C C . LEU A 1 546 ? -2.310 -16.245 29.328 1.00 90.62 546 LEU A C 1
ATOM 3824 O O . LEU A 1 546 ? -1.268 -16.095 28.706 1.00 90.62 546 LEU A O 1
ATOM 3828 N N . ALA A 1 547 ? -3.309 -15.369 29.288 1.00 84.88 547 ALA A N 1
ATOM 3829 C CA . ALA A 1 547 ? -3.211 -14.033 28.712 1.00 84.88 547 ALA A CA 1
ATOM 3830 C C . ALA A 1 547 ? -3.264 -13.006 29.849 1.00 84.88 547 ALA A C 1
ATOM 3832 O O . ALA A 1 547 ? -4.246 -12.949 30.595 1.00 84.88 547 ALA A O 1
ATOM 3833 N N . LEU A 1 548 ? -2.183 -12.248 30.009 1.00 84.50 548 LEU A N 1
ATOM 3834 C CA . LEU A 1 548 ? -1.952 -11.304 31.097 1.00 84.50 548 LEU A CA 1
ATOM 3835 C C . LEU A 1 548 ? -1.839 -9.895 30.504 1.00 84.50 548 LEU A C 1
ATOM 3837 O O . LEU A 1 548 ? -1.024 -9.657 29.612 1.00 84.50 548 LEU A O 1
ATOM 3841 N N . GLU A 1 549 ? -2.689 -8.979 30.964 1.00 74.62 549 GLU A N 1
ATOM 3842 C CA . GLU A 1 549 ? -2.709 -7.588 30.482 1.00 74.62 549 GLU A CA 1
ATOM 3843 C C . GLU A 1 549 ? -1.828 -6.649 31.323 1.00 74.62 549 GLU A C 1
ATOM 3845 O O . GLU A 1 549 ? -1.452 -5.593 30.833 1.00 74.62 549 GLU A O 1
ATOM 3850 N N . GLU A 1 550 ? -1.450 -7.042 32.545 1.00 76.81 550 GLU A N 1
ATOM 3851 C CA . GLU A 1 550 ? -0.662 -6.226 33.483 1.00 76.81 550 GLU A CA 1
ATOM 3852 C C . GLU A 1 550 ? 0.434 -7.042 34.190 1.00 76.81 550 GLU A C 1
ATOM 3854 O O . GLU A 1 550 ? 0.444 -8.281 34.149 1.00 76.81 550 GLU A O 1
ATOM 3859 N N . ALA A 1 551 ? 1.323 -6.340 34.903 1.00 69.31 551 ALA A N 1
ATOM 3860 C CA . ALA A 1 551 ? 2.387 -6.912 35.725 1.00 69.31 551 ALA A CA 1
ATOM 3861 C C . ALA A 1 551 ? 1.839 -7.961 36.708 1.00 69.31 551 ALA A C 1
ATOM 3863 O O . ALA A 1 551 ? 1.208 -7.652 37.723 1.00 69.31 551 ALA A O 1
ATOM 3864 N N . THR A 1 552 ? 2.103 -9.228 36.400 1.00 80.06 552 THR A N 1
ATOM 3865 C CA . THR A 1 552 ? 1.549 -10.378 37.116 1.00 80.06 552 THR A CA 1
ATOM 3866 C C . THR A 1 552 ? 2.681 -11.302 37.551 1.00 80.06 552 THR A C 1
ATOM 3868 O O . THR A 1 552 ? 3.530 -11.689 36.745 1.00 80.06 552 THR A O 1
ATOM 3871 N N . LEU A 1 553 ? 2.673 -11.688 38.827 1.00 87.56 553 LEU A N 1
ATOM 3872 C CA . LEU A 1 553 ? 3.514 -12.760 39.350 1.00 87.56 553 LEU A CA 1
ATOM 3873 C C . LEU A 1 553 ? 2.824 -14.097 39.066 1.00 87.56 553 LEU A C 1
ATOM 3875 O O . LEU A 1 553 ? 1.758 -14.380 39.609 1.00 87.56 553 LEU A O 1
ATOM 3879 N N . VAL A 1 554 ? 3.418 -14.948 38.241 1.00 90.56 554 VAL A N 1
ATOM 3880 C CA . VAL A 1 554 ? 2.921 -16.309 38.018 1.00 90.56 554 VAL A CA 1
ATOM 3881 C C . VAL A 1 554 ? 3.735 -17.255 38.888 1.00 90.56 554 VAL A C 1
ATOM 3883 O O . VAL A 1 554 ? 4.935 -17.383 38.694 1.00 90.56 554 VAL A O 1
ATOM 3886 N N . SER A 1 555 ? 3.098 -17.919 39.850 1.00 91.19 555 SER A N 1
ATOM 3887 C CA . SER A 1 555 ? 3.744 -18.872 40.756 1.00 91.19 555 SER A CA 1
ATOM 3888 C C . SER A 1 555 ? 3.306 -20.304 40.447 1.00 91.19 555 SER A C 1
ATOM 3890 O O . SER A 1 555 ? 2.116 -20.615 40.479 1.00 91.19 555 SER A O 1
ATOM 3892 N N . VAL A 1 556 ? 4.248 -21.195 40.145 1.00 90.00 556 VAL A N 1
ATOM 3893 C CA . VAL A 1 556 ? 4.002 -22.624 39.904 1.00 90.00 556 VAL A CA 1
ATOM 3894 C C . VAL A 1 556 ? 4.325 -23.412 41.167 1.00 90.00 556 VAL A C 1
ATOM 3896 O O . VAL A 1 556 ? 5.475 -23.440 41.604 1.00 90.00 556 VAL A O 1
ATOM 3899 N N . ALA A 1 557 ? 3.317 -24.077 41.735 1.00 89.69 557 ALA A N 1
ATOM 3900 C CA . ALA A 1 557 ? 3.463 -24.806 42.988 1.00 89.69 557 ALA A CA 1
ATOM 3901 C C . ALA A 1 557 ? 4.357 -26.050 42.854 1.00 89.69 557 ALA A C 1
ATOM 3903 O O . ALA A 1 557 ? 4.360 -26.721 41.819 1.00 89.69 557 ALA A O 1
ATOM 3904 N N . ALA A 1 558 ? 5.040 -26.424 43.939 1.00 87.56 558 ALA A N 1
ATOM 3905 C CA . ALA A 1 558 ? 5.990 -27.543 43.955 1.00 87.56 558 ALA A CA 1
ATOM 3906 C C . ALA A 1 558 ? 5.372 -28.890 43.523 1.00 87.56 558 ALA A C 1
ATOM 3908 O O . ALA A 1 558 ? 6.039 -29.739 42.941 1.00 87.56 558 ALA A O 1
ATOM 3909 N N . GLY A 1 559 ? 4.082 -29.099 43.793 1.00 85.56 559 GLY A N 1
ATOM 3910 C CA . GLY A 1 559 ? 3.357 -30.313 43.407 1.00 85.56 559 GLY A CA 1
ATOM 3911 C C . GLY A 1 559 ? 2.718 -30.270 42.019 1.00 85.56 559 GLY A C 1
ATOM 3912 O O . GLY A 1 559 ? 2.036 -31.225 41.657 1.00 85.56 559 GLY A O 1
ATOM 3913 N N . ALA A 1 560 ? 2.872 -29.179 41.262 1.00 86.44 560 ALA A N 1
ATOM 3914 C CA . ALA A 1 560 ? 2.140 -29.002 40.017 1.00 86.44 560 ALA A CA 1
ATOM 3915 C C . ALA A 1 560 ? 2.594 -29.993 38.928 1.00 86.44 560 ALA A C 1
ATOM 3917 O O . ALA A 1 560 ? 3.776 -30.279 38.747 1.00 86.44 560 ALA A O 1
ATOM 3918 N N . ARG A 1 561 ? 1.629 -30.508 38.169 1.00 85.12 561 ARG A N 1
ATOM 3919 C CA . ARG A 1 561 ? 1.777 -31.421 37.039 1.00 85.12 561 ARG A CA 1
ATOM 3920 C C . ARG A 1 561 ? 0.874 -30.929 35.913 1.00 85.12 561 ARG A C 1
ATOM 3922 O O . ARG A 1 561 ? -0.344 -30.882 36.067 1.00 85.12 561 ARG A O 1
ATOM 3929 N N . PHE A 1 562 ? 1.483 -30.582 34.786 1.00 88.19 562 PHE A N 1
ATOM 3930 C CA . PHE A 1 562 ? 0.823 -30.174 33.544 1.00 88.19 562 PHE A CA 1
ATOM 3931 C C . PHE A 1 562 ? 1.709 -30.539 32.345 1.00 88.19 562 PHE A C 1
ATOM 3933 O O . PHE A 1 562 ? 2.894 -30.839 32.509 1.00 88.19 562 PHE A O 1
ATOM 3940 N N . ARG A 1 563 ? 1.131 -30.547 31.141 1.00 88.19 563 ARG A N 1
ATOM 3941 C CA . ARG A 1 563 ? 1.824 -30.893 29.894 1.00 88.19 563 ARG A CA 1
ATOM 3942 C C . ARG A 1 563 ? 2.669 -29.742 29.366 1.00 88.19 563 ARG A C 1
ATOM 3944 O O . ARG A 1 563 ? 3.807 -29.962 28.968 1.00 88.19 563 ARG A O 1
ATOM 3951 N N . ALA A 1 564 ? 2.088 -28.549 29.317 1.00 88.62 564 ALA A N 1
ATOM 3952 C CA . ALA A 1 564 ? 2.741 -27.329 28.861 1.00 88.62 564 ALA A CA 1
ATOM 3953 C C . ALA A 1 564 ? 2.003 -26.096 29.407 1.00 88.62 564 ALA A C 1
ATOM 3955 O O . ALA A 1 564 ? 0.815 -26.172 29.739 1.00 88.62 564 ALA A O 1
ATOM 3956 N N . LEU A 1 565 ? 2.737 -24.992 29.522 1.00 89.94 565 LEU A N 1
ATOM 3957 C CA . LEU A 1 565 ? 2.282 -23.702 30.024 1.00 89.94 565 LEU A CA 1
ATOM 3958 C C . LEU A 1 565 ? 2.739 -22.619 29.049 1.00 89.94 565 LEU A C 1
ATOM 3960 O O . LEU A 1 565 ? 3.934 -22.435 28.849 1.00 89.94 565 LEU A O 1
ATOM 3964 N N . VAL A 1 566 ? 1.796 -21.895 28.463 1.00 88.56 566 VAL A N 1
ATOM 3965 C CA . VAL A 1 566 ? 2.076 -20.727 27.628 1.00 88.56 566 VAL A CA 1
ATOM 3966 C C . VAL A 1 566 ? 1.582 -19.489 28.350 1.00 88.56 566 VAL A C 1
ATOM 3968 O O . VAL A 1 566 ? 0.462 -19.481 28.863 1.00 88.56 566 VAL A O 1
ATOM 3971 N N . ILE A 1 567 ? 2.411 -18.453 28.396 1.00 88.12 567 ILE A N 1
ATOM 3972 C CA . ILE A 1 567 ? 2.060 -17.171 28.998 1.00 88.12 567 ILE A CA 1
ATOM 3973 C C . ILE A 1 567 ? 2.258 -16.069 27.963 1.00 88.12 567 ILE A C 1
ATOM 3975 O O . ILE A 1 567 ? 3.355 -15.904 27.428 1.00 88.12 567 ILE A O 1
ATOM 3979 N N . TYR A 1 568 ? 1.179 -15.333 27.717 1.00 82.94 568 TYR A N 1
ATOM 3980 C CA . TYR A 1 568 ? 1.100 -14.177 26.842 1.00 82.94 568 TYR A CA 1
ATOM 3981 C C . TYR A 1 568 ? 1.031 -12.896 27.675 1.00 82.94 568 TYR A C 1
ATOM 3983 O O . TYR A 1 568 ? 0.096 -12.750 28.463 1.00 82.94 568 TYR A O 1
ATOM 3991 N N . ALA A 1 569 ? 1.985 -11.979 27.495 1.00 79.38 569 ALA A N 1
ATOM 3992 C CA . ALA A 1 569 ? 1.924 -10.618 28.049 1.00 79.38 569 ALA A CA 1
ATOM 3993 C C . ALA A 1 569 ? 1.767 -9.579 26.942 1.00 79.38 569 ALA A C 1
ATOM 3995 O O . ALA A 1 569 ? 2.530 -9.594 25.974 1.00 79.38 569 ALA A O 1
ATOM 3996 N N . ALA A 1 570 ? 0.824 -8.654 27.124 1.00 67.56 570 ALA A N 1
ATOM 3997 C CA . ALA A 1 570 ? 0.709 -7.483 26.262 1.00 67.56 570 ALA A CA 1
ATOM 3998 C C . ALA A 1 570 ? 1.852 -6.498 26.540 1.00 67.56 570 ALA A C 1
ATOM 4000 O O . ALA A 1 570 ? 2.791 -6.449 25.756 1.00 67.56 570 ALA A O 1
ATOM 4001 N N . ASP A 1 571 ? 1.809 -5.780 27.665 1.00 69.25 571 ASP A N 1
ATOM 4002 C CA . ASP A 1 571 ? 2.623 -4.567 27.836 1.00 69.25 571 ASP A CA 1
ATOM 4003 C C . ASP A 1 571 ? 3.574 -4.595 29.045 1.00 69.25 571 ASP A C 1
ATOM 4005 O O . ASP A 1 571 ? 4.584 -3.889 29.052 1.00 69.25 571 ASP A O 1
ATOM 4009 N N . ASP A 1 572 ? 3.312 -5.447 30.039 1.00 78.56 572 ASP A N 1
ATOM 4010 C CA . ASP A 1 572 ? 4.041 -5.452 31.310 1.00 78.56 572 ASP A CA 1
ATOM 4011 C C . ASP A 1 572 ? 4.934 -6.687 31.516 1.00 78.56 572 ASP A C 1
ATOM 4013 O O . ASP A 1 572 ? 4.611 -7.788 31.055 1.00 78.56 572 ASP A O 1
ATOM 4017 N N . PRO A 1 573 ? 6.053 -6.544 32.257 1.00 77.50 573 PRO A N 1
ATOM 4018 C CA . PRO A 1 573 ? 6.927 -7.662 32.573 1.00 77.50 573 PRO A CA 1
ATOM 4019 C C . PRO A 1 573 ? 6.214 -8.706 33.439 1.00 77.50 573 PRO A C 1
ATOM 4021 O O . PRO A 1 573 ? 5.555 -8.385 34.431 1.00 77.50 573 PRO A O 1
ATOM 4024 N N . ILE A 1 574 ? 6.411 -9.976 33.087 1.00 82.06 574 ILE A N 1
ATOM 4025 C CA . ILE A 1 574 ? 5.935 -11.122 33.867 1.00 82.06 574 ILE A CA 1
ATOM 4026 C C . ILE A 1 574 ? 7.095 -11.679 34.690 1.00 82.06 574 ILE A C 1
ATOM 4028 O O . ILE A 1 574 ? 8.175 -11.961 34.160 1.00 82.06 574 ILE A O 1
ATOM 4032 N N . GLU A 1 575 ? 6.843 -11.906 35.978 1.00 87.44 575 GLU A N 1
ATOM 4033 C CA . GLU A 1 575 ? 7.726 -12.694 36.837 1.00 87.44 575 GLU A CA 1
ATOM 4034 C C . GLU A 1 575 ? 7.164 -14.115 36.961 1.00 87.44 575 GLU A C 1
ATOM 4036 O O . GLU A 1 575 ? 6.065 -14.309 37.480 1.00 87.44 575 GLU A O 1
ATOM 4041 N N . LEU A 1 576 ? 7.909 -15.116 36.483 1.00 88.75 576 LEU A N 1
ATOM 4042 C CA . LEU A 1 576 ? 7.575 -16.528 36.669 1.00 88.75 576 LEU A CA 1
ATOM 4043 C C . LEU A 1 576 ? 8.373 -17.096 37.848 1.00 88.75 576 LEU A C 1
ATOM 4045 O O . LEU A 1 576 ? 9.584 -17.297 37.754 1.00 88.75 576 LEU A O 1
ATOM 4049 N N . GLN A 1 577 ? 7.688 -17.394 38.945 1.00 90.06 577 GLN A N 1
ATOM 4050 C CA . GLN A 1 577 ? 8.238 -18.056 40.121 1.00 90.06 577 GLN A CA 1
ATOM 4051 C C . GLN A 1 577 ? 7.901 -19.550 40.088 1.00 90.06 577 GLN A C 1
ATOM 4053 O O . GLN A 1 577 ? 6.744 -19.930 39.931 1.00 90.06 577 GLN A O 1
ATOM 4058 N N . ILE A 1 578 ? 8.896 -20.418 40.260 1.00 86.62 578 ILE A N 1
ATOM 4059 C CA . ILE A 1 578 ? 8.683 -21.871 40.337 1.00 86.62 578 ILE A CA 1
ATOM 4060 C C . ILE A 1 578 ? 9.144 -22.349 41.706 1.00 86.62 578 ILE A C 1
ATOM 4062 O O . ILE A 1 578 ? 10.302 -22.160 42.076 1.00 86.62 578 ILE A O 1
ATOM 4066 N N . GLU A 1 579 ? 8.232 -22.946 42.470 1.00 88.81 579 GLU A N 1
ATOM 4067 C CA . GLU A 1 579 ? 8.526 -23.427 43.817 1.00 88.81 579 GLU A CA 1
ATOM 4068 C C . GLU A 1 579 ? 9.433 -24.669 43.808 1.00 88.81 579 GLU A C 1
ATOM 4070 O O . GLU A 1 579 ? 9.330 -25.563 42.957 1.00 88.81 579 GLU A O 1
ATOM 4075 N N . ASP A 1 580 ? 10.302 -24.749 44.819 1.00 81.44 580 ASP A N 1
ATOM 4076 C CA . ASP A 1 580 ? 11.191 -25.886 45.039 1.00 81.44 580 ASP A CA 1
ATOM 4077 C C . ASP A 1 580 ? 10.392 -27.183 45.218 1.00 81.44 580 ASP A C 1
ATOM 4079 O O . ASP A 1 580 ? 9.594 -27.327 46.143 1.00 81.44 580 ASP A O 1
ATOM 4083 N N . GLY A 1 581 ? 10.647 -28.160 44.346 1.00 78.12 581 GLY A N 1
ATOM 4084 C CA . GLY A 1 581 ? 9.970 -29.458 44.355 1.00 78.12 581 GLY A CA 1
ATOM 4085 C C . GLY A 1 581 ? 9.146 -29.755 43.105 1.00 78.12 581 GLY A C 1
ATOM 4086 O O . GLY A 1 581 ? 8.721 -30.900 42.961 1.00 78.12 581 GLY A O 1
ATOM 4087 N N . PHE A 1 582 ? 9.005 -28.795 42.177 1.00 79.06 582 PHE A N 1
ATOM 4088 C CA . PHE A 1 582 ? 8.420 -29.029 40.853 1.00 79.06 582 PHE A CA 1
ATOM 4089 C C . PHE A 1 582 ? 9.223 -30.093 40.088 1.00 79.06 582 PHE A C 1
ATOM 4091 O O . PHE A 1 582 ? 10.255 -29.823 39.461 1.00 79.06 582 PHE A O 1
ATOM 4098 N N . ALA A 1 583 ? 8.751 -31.338 40.181 1.00 64.31 583 ALA A N 1
ATOM 4099 C CA . ALA A 1 583 ? 9.303 -32.500 39.506 1.00 64.31 583 ALA A CA 1
ATOM 4100 C C . ALA A 1 583 ? 8.844 -32.472 38.046 1.00 64.31 583 ALA A C 1
ATOM 4102 O O . ALA A 1 583 ? 7.935 -33.206 37.654 1.00 64.31 583 ALA A O 1
ATOM 4103 N N . GLY A 1 584 ? 9.443 -31.576 37.255 1.00 57.25 584 GLY A N 1
ATOM 4104 C CA . GLY A 1 584 ? 9.263 -31.549 35.809 1.00 57.25 584 GLY A CA 1
ATOM 4105 C C . GLY A 1 584 ? 9.396 -32.974 35.277 1.00 57.25 584 GLY A C 1
ATOM 4106 O O . GLY A 1 584 ? 10.428 -33.618 35.464 1.00 57.25 584 GLY A O 1
ATOM 4107 N N . GLY A 1 585 ? 8.313 -33.506 34.705 1.00 56.22 585 GLY A N 1
ATOM 4108 C CA . GLY A 1 585 ? 8.333 -34.807 34.037 1.00 56.22 585 GLY A CA 1
ATOM 4109 C C . GLY A 1 585 ? 9.241 -34.761 32.804 1.00 56.22 585 GLY A C 1
ATOM 4110 O O . GLY A 1 585 ? 10.152 -33.947 32.726 1.00 56.22 585 GLY A O 1
ATOM 4111 N N . ALA A 1 586 ? 8.990 -35.592 31.790 1.00 54.41 586 ALA A N 1
ATOM 4112 C CA . ALA A 1 586 ? 9.603 -35.398 30.472 1.00 54.41 586 ALA A CA 1
ATOM 4113 C C . ALA A 1 586 ? 9.149 -34.036 29.886 1.00 54.41 586 ALA A C 1
ATOM 4115 O O . ALA A 1 586 ? 8.125 -33.961 29.217 1.00 54.41 586 ALA A O 1
ATOM 4116 N N . VAL A 1 587 ? 9.890 -32.996 30.279 1.00 54.44 587 VAL A N 1
ATOM 4117 C CA . VAL A 1 587 ? 9.871 -31.553 30.001 1.00 54.44 587 VAL A CA 1
ATOM 4118 C C . VAL A 1 587 ? 8.481 -30.937 29.781 1.00 54.44 587 VAL A C 1
ATOM 4120 O O . VAL A 1 587 ? 7.975 -30.972 28.658 1.00 54.44 587 VAL A O 1
ATOM 4123 N N . PRO A 1 588 ? 7.854 -30.328 30.809 1.00 59.69 588 PRO A N 1
ATOM 4124 C CA . PRO A 1 588 ? 6.758 -29.404 30.562 1.00 59.69 588 PRO A CA 1
ATOM 4125 C C . PRO A 1 588 ? 7.299 -28.211 29.769 1.00 59.69 588 PRO A C 1
ATOM 4127 O O . PRO A 1 588 ? 8.202 -27.511 30.219 1.00 59.69 588 PRO A O 1
ATOM 4130 N N . LEU A 1 589 ? 6.760 -27.997 28.572 1.00 64.94 589 LEU A N 1
ATOM 4131 C CA . LEU A 1 589 ? 7.120 -26.857 27.735 1.00 64.94 589 LEU A CA 1
ATOM 4132 C C . LEU A 1 589 ? 6.527 -25.596 28.370 1.00 64.94 589 LEU A C 1
ATOM 4134 O O . LEU A 1 589 ? 5.314 -25.386 28.308 1.00 64.94 589 LEU A O 1
ATOM 4138 N N . ILE A 1 590 ? 7.368 -24.797 29.025 1.00 71.75 590 ILE A N 1
ATOM 4139 C CA . ILE A 1 590 ? 7.000 -23.456 29.476 1.00 71.75 590 ILE A CA 1
ATOM 4140 C C . ILE A 1 590 ? 7.466 -22.479 28.410 1.00 71.75 590 ILE A C 1
ATOM 4142 O O . ILE A 1 590 ? 8.654 -22.400 28.119 1.00 71.75 590 ILE A O 1
ATOM 4146 N N . HIS A 1 591 ? 6.512 -21.764 27.837 1.00 69.25 591 HIS A N 1
ATOM 4147 C CA . HIS A 1 591 ? 6.717 -20.792 26.785 1.00 69.25 591 HIS A CA 1
ATOM 4148 C C . HIS A 1 591 ? 6.266 -19.418 27.276 1.00 69.25 591 HIS A C 1
ATOM 4150 O O . HIS A 1 591 ? 5.116 -19.247 27.685 1.00 69.25 591 HIS A O 1
ATOM 4156 N N . LEU A 1 592 ? 7.160 -18.440 27.203 1.00 69.62 592 LEU A N 1
ATOM 4157 C CA . LEU A 1 592 ? 6.865 -17.040 27.497 1.00 69.62 592 LEU A CA 1
ATOM 4158 C C . LEU A 1 592 ? 6.964 -16.267 26.181 1.00 69.62 592 LEU A C 1
ATOM 4160 O O . LEU A 1 592 ? 8.004 -16.335 25.529 1.00 69.62 592 LEU A O 1
ATOM 4164 N N . GLY A 1 593 ? 5.891 -15.585 25.783 1.00 61.94 593 GLY A N 1
ATOM 4165 C CA . GLY A 1 593 ? 5.853 -14.763 24.574 1.00 61.94 593 GLY A CA 1
ATOM 4166 C C . GLY A 1 593 ? 5.010 -13.515 24.808 1.00 61.94 593 GLY A C 1
ATOM 4167 O O . GLY A 1 593 ? 3.889 -13.601 25.285 1.00 61.94 593 GLY A O 1
ATOM 4168 N N . GLY A 1 594 ? 5.533 -12.336 24.506 1.00 61.53 594 GLY A N 1
ATOM 4169 C CA . GLY A 1 594 ? 4.839 -11.069 24.745 1.00 61.53 594 GLY A CA 1
ATOM 4170 C C . GLY A 1 594 ? 5.703 -9.892 24.323 1.00 61.53 594 GLY A C 1
ATOM 4171 O O . GLY A 1 594 ? 6.881 -10.095 24.048 1.00 61.53 594 GLY A O 1
ATOM 4172 N N . TYR A 1 595 ? 5.158 -8.675 24.259 1.00 61.19 595 TYR A N 1
ATOM 4173 C CA . TYR A 1 595 ? 5.967 -7.497 23.900 1.00 61.19 595 TYR A CA 1
ATOM 4174 C C . TYR A 1 595 ? 6.882 -7.031 25.045 1.00 61.19 595 TYR A C 1
ATOM 4176 O O . TYR A 1 595 ? 7.789 -6.227 24.828 1.00 61.19 595 TYR A O 1
ATOM 4184 N N . ALA A 1 596 ? 6.678 -7.564 26.252 1.00 65.88 596 ALA A N 1
ATOM 4185 C CA . ALA A 1 596 ? 7.443 -7.246 27.446 1.00 65.88 596 ALA A CA 1
ATOM 4186 C C . ALA A 1 596 ? 8.486 -8.329 27.799 1.00 65.88 596 ALA A C 1
ATOM 4188 O O . ALA A 1 596 ? 8.278 -9.515 27.525 1.00 65.88 596 ALA A O 1
ATOM 4189 N N . PRO A 1 597 ? 9.604 -7.955 28.450 1.00 69.06 597 PRO A N 1
ATOM 4190 C CA . PRO A 1 597 ? 10.596 -8.912 28.928 1.00 69.06 597 PRO A CA 1
ATOM 4191 C C . PRO A 1 597 ? 10.022 -9.808 30.035 1.00 69.06 597 PRO A C 1
ATOM 4193 O O . PRO A 1 597 ? 9.356 -9.332 30.956 1.00 69.06 597 PRO A O 1
ATOM 4196 N N . ALA A 1 598 ? 10.329 -11.104 29.971 1.00 70.25 598 ALA A N 1
ATOM 4197 C CA . ALA A 1 598 ? 9.931 -12.090 30.970 1.00 70.25 598 ALA A CA 1
ATOM 4198 C C . ALA A 1 598 ? 11.156 -12.644 31.710 1.00 70.25 598 ALA A C 1
ATOM 4200 O O . ALA A 1 598 ? 12.206 -12.867 31.103 1.00 70.25 598 ALA A O 1
ATOM 4201 N N . PHE A 1 599 ? 11.018 -12.882 33.017 1.00 79.31 599 PHE A N 1
ATOM 4202 C CA . PHE A 1 599 ? 12.102 -13.388 33.866 1.00 79.31 599 PHE A CA 1
ATOM 4203 C C . PHE A 1 599 ? 11.630 -14.578 34.708 1.00 79.31 599 PHE A C 1
ATOM 4205 O O . PHE A 1 599 ? 10.500 -14.596 35.198 1.00 79.31 599 PHE A O 1
ATOM 4212 N N . THR A 1 600 ? 12.512 -15.557 34.912 1.00 79.69 600 THR A N 1
ATOM 4213 C CA . THR A 1 600 ? 12.265 -16.734 35.758 1.00 79.69 600 THR A CA 1
ATOM 4214 C C . THR A 1 600 ? 12.982 -16.615 37.100 1.00 79.69 600 THR A C 1
ATOM 4216 O O . THR A 1 600 ? 14.107 -16.125 37.156 1.00 79.69 600 THR A O 1
ATOM 4219 N N . ARG A 1 601 ? 12.374 -17.083 38.198 1.00 81.75 601 ARG A N 1
ATOM 4220 C CA . ARG A 1 601 ? 13.041 -17.215 39.504 1.00 81.75 601 ARG A CA 1
ATOM 4221 C C . ARG A 1 601 ? 12.775 -18.589 40.140 1.00 81.75 601 ARG A C 1
ATOM 4223 O O . ARG A 1 601 ? 11.623 -18.868 40.481 1.00 81.75 601 ARG A O 1
ATOM 4230 N N . PRO A 1 602 ? 13.818 -19.413 40.384 1.00 76.56 602 PRO A N 1
ATOM 4231 C CA . PRO A 1 602 ? 15.215 -19.255 39.941 1.00 76.56 602 PRO A CA 1
ATOM 4232 C C . PRO A 1 602 ? 15.373 -19.451 38.421 1.00 76.56 602 PRO A C 1
ATOM 4234 O O . PRO A 1 602 ? 14.531 -20.094 37.797 1.00 76.56 602 PRO A O 1
ATOM 4237 N N . ASP A 1 603 ? 16.463 -18.941 37.838 1.00 71.75 603 ASP A N 1
ATOM 4238 C CA . ASP A 1 603 ? 16.832 -19.254 36.449 1.00 71.75 603 ASP A CA 1
ATOM 4239 C C . ASP A 1 603 ? 17.010 -20.769 36.293 1.00 71.75 603 ASP A C 1
ATOM 4241 O O . ASP A 1 603 ? 17.812 -21.381 37.008 1.00 71.75 603 ASP A O 1
ATOM 4245 N N . ARG A 1 604 ? 16.257 -21.387 35.375 1.00 73.06 604 ARG A N 1
ATOM 4246 C CA . ARG A 1 604 ? 16.391 -22.817 35.071 1.00 73.06 604 ARG A CA 1
ATOM 4247 C C . ARG A 1 604 ? 16.602 -23.062 33.585 1.00 73.06 604 ARG A C 1
ATOM 4249 O O . ARG A 1 604 ? 15.870 -22.539 32.755 1.00 73.06 604 ARG A O 1
ATOM 4256 N N . GLU A 1 605 ? 17.563 -23.926 33.267 1.00 67.88 605 GLU A N 1
ATOM 4257 C CA . GLU A 1 605 ? 17.915 -24.294 31.886 1.00 67.8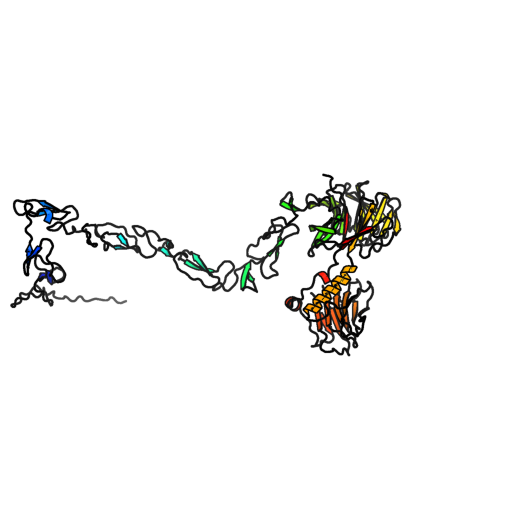8 605 GLU A CA 1
ATOM 4258 C C . GLU A 1 605 ? 16.845 -25.136 31.174 1.00 67.88 605 GLU A C 1
ATOM 4260 O O . GLU A 1 605 ? 16.889 -25.294 29.958 1.00 67.88 605 GLU A O 1
ATOM 4265 N N . ASP A 1 606 ? 15.885 -25.696 31.910 1.00 65.81 606 ASP A N 1
ATOM 4266 C CA . ASP A 1 606 ? 14.799 -26.497 31.346 1.00 65.81 606 ASP A CA 1
ATOM 4267 C C . ASP A 1 606 ? 13.545 -25.675 30.994 1.00 65.81 606 ASP A C 1
ATOM 4269 O O . ASP A 1 606 ? 12.528 -26.243 30.597 1.00 65.81 606 ASP A O 1
ATOM 4273 N N . ILE A 1 607 ? 13.626 -24.344 31.108 1.00 70.81 607 ILE A N 1
ATOM 4274 C CA . ILE A 1 607 ? 12.585 -23.391 30.712 1.00 70.81 607 ILE A CA 1
ATOM 4275 C C . ILE A 1 607 ? 13.075 -22.631 29.486 1.00 70.81 607 ILE A C 1
ATOM 4277 O O . ILE A 1 607 ? 14.149 -22.035 29.506 1.00 70.81 607 ILE A O 1
ATOM 4281 N N . VAL A 1 608 ? 12.277 -22.627 28.418 1.00 68.62 608 VAL A N 1
ATOM 4282 C CA . VAL A 1 608 ? 12.626 -21.915 27.186 1.00 68.62 608 VAL A CA 1
ATOM 4283 C C . VAL A 1 608 ? 11.853 -20.601 27.129 1.00 68.62 608 VAL A C 1
ATOM 4285 O O . VAL A 1 608 ? 10.642 -20.577 26.916 1.00 68.62 608 VAL A O 1
ATOM 4288 N N . VAL A 1 609 ? 12.566 -19.493 27.316 1.00 72.12 609 VAL A N 1
ATOM 4289 C CA . VAL A 1 609 ? 12.038 -18.138 27.117 1.00 72.12 609 VAL A CA 1
ATOM 4290 C C . VAL A 1 609 ? 12.328 -17.732 25.678 1.00 72.12 609 VAL A C 1
ATOM 4292 O O . VAL A 1 609 ? 13.471 -17.838 25.244 1.00 72.12 609 VAL A O 1
ATOM 4295 N N . TYR A 1 610 ? 11.309 -17.292 24.946 1.00 68.56 610 TYR A N 1
ATOM 4296 C CA . TYR A 1 610 ? 11.458 -16.844 23.564 1.00 68.56 610 TYR A CA 1
ATOM 4297 C C . TYR A 1 610 ? 11.406 -15.320 23.511 1.00 68.56 610 TYR A C 1
ATOM 4299 O O . TYR A 1 610 ? 10.588 -14.706 24.201 1.00 68.56 610 TYR A O 1
ATOM 4307 N N . THR A 1 611 ? 12.234 -14.701 22.670 1.00 69.38 611 THR A N 1
ATOM 4308 C CA . THR A 1 611 ? 12.027 -13.288 22.317 1.00 69.38 611 THR A CA 1
ATOM 4309 C C . THR A 1 611 ? 10.787 -13.136 21.423 1.00 69.38 611 THR A C 1
ATOM 4311 O O . THR A 1 611 ? 10.355 -14.115 20.800 1.00 69.38 611 THR A O 1
ATOM 4314 N N . PRO A 1 612 ? 10.208 -11.924 21.299 1.00 63.62 612 PRO A N 1
ATOM 4315 C CA . PRO A 1 612 ? 9.119 -11.678 20.354 1.00 63.62 612 PRO A CA 1
ATOM 4316 C C . PRO A 1 612 ? 9.467 -12.114 18.921 1.00 63.62 612 PRO A C 1
ATOM 4318 O O . PRO A 1 612 ? 8.623 -12.684 18.228 1.00 63.62 612 PRO A O 1
ATOM 4321 N N . GLU A 1 613 ? 10.713 -11.897 18.479 1.00 65.19 613 GLU A N 1
ATOM 4322 C CA . GLU A 1 613 ? 11.158 -12.291 17.139 1.00 65.19 613 GLU A CA 1
ATOM 4323 C C . GLU A 1 613 ? 11.269 -13.814 16.985 1.00 65.19 613 GLU A C 1
ATOM 4325 O O . GLU A 1 613 ? 10.837 -14.363 15.971 1.00 65.19 613 GLU A O 1
ATOM 4330 N N . GLU A 1 614 ? 11.807 -14.517 17.988 1.00 73.06 614 GLU A N 1
ATOM 4331 C CA . GLU A 1 614 ? 11.898 -15.984 17.984 1.00 73.06 614 GLU A CA 1
ATOM 4332 C C . GLU A 1 614 ? 10.516 -16.648 18.023 1.00 73.06 614 GLU A C 1
ATOM 4334 O O . GLU A 1 614 ? 10.307 -17.703 17.414 1.00 73.06 614 GLU A O 1
ATOM 4339 N N . TRP A 1 615 ? 9.570 -16.016 18.719 1.00 68.44 615 TRP A N 1
ATOM 4340 C CA . TRP A 1 615 ? 8.170 -16.419 18.772 1.00 68.44 615 TRP A CA 1
ATOM 4341 C C . TRP A 1 615 ? 7.504 -16.280 17.397 1.00 68.44 615 TRP A C 1
ATOM 4343 O O . TRP A 1 615 ? 6.949 -17.247 16.869 1.00 68.44 615 TRP A O 1
ATOM 4353 N N . ALA A 1 616 ? 7.650 -15.111 16.761 1.00 66.25 616 ALA A N 1
ATOM 4354 C CA . ALA A 1 616 ? 7.118 -14.840 15.427 1.00 66.25 616 ALA A CA 1
ATOM 4355 C C . ALA A 1 616 ? 7.729 -15.754 14.348 1.00 66.25 616 ALA A C 1
ATOM 4357 O O . ALA A 1 616 ? 7.007 -16.281 13.500 1.00 66.25 616 ALA A O 1
ATOM 4358 N N . ALA A 1 617 ? 9.040 -16.012 14.405 1.00 73.12 617 ALA A N 1
ATOM 4359 C CA . ALA A 1 617 ? 9.746 -16.871 13.450 1.00 73.12 617 ALA A CA 1
ATOM 4360 C C . ALA A 1 617 ? 9.254 -18.331 13.448 1.00 73.12 617 ALA A C 1
ATOM 4362 O O . ALA A 1 617 ? 9.434 -19.046 12.462 1.00 73.12 617 ALA A O 1
ATOM 4363 N N . ARG A 1 618 ? 8.611 -18.785 14.531 1.00 68.50 618 ARG A N 1
ATOM 4364 C CA . ARG A 1 618 ? 8.010 -20.125 14.630 1.00 68.50 618 ARG A CA 1
ATOM 4365 C C . ARG A 1 618 ? 6.607 -20.215 14.029 1.00 68.50 618 ARG A C 1
ATOM 4367 O O . ARG A 1 618 ? 6.006 -21.283 14.083 1.00 68.50 618 ARG A O 1
ATOM 4374 N N . GLY A 1 619 ? 6.083 -19.125 13.466 1.00 61.41 619 GLY A N 1
ATOM 4375 C CA . GLY A 1 619 ? 4.709 -19.061 12.966 1.00 61.41 619 GLY A CA 1
ATOM 4376 C C . GLY A 1 619 ? 3.658 -18.983 14.076 1.00 61.41 619 GLY A C 1
ATOM 4377 O O . GLY A 1 619 ? 2.471 -18.969 13.770 1.00 61.41 619 GLY A O 1
ATOM 4378 N N . LEU A 1 620 ? 4.090 -18.875 15.338 1.00 60.09 620 LEU A N 1
ATOM 4379 C CA . LEU A 1 620 ? 3.254 -18.650 16.515 1.00 60.09 620 LEU A CA 1
ATOM 4380 C C . LEU A 1 620 ? 2.859 -17.165 16.559 1.00 60.09 620 LEU A C 1
ATOM 4382 O O . LEU A 1 620 ? 3.261 -16.432 17.460 1.00 60.09 620 LEU A O 1
ATOM 4386 N N . ALA A 1 621 ? 2.169 -16.653 15.540 1.00 52.44 621 ALA A N 1
ATOM 4387 C CA . ALA A 1 621 ? 1.756 -15.252 15.548 1.00 52.44 621 ALA A CA 1
ATOM 4388 C C . ALA A 1 621 ? 0.915 -14.979 16.808 1.00 52.44 621 ALA A C 1
ATOM 4390 O O . ALA A 1 621 ? 0.063 -15.791 17.169 1.00 52.44 621 ALA A O 1
ATOM 4391 N N . VAL A 1 622 ? 1.157 -13.850 17.487 1.00 55.06 622 VAL A N 1
ATOM 4392 C CA . VAL A 1 622 ? 0.289 -13.383 18.579 1.00 55.06 622 VAL A CA 1
ATOM 4393 C C . VAL A 1 622 ? -1.105 -13.235 17.985 1.00 55.06 622 VAL A C 1
ATOM 4395 O O . VAL A 1 622 ? -1.366 -12.291 17.242 1.00 55.06 622 VAL A O 1
ATOM 4398 N N . ASP A 1 623 ? -1.975 -14.213 18.230 1.00 51.59 623 ASP A N 1
ATOM 4399 C CA . ASP A 1 623 ? -3.330 -14.176 17.711 1.00 51.59 623 ASP A CA 1
ATOM 4400 C C . ASP A 1 623 ? -4.020 -12.956 18.340 1.00 51.59 623 ASP A C 1
ATOM 4402 O O . ASP A 1 623 ? -4.212 -12.934 19.561 1.00 51.59 623 ASP A O 1
ATOM 4406 N N . PRO A 1 624 ? -4.406 -11.929 17.556 1.00 48.66 624 PRO A N 1
ATOM 4407 C CA . PRO A 1 624 ? -5.009 -10.716 18.100 1.00 48.66 624 PRO A CA 1
ATOM 4408 C C . PRO A 1 624 ? -6.296 -11.008 18.884 1.00 48.66 624 PRO A C 1
ATOM 4410 O O . PRO A 1 624 ? -6.737 -10.177 19.679 1.00 48.66 624 PRO A O 1
ATOM 4413 N N . ARG A 1 625 ? -6.898 -12.190 18.683 1.00 47.91 625 ARG A N 1
ATOM 4414 C CA . ARG A 1 625 ? -8.059 -12.685 19.431 1.00 47.91 625 ARG A CA 1
ATOM 4415 C C . ARG A 1 625 ? -7.757 -12.953 20.911 1.00 47.91 625 ARG A C 1
ATOM 4417 O O . ARG A 1 625 ? -8.694 -12.988 21.697 1.00 47.91 625 ARG A O 1
ATOM 4424 N N . PHE A 1 626 ? -6.491 -13.074 21.329 1.00 49.56 626 PHE A N 1
ATOM 4425 C CA . PHE A 1 626 ? -6.125 -13.133 22.754 1.00 49.56 626 PHE A CA 1
ATOM 4426 C C . PHE A 1 626 ? -6.276 -11.789 23.487 1.00 49.56 626 PHE A C 1
ATOM 4428 O O . PHE A 1 626 ? -6.306 -11.778 24.715 1.00 49.56 626 PHE A O 1
ATOM 4435 N N . HIS A 1 627 ? -6.424 -10.668 22.778 1.00 46.12 627 HIS A N 1
ATOM 4436 C CA . HIS A 1 627 ? -6.553 -9.335 23.387 1.00 46.12 627 HIS A CA 1
ATOM 4437 C C . HIS A 1 627 ? -7.812 -8.581 22.946 1.00 46.12 627 HIS A C 1
ATOM 4439 O O . HIS A 1 627 ? -7.965 -7.398 23.246 1.00 46.12 627 HIS A O 1
ATOM 4445 N N . ARG A 1 628 ? -8.715 -9.214 22.187 1.00 46.44 628 ARG A N 1
ATOM 4446 C CA . ARG A 1 628 ? -9.885 -8.528 21.626 1.00 46.44 628 ARG A CA 1
ATOM 4447 C C . ARG A 1 628 ? -11.179 -9.267 21.970 1.00 46.44 628 ARG A C 1
ATOM 4449 O O . ARG A 1 628 ? -11.195 -10.493 21.881 1.00 46.44 628 ARG A O 1
ATOM 4456 N N . PRO A 1 629 ? -12.252 -8.538 22.335 1.00 46.81 629 PRO A N 1
ATOM 4457 C CA . PRO A 1 629 ? -13.555 -9.147 22.563 1.00 46.81 629 PRO A CA 1
ATOM 4458 C C . PRO A 1 629 ? -14.023 -9.914 21.319 1.00 46.81 629 PRO A C 1
ATOM 4460 O O . PRO A 1 629 ? -13.676 -9.557 20.188 1.00 46.81 629 PRO A O 1
ATOM 4463 N N . GLY A 1 630 ? -14.775 -10.994 21.549 1.00 52.84 630 GLY A N 1
ATOM 4464 C CA . GLY A 1 630 ? -15.337 -11.851 20.504 1.00 52.84 630 GLY A CA 1
ATOM 4465 C C . GLY A 1 630 ? -16.334 -11.127 19.582 1.00 52.84 630 GLY A C 1
ATOM 4466 O O . GLY A 1 630 ? -16.609 -9.938 19.769 1.00 52.84 630 GLY A O 1
ATOM 4467 N N . PRO A 1 631 ? -16.887 -11.823 18.567 1.00 62.91 631 PRO A N 1
ATOM 4468 C CA . PRO A 1 631 ? -17.966 -11.269 17.747 1.00 62.91 631 PRO A CA 1
ATOM 4469 C C . PRO A 1 631 ? -19.126 -10.813 18.650 1.00 62.91 631 PRO A C 1
ATOM 4471 O O . PRO A 1 631 ? -19.412 -11.448 19.658 1.00 62.91 631 PRO A O 1
ATOM 4474 N N . GLY A 1 632 ? -19.766 -9.685 18.339 1.00 71.75 632 GLY A N 1
ATOM 4475 C CA . GLY A 1 632 ? -20.921 -9.224 19.119 1.00 71.75 632 GLY A CA 1
ATOM 4476 C C . GLY A 1 632 ? -22.202 -9.985 18.780 1.00 71.75 632 GLY A C 1
ATOM 4477 O O . GLY A 1 632 ? -22.286 -10.651 17.748 1.00 71.75 632 GLY A O 1
ATOM 4478 N N . VAL A 1 633 ? -23.232 -9.833 19.612 1.00 80.06 633 VAL A N 1
ATOM 4479 C CA . VAL A 1 633 ? -24.603 -10.278 19.334 1.00 80.06 633 VAL A CA 1
ATOM 4480 C C . VAL A 1 633 ? -25.567 -9.130 19.607 1.00 80.06 633 VAL A C 1
ATOM 4482 O O . VAL A 1 633 ? -25.503 -8.468 20.641 1.00 80.06 633 VAL A O 1
ATOM 4485 N N . LEU A 1 634 ? -26.493 -8.899 18.679 1.00 82.38 634 LEU A N 1
ATOM 4486 C CA . LEU A 1 634 ? -27.598 -7.972 18.880 1.00 82.38 634 LEU A CA 1
ATOM 4487 C C . LEU A 1 634 ? -28.804 -8.726 19.448 1.00 82.38 634 LEU A C 1
ATOM 4489 O O . LEU A 1 634 ? -29.306 -9.662 18.821 1.00 82.38 634 LEU A O 1
ATOM 4493 N N . HIS A 1 635 ? -29.282 -8.303 20.614 1.00 84.12 635 HIS A N 1
ATOM 4494 C CA . HIS A 1 635 ? -30.490 -8.816 21.249 1.00 84.12 635 HIS A CA 1
ATOM 4495 C C . HIS A 1 635 ? -31.661 -7.855 21.053 1.00 84.12 635 HIS A C 1
ATOM 4497 O O . HIS A 1 635 ? -31.525 -6.642 21.197 1.00 84.12 635 HIS A O 1
ATOM 4503 N N . THR A 1 636 ? -32.843 -8.408 20.800 1.00 85.56 636 THR A N 1
ATOM 4504 C CA . THR A 1 636 ? -34.113 -7.679 20.902 1.00 85.56 636 THR A CA 1
ATOM 4505 C C . THR A 1 636 ? -34.818 -8.123 22.170 1.00 85.56 636 THR A C 1
ATOM 4507 O O . THR A 1 636 ? -35.004 -9.324 22.371 1.00 85.56 636 THR A O 1
ATOM 4510 N N . LEU A 1 637 ? -35.226 -7.176 23.010 1.00 83.06 637 LEU A N 1
ATOM 4511 C CA . LEU A 1 637 ? -35.888 -7.429 24.284 1.00 83.06 637 LEU A CA 1
ATOM 4512 C C . LEU A 1 637 ? -37.344 -6.944 24.251 1.00 83.06 637 LEU A C 1
ATOM 4514 O O . LEU A 1 637 ? -37.667 -5.952 23.597 1.00 83.06 637 LEU A O 1
ATOM 4518 N N . ASP A 1 638 ? -38.238 -7.644 24.947 1.00 81.69 638 ASP A N 1
ATOM 4519 C CA . ASP A 1 638 ? -39.633 -7.219 25.104 1.00 81.69 638 ASP A CA 1
ATOM 4520 C C . ASP A 1 638 ? -39.833 -6.226 26.268 1.00 81.69 638 ASP A C 1
ATOM 4522 O O . ASP A 1 638 ? -38.883 -5.807 26.924 1.00 81.69 638 ASP A O 1
ATOM 4526 N N . GLY A 1 639 ? -41.083 -5.836 26.548 1.00 71.50 639 GLY A N 1
ATOM 4527 C CA . GLY A 1 639 ? -41.411 -4.892 27.629 1.00 71.50 639 GLY A CA 1
ATOM 4528 C C . GLY A 1 639 ? -41.094 -5.388 29.050 1.00 71.50 639 GLY A C 1
ATOM 4529 O O . GLY A 1 639 ? -41.167 -4.598 29.989 1.00 71.50 639 GLY A O 1
ATOM 4530 N N . ALA A 1 640 ? -40.746 -6.670 29.218 1.00 74.38 640 ALA A N 1
ATOM 4531 C CA . ALA A 1 640 ? -40.215 -7.237 30.459 1.00 74.38 640 ALA A CA 1
ATOM 4532 C C . ALA A 1 640 ? -38.684 -7.424 30.412 1.00 74.38 640 ALA A C 1
ATOM 4534 O O . ALA A 1 640 ? -38.114 -8.038 31.312 1.00 74.38 640 ALA A O 1
ATOM 4535 N N . PHE A 1 641 ? -38.033 -6.898 29.371 1.00 78.44 641 PHE A N 1
ATOM 4536 C CA . PHE A 1 641 ? -36.611 -7.034 29.059 1.00 78.44 641 PHE A CA 1
ATOM 4537 C C . PHE A 1 641 ? -36.147 -8.485 28.861 1.00 78.44 641 PHE A C 1
ATOM 4539 O O . PHE A 1 641 ? -34.976 -8.807 29.051 1.00 78.44 641 PHE A O 1
ATOM 4546 N N . SER A 1 642 ? -37.055 -9.375 28.453 1.00 74.69 642 SER A N 1
ATOM 4547 C CA . SER A 1 642 ? -36.715 -10.758 28.124 1.00 74.69 642 SER A CA 1
ATOM 4548 C C . SER A 1 642 ? -36.275 -10.885 26.663 1.00 74.69 642 SER A C 1
ATOM 4550 O O . SER A 1 642 ? -36.815 -10.215 25.779 1.00 74.69 642 SER A O 1
ATOM 4552 N N . VAL A 1 643 ? -35.268 -11.728 26.399 1.00 79.81 643 VAL A N 1
ATOM 4553 C CA . VAL A 1 643 ? -34.701 -11.899 25.051 1.00 79.81 643 VAL A CA 1
ATOM 4554 C C . VAL A 1 643 ? -35.733 -12.519 24.112 1.00 79.81 643 VAL A C 1
ATOM 4556 O O . VAL A 1 643 ? -36.124 -13.674 24.270 1.00 79.81 643 VAL A O 1
ATOM 4559 N N . LYS A 1 644 ? -36.134 -11.752 23.098 1.00 81.75 644 LYS A N 1
ATOM 4560 C CA . LYS A 1 644 ? -37.052 -12.156 22.030 1.00 81.75 644 LYS A CA 1
ATOM 4561 C C . LYS A 1 644 ? -36.313 -12.784 20.847 1.00 81.75 644 LYS A C 1
ATOM 4563 O O . LYS A 1 644 ? -36.786 -13.768 20.282 1.00 81.75 644 LYS A O 1
ATOM 4568 N N . SER A 1 645 ? -35.164 -12.222 20.473 1.00 82.31 645 SER A N 1
ATOM 4569 C CA . SER A 1 645 ? -34.309 -12.700 19.378 1.00 82.31 645 SER A CA 1
ATOM 4570 C C . SER A 1 645 ? -32.855 -12.273 19.578 1.00 82.31 645 SER A C 1
ATOM 4572 O O . SER A 1 645 ? -32.599 -11.264 20.234 1.00 82.31 645 SER A O 1
ATOM 4574 N N . SER A 1 646 ? -31.928 -13.030 18.986 1.00 82.00 646 SER A N 1
ATOM 4575 C CA . SER A 1 646 ? -30.482 -12.775 19.015 1.00 82.00 646 SER A CA 1
ATOM 4576 C C . SER A 1 646 ? -29.890 -12.978 17.620 1.00 82.00 646 SER A C 1
ATOM 4578 O O . SER A 1 646 ? -30.161 -14.008 16.999 1.00 82.00 646 SER A O 1
ATOM 4580 N N . VAL A 1 647 ? -29.077 -12.034 17.143 1.00 81.88 647 VAL A N 1
ATOM 4581 C CA . VAL A 1 647 ? -28.430 -12.086 15.820 1.00 81.88 647 VAL A CA 1
ATOM 4582 C C . VAL A 1 647 ? -26.917 -11.859 15.974 1.00 81.88 647 VAL A C 1
ATOM 4584 O O . VAL A 1 647 ? -26.531 -10.835 16.538 1.00 81.88 647 VAL A O 1
ATOM 4587 N N . PRO A 1 648 ? -26.047 -12.787 15.527 1.00 81.06 648 PRO A N 1
ATOM 4588 C CA . PRO A 1 648 ? -24.597 -12.620 15.619 1.00 81.06 648 PRO A CA 1
ATOM 4589 C C . PRO A 1 648 ? -24.081 -11.569 14.638 1.00 81.06 648 PRO A C 1
ATOM 4591 O O . PRO A 1 648 ? -24.558 -11.478 13.506 1.00 81.06 648 PRO A O 1
ATOM 4594 N N . LEU A 1 649 ? -23.076 -10.804 15.064 1.00 80.81 649 LEU A N 1
ATOM 4595 C CA . LEU A 1 649 ? -22.440 -9.801 14.224 1.00 80.81 649 LEU A CA 1
ATOM 4596 C C . LEU A 1 649 ? -21.499 -10.437 13.193 1.00 80.81 649 LEU A C 1
ATOM 4598 O O . LEU A 1 649 ? -20.727 -11.347 13.496 1.00 80.81 649 LEU A O 1
ATOM 4602 N N . SER A 1 650 ? -21.523 -9.910 11.971 1.00 79.44 650 SER A N 1
ATOM 4603 C CA . SER A 1 650 ? -20.614 -10.268 10.875 1.00 79.44 650 SER A CA 1
ATOM 4604 C C . SER A 1 650 ? -19.979 -9.012 10.266 1.00 79.44 650 SER A C 1
ATOM 4606 O O . SER A 1 650 ? -20.465 -7.911 10.492 1.00 79.44 650 SER A O 1
ATOM 4608 N N . GLY A 1 651 ? -18.884 -9.150 9.506 1.00 77.38 651 GLY A N 1
ATOM 4609 C CA . GLY A 1 651 ? -18.224 -8.009 8.840 1.00 77.38 651 GLY A CA 1
ATOM 4610 C C . GLY A 1 651 ? -16.956 -7.476 9.522 1.00 77.38 651 GLY A C 1
ATOM 4611 O O . GLY A 1 651 ? -16.441 -6.437 9.130 1.00 77.38 651 GLY A O 1
ATOM 4612 N N . GLY A 1 652 ? -16.416 -8.192 10.516 1.00 79.06 652 GLY A N 1
ATOM 4613 C CA . GLY A 1 652 ? -15.092 -7.915 11.099 1.00 79.06 652 GLY A CA 1
ATOM 4614 C C . GLY A 1 652 ? -15.024 -6.719 12.056 1.00 79.06 652 GLY A C 1
ATOM 4615 O O . GLY A 1 652 ? -13.956 -6.442 12.601 1.00 79.06 652 GLY A O 1
ATOM 4616 N N . VAL A 1 653 ? -16.142 -6.026 12.290 1.00 82.25 653 VAL A N 1
ATOM 4617 C CA . VAL A 1 653 ? -16.241 -4.969 13.301 1.00 82.25 653 VAL A CA 1
ATOM 4618 C C . VAL A 1 653 ? -16.480 -5.596 14.672 1.00 82.25 653 VAL A C 1
ATOM 4620 O O . VAL A 1 653 ? -17.432 -6.349 14.871 1.00 82.25 653 VAL A O 1
ATOM 4623 N N . ILE A 1 654 ? -15.624 -5.254 15.629 1.00 82.75 654 ILE A N 1
ATOM 4624 C CA . ILE A 1 654 ? -15.751 -5.657 17.029 1.00 82.75 654 ILE A CA 1
ATOM 4625 C C . ILE A 1 654 ? -16.395 -4.492 17.789 1.00 82.75 654 ILE A C 1
ATOM 4627 O O . ILE A 1 654 ? -15.791 -3.414 17.830 1.00 82.75 654 ILE A O 1
ATOM 4631 N N . PRO A 1 655 ? -17.590 -4.656 18.377 1.00 81.38 655 PRO A N 1
ATOM 4632 C CA . PRO A 1 655 ? -18.259 -3.575 19.092 1.00 81.38 655 PRO A CA 1
ATOM 4633 C C . PRO A 1 655 ? -17.463 -3.177 20.339 1.00 81.38 655 PRO A C 1
ATOM 4635 O O . PRO A 1 655 ? -16.874 -4.027 21.008 1.00 81.38 655 PRO A O 1
ATOM 4638 N N . ARG A 1 656 ? -17.409 -1.874 20.636 1.00 80.00 656 ARG A N 1
ATOM 4639 C CA . ARG A 1 656 ? -16.652 -1.340 21.784 1.00 80.00 656 ARG A CA 1
ATOM 4640 C C . ARG A 1 656 ? -17.374 -0.258 22.576 1.00 80.00 656 ARG A C 1
ATOM 4642 O O . ARG A 1 656 ? -16.836 0.187 23.584 1.00 80.00 656 ARG A O 1
ATOM 4649 N N . GLY A 1 657 ? -18.545 0.187 22.143 1.00 80.19 657 GLY A N 1
ATOM 4650 C CA . GLY A 1 657 ? -19.179 1.323 22.788 1.00 80.19 657 GLY A CA 1
ATOM 4651 C C . GLY A 1 657 ? -20.622 1.543 22.353 1.00 80.19 657 GLY A C 1
ATOM 4652 O O . GLY A 1 657 ? -21.303 0.567 22.028 1.00 80.19 657 GLY A O 1
ATOM 4653 N N . PRO A 1 658 ? -21.076 2.809 22.371 1.00 82.94 658 PRO A N 1
ATOM 4654 C CA . PRO A 1 658 ? -22.489 3.153 22.321 1.00 82.94 658 PRO A CA 1
ATOM 4655 C C . PRO A 1 658 ? -23.150 2.741 21.007 1.00 82.94 658 PRO A C 1
ATOM 4657 O O . PRO A 1 658 ? -22.519 2.733 19.939 1.00 82.94 658 PRO A O 1
ATOM 4660 N N . LEU A 1 659 ? -24.437 2.428 21.112 1.00 88.31 659 LEU A N 1
ATOM 4661 C CA . LEU A 1 659 ? -25.331 2.109 20.012 1.00 88.31 659 LEU A CA 1
ATOM 4662 C C . LEU A 1 659 ? -26.287 3.284 19.812 1.00 88.31 659 LEU A C 1
ATOM 4664 O O . LEU A 1 659 ? -26.869 3.784 20.761 1.00 88.31 659 LEU A O 1
ATOM 4668 N N . ALA A 1 660 ? -26.476 3.704 18.570 1.00 86.38 660 ALA A N 1
ATOM 4669 C CA . ALA A 1 660 ? -27.449 4.723 18.230 1.00 86.38 660 ALA A CA 1
ATOM 4670 C C . ALA A 1 660 ? -28.303 4.279 17.056 1.00 86.38 660 ALA A C 1
ATOM 4672 O O . ALA A 1 660 ? -27.822 3.696 16.082 1.00 86.38 660 ALA A O 1
ATOM 4673 N N . ARG A 1 661 ? -29.579 4.626 17.103 1.00 85.25 661 ARG A N 1
ATOM 4674 C CA . ARG A 1 661 ? -30.456 4.534 15.948 1.00 85.25 661 ARG A CA 1
ATOM 4675 C C . ARG A 1 661 ? -30.361 5.796 15.109 1.00 85.25 661 ARG A C 1
ATOM 4677 O O . ARG A 1 661 ? -30.287 6.912 15.622 1.00 85.25 661 ARG A O 1
ATOM 4684 N N . TRP A 1 662 ? -30.434 5.609 13.799 1.00 80.69 662 TRP A N 1
ATOM 4685 C CA . TRP A 1 662 ? -30.706 6.694 12.871 1.00 80.69 662 TRP A CA 1
ATOM 4686 C C . TRP A 1 662 ? -31.984 6.376 12.098 1.00 80.69 662 TRP A C 1
ATOM 4688 O O . TRP A 1 662 ? -32.355 5.215 11.905 1.00 80.69 662 TRP A O 1
ATOM 4698 N N . GLU A 1 663 ? -32.705 7.415 11.699 1.00 74.19 663 GLU A N 1
ATOM 4699 C CA . GLU A 1 663 ? -33.889 7.250 10.867 1.00 74.19 663 GLU A CA 1
ATOM 4700 C C . GLU A 1 663 ? -33.496 7.507 9.416 1.00 74.19 663 GLU A C 1
ATOM 4702 O O . GLU A 1 663 ? -33.075 8.622 9.112 1.00 74.19 663 GLU A O 1
ATOM 4707 N N . PRO A 1 664 ? -33.613 6.523 8.508 1.00 62.72 664 PRO A N 1
ATOM 4708 C CA . PRO A 1 664 ? -33.383 6.780 7.097 1.00 62.72 664 PRO A CA 1
ATOM 4709 C C . PRO A 1 664 ? -34.425 7.774 6.572 1.00 62.72 664 PRO A C 1
ATOM 4711 O O . PRO A 1 664 ? -35.614 7.668 6.882 1.00 62.72 664 PRO A O 1
ATOM 4714 N N . VAL A 1 665 ? -33.991 8.730 5.742 1.00 54.97 665 VAL A N 1
ATOM 4715 C CA . VAL A 1 665 ? -34.921 9.561 4.962 1.00 54.97 665 VAL A CA 1
ATOM 4716 C C . VAL A 1 665 ? -35.728 8.609 4.082 1.00 54.97 665 VAL A C 1
ATOM 4718 O O . VAL A 1 665 ? -35.144 7.888 3.272 1.00 54.97 665 VAL A O 1
ATOM 4721 N N . ALA A 1 666 ? -37.052 8.573 4.247 1.00 49.38 666 ALA A N 1
ATOM 4722 C CA . ALA A 1 666 ? -37.905 7.884 3.285 1.00 49.38 666 ALA A CA 1
ATOM 4723 C C . ALA A 1 666 ? -37.656 8.515 1.896 1.00 49.38 666 ALA A C 1
ATOM 4725 O O . ALA A 1 666 ? -37.731 9.743 1.807 1.00 49.38 666 ALA A O 1
ATOM 4726 N N . PRO A 1 667 ? -37.295 7.721 0.870 1.00 45.38 667 PRO A N 1
ATOM 4727 C CA . PRO A 1 667 ? -36.884 8.236 -0.436 1.00 45.38 667 PRO A CA 1
ATOM 4728 C C . PRO A 1 667 ? -37.947 9.095 -1.128 1.00 45.38 667 PRO A C 1
ATOM 4730 O O . PRO A 1 667 ? -39.159 8.857 -0.900 1.00 45.38 667 PRO A O 1
#

Secondary structure (DSSP, 8-state):
------PPP---------B--TTS--EETTEEPPTTEEEEEETTEEEEEE-TTEESTTS-EEPTTEEEETTEEEEPPP-TTT-GGGG-TTEEEE--SS--EEEEPTTEESTTS-EEPTTEE-TT-SS--EE-TTTS-----TT-EEE-TTSS-EEEPPTTEESTTS-EEPTTEEE-SSSEEE-HHHH---PPTTEEEEEETTEEEEEEPTTEESGGG-EEPTTEEE-TTT--EEE-TTTS----TTTEEEE-TTSS-EEEEPTTEESTTS-EEPTT-EE-GGG-EE-PPPTT--EEEEEEETTEEEEEEE-TTT-BEEEEEE---SEEEE-SSTTEEEEEETTEEEEEETTT--EEEEETT--SEEEEEEETTTTEEEEEE-TT--EEEEEETTTTEEEEEEE----S--EEEEETTTTEEEEESSSEEEEETTT--EEE-PPPPTTEEEEEE-TTSPEEEEEE-HHHHHHHHHHHHHHHHHHTT-TTGGGSEEEEE---TT-SEEEE--SSTTS-EEEEEEE---TTS-EEEEE--B-TTEEEEEEESS-EEEEE-TT-B-SEEEEEESSSPEEEEE-TT----S--EEEEEESS-EEEES--TTSEE--HHHHHHTT----GGGSS---EEEEEE-TT--EEEEEE-BSSEEEEEEEEE-PPPP-

Foldseek 3Di:
DDDDDDDDDPDDPDPPDFDDDPPPWTDQDPDTAPPQWDWDQDPVGTDTDGHPQFDDPNSQDGDQQWDDDDRDTHGDADDCVPCQCQLPPQWGWDDDPVGIFTDGHPQFDDRSSQHGDPQWDQLCVPSDTEGDLVNVPQQQDPPWDWDCNNVYTFIDADQQFDDRNRPDGDPQWDDLVVDTAGEPVGPPDDQDPQWDWDADSRHIDTDGDQQFDDDSSQHGDPQWFQQPPPRDTAGDPRDPPQALDPFWDWDCVNGHTATDGFPQFDDRNRQHGDPQWDQDPPSDTFHQDDQQQQKWFWFDFPRFIFIWTARQVFLETGGTHRADFQAWAAALDLQWIWTQHQQFTWIQGSRHRDTGGQAPDNGPWGYWYADNVVRWIWTARAQPAQFTWIARSVVNDIDTQDRQVDGPFQYWEADNVQCWIWTHDQAIWTQHSVPRDIDTADGAPPQFRAWYQDPVRWIKTKHLPPVVLQVVQQCLLLVVCVLVVNPPSNPFAEGEDEDPQPQQEAEDEDPDAPTQYEYEYEDDDHDDDAGEYEYAYQHQNYEAEYEYAEEHEYEYELNHHYQEYEYEYEPYEYEYEYDPNNPQDPQHAYEYEYQDDYDYVPDDPSYDYDYNVRCVVSVVPPPCSSVAGDWMKMFTADPNRDTPDIHTHDDRTGGDGYMYGRRHDPD

Radius of gyration: 52.86 Å; chains: 1; bounding box: 122×66×142 Å